Protein AF-A0A7X8IJ83-F1 (afdb_monomer)

Sequence (620 aa):
FRAHEDYDRQALYITNEAILKFTNFLFSFNFTLEENTLYDEDLELNPEFLGIIFEKLINKAHGAIYTPRLEVDFMCRLSLVKYLQQNSLATISLENLYKLFFPEYSNDEAQTAGDFTETEAKDLLDKLETVTVCDPAIGSGAFAVGMLNVIDEIECSIYNHFLPDTPISSPYERKKRIIFQSLYGVEVKQWAVWITQLRLWITLLIEAEDSFKHSEEPLLPSFDFKIRQGDSLIQMLGNSLFPVSGEGAIPADITRKIRDLVKLKTEYFYNKCPQQLHEIELKHKALYTSILDKRKKTLNQNLSRLKGVLKPEVQSSLFDTDIQAEIDFATKEYKREVEELEFQIDKIDHEISQISSKNLPFIWRIDFPEIFIGKGGFDIVIGNPPYLHSGEISDPLGRFKNDKYKALLRKMAELDFPNDISEKRIDGRSDLYTFFYVRGLRLINPRGYVTYICSNSWLDVEYGYWLQRLVLEKCTLHYLFYNQAQRSFKRADVNTIISTVSFYKSKSVSSHKSKFITFKLPFEECIYTENLLLMSETEQLIDYSDVRINPVSLEEIIQNELELLGTEDNPIVSNSFHGTKLGSLYLVAPKVYWDLFIRKKRHLRPLRSFFDYKRGLTTN

Foldseek 3Di:
DDDDPVPNPDPDDDDPVNVVVVVVVVVVFAADLDDDDPPDDDDHHYLVVVLVVVCVVPPPQFQDDDFDQLVLLLLLLVQLLLLCCQQADVVDDSLLSQLLRFAAQDPPDDRDNHDDALRRLVRSLVCLLQAAEEAAACFLNSNVVSNLVSSLSSNVVSCVPHNVVDDDDQSLVSSLSNLLRYAAYEHQDPVRLVSNLVSSQSVNVVSDDPVCVPDPADSAFDCPLRYDHADLQFFDLPPDTDALDDDPDDDPVLVVLVVVLSVVSVCRRRSNDPDDPVVSLVSLLVSVLVVLVVVLVVLVVVLVVLVVVPPPPVVPPPPDPVCVVVVVVVVVVSVVVNVVSVVSNVVSVSSNVRSVPDDHGDDCCSSCVCACVVVVAGQEYEDEDGFAWLVSADDSNNPDGRVVVLLSSLVNLCVLPVPQGDSVLQDSRDTPVLSVLSSRQSRHDQNHKYKYKYFPCLLAPLNNFSSVQCQLQFKDWAEKEFEPQDASRPPDPGGIIITMIHGDPDPCSWDFWHKYKYFNHDPVSQGGSVNVVCSNPDPDWDDDNGMTIHTDTSVRVVVLVCLQVPPPPDDPPPPGDSHHNRCCPGVNDDPVVVVCCVPCSVPDDHPVVVDDDDDDDDDD

Secondary structure (DSSP, 8-state):
----TTTTTS-----HHHHHHHHHHHTTS-B-SSPPPTTPPP-SB-HHHHHHHHHHHH-TTS---PPPHHHHHHHHHHHHHHHHHHHS-TTS-HHHHHHHHS--S-TTS--------HHHHHHHHHHHHH--EEETT-TTSHHHHHHHHHHHHHHHHHHHHH-TTSPPPPHHHHHHHHHHHHEEEEES-HHHHHHHHHHHHHHHHHT--GGGGG-SS--SPP-TTTEEES-SS--EETTEE---PPPSS--HHHHHHHHHHHHHHHHHHTT-----HHHHHHHHHHHHHHHHHHHHHHHHHHHHHHHHHHHHHTTT-TT-TTSHHHHHHHHHHHHHHHHHHHHHHHHHHHHHHHHHHSPPPP-HHHH-HIIIIIISSEEEEEE------TTT---TTSSS-HHHHHHHHHHHHHHHSTTT--GGGS-TT--HHHHHHHHHHHHEEEEEEEEEEEEGGGGTSGGGHHHHHHHHHHEEEEEEEEESSS-S-TT-S--EEEEEEEE-SSS--SSPEEEEEEESS-GGGT-SHHHHHHHHH--S-EE-SSEEEEEEEHHHHHHHHHHHHT--S-TTSS-------HIIIIIIS-HHHHHHHHHSTTT---GGGT---PPPPPP-

Structure (mmCIF, N/CA/C/O backbone):
data_AF-A0A7X8IJ83-F1
#
_entry.id   AF-A0A7X8IJ83-F1
#
loop_
_atom_site.group_PDB
_atom_site.id
_atom_site.type_symbol
_atom_site.label_atom_id
_atom_site.label_alt_id
_atom_site.label_comp_id
_atom_site.label_asym_id
_atom_site.label_entity_id
_atom_site.label_seq_id
_atom_site.pdbx_PDB_ins_code
_atom_site.Cartn_x
_atom_site.Cartn_y
_atom_site.Cartn_z
_atom_site.occupancy
_atom_site.B_iso_or_equiv
_atom_site.auth_seq_id
_atom_site.auth_comp_id
_atom_site.auth_asym_id
_atom_site.auth_atom_id
_atom_site.pdbx_PDB_model_num
ATOM 1 N N . PHE A 1 1 ? -3.022 -23.616 16.128 1.00 41.81 1 PHE A N 1
ATOM 2 C CA . PHE A 1 1 ? -3.379 -24.939 15.586 1.00 41.81 1 PHE A CA 1
ATOM 3 C C . PHE A 1 1 ? -4.616 -25.443 16.316 1.00 41.81 1 PHE A C 1
ATOM 5 O O . PHE A 1 1 ? -4.617 -25.412 17.541 1.00 41.81 1 PHE A O 1
ATOM 12 N N . ARG A 1 2 ? -5.702 -25.777 15.603 1.00 36.78 2 ARG A N 1
ATOM 13 C CA . ARG A 1 2 ? -6.854 -26.477 16.200 1.00 36.78 2 ARG A CA 1
ATOM 14 C C . ARG A 1 2 ? -6.551 -27.969 16.136 1.00 36.78 2 ARG A C 1
ATOM 16 O O . ARG A 1 2 ? -6.115 -28.419 15.085 1.00 36.78 2 ARG A O 1
ATOM 23 N N . ALA A 1 3 ? -6.768 -28.682 17.236 1.00 42.25 3 ALA A N 1
ATOM 24 C CA . ALA A 1 3 ? -6.616 -30.128 17.254 1.00 42.25 3 ALA A CA 1
ATOM 25 C C . ALA A 1 3 ? -7.648 -30.754 16.303 1.00 42.25 3 ALA A C 1
ATOM 27 O O . ALA A 1 3 ? -8.850 -30.530 16.464 1.00 42.25 3 ALA A O 1
ATOM 28 N N . HIS A 1 4 ? -7.179 -31.497 15.310 1.00 51.28 4 HIS A N 1
ATOM 29 C CA . HIS A 1 4 ? -8.004 -32.331 14.452 1.00 51.28 4 HIS A CA 1
ATOM 30 C C . HIS A 1 4 ? -8.070 -33.724 15.068 1.00 51.28 4 HIS A C 1
ATOM 32 O O . HIS A 1 4 ? -7.119 -34.497 14.978 1.00 51.28 4 HIS A O 1
ATOM 38 N N . GLU A 1 5 ? -9.200 -34.049 15.705 1.00 56.25 5 GLU A N 1
ATOM 39 C CA . GLU A 1 5 ? -9.380 -35.339 16.390 1.00 56.25 5 GLU A CA 1
ATOM 40 C C . GLU A 1 5 ? -9.176 -36.550 15.467 1.00 56.25 5 GLU A C 1
ATOM 42 O O . GLU A 1 5 ? -8.761 -37.604 15.945 1.00 56.25 5 GLU A O 1
ATOM 47 N N . ASP A 1 6 ? -9.385 -36.369 14.159 1.00 57.78 6 ASP A N 1
ATOM 48 C CA . ASP A 1 6 ? -9.274 -37.420 13.147 1.00 57.78 6 ASP A CA 1
ATOM 49 C C . ASP A 1 6 ? -7.830 -37.867 12.866 1.00 57.78 6 ASP A C 1
ATOM 51 O O . ASP A 1 6 ? -7.626 -39.027 12.519 1.00 57.78 6 ASP A O 1
ATOM 55 N N . TYR A 1 7 ? -6.825 -36.996 13.036 1.00 57.50 7 TYR A N 1
ATOM 56 C CA . TYR A 1 7 ? -5.421 -37.307 12.706 1.00 57.50 7 TYR A CA 1
ATOM 57 C C . TYR A 1 7 ? -4.456 -37.063 13.869 1.00 57.50 7 TYR A C 1
ATOM 59 O O . TYR A 1 7 ? -3.534 -37.850 14.059 1.00 57.50 7 TYR A O 1
ATOM 67 N N . ASP A 1 8 ? -4.688 -36.044 14.705 1.00 57.19 8 ASP A N 1
ATOM 68 C CA . ASP A 1 8 ? -3.758 -35.668 15.785 1.00 57.19 8 ASP A CA 1
ATOM 69 C C . ASP A 1 8 ? -3.721 -36.696 16.928 1.00 57.19 8 ASP A C 1
ATOM 71 O O . ASP A 1 8 ? -2.778 -36.728 17.717 1.00 57.19 8 ASP A O 1
ATOM 75 N N . ARG A 1 9 ? -4.752 -37.546 17.033 1.00 64.25 9 ARG A N 1
ATOM 76 C CA . ARG A 1 9 ? -4.819 -38.654 18.002 1.00 64.25 9 ARG A CA 1
ATOM 77 C C . ARG A 1 9 ? -4.405 -40.002 17.408 1.00 64.25 9 ARG A C 1
ATOM 79 O O . ARG A 1 9 ? -4.310 -40.980 18.150 1.00 64.25 9 ARG A O 1
ATOM 86 N N . GLN A 1 10 ? -4.182 -40.077 16.096 1.00 62.78 10 GLN A N 1
ATOM 87 C CA . GLN A 1 10 ? -3.702 -41.293 15.452 1.00 62.78 10 GLN A CA 1
ATOM 88 C C . GLN A 1 10 ? -2.178 -41.324 15.535 1.00 62.78 10 GLN A C 1
ATOM 90 O O . GLN A 1 10 ? -1.500 -40.376 15.149 1.00 62.78 10 GLN A O 1
ATOM 95 N N . ALA A 1 11 ? -1.620 -42.427 16.032 1.00 63.19 11 ALA A N 1
ATOM 96 C CA . ALA A 1 11 ? -0.188 -42.654 15.926 1.00 63.19 11 ALA A CA 1
ATOM 97 C C . ALA A 1 11 ? 0.169 -42.795 14.436 1.00 63.19 11 ALA A C 1
ATOM 99 O O . ALA A 1 11 ? -0.064 -43.840 13.829 1.00 63.19 11 ALA A O 1
ATOM 100 N N . LEU A 1 12 ? 0.698 -41.730 13.834 1.00 68.06 12 LEU A N 1
ATOM 101 C CA . LEU A 1 12 ? 1.196 -41.756 12.464 1.00 68.06 12 LEU A CA 1
ATOM 102 C C . LEU A 1 12 ? 2.502 -42.552 12.437 1.00 68.06 12 LEU A C 1
ATOM 104 O O . LEU A 1 12 ? 3.543 -42.086 12.899 1.00 68.06 12 LEU A O 1
ATOM 108 N N . TYR A 1 13 ? 2.448 -43.772 11.903 1.00 75.44 13 TYR A N 1
ATOM 109 C CA . TYR A 1 13 ? 3.643 -44.574 11.665 1.00 75.44 13 TYR A CA 1
ATOM 110 C C . TYR A 1 13 ? 4.250 -44.192 10.313 1.00 75.44 13 TYR A C 1
ATOM 112 O O . TYR A 1 13 ? 3.813 -44.658 9.261 1.00 75.44 13 TYR A O 1
ATOM 120 N N . ILE A 1 14 ? 5.248 -43.312 10.342 1.00 80.31 14 ILE A N 1
ATOM 121 C CA . ILE A 1 14 ? 6.014 -42.926 9.155 1.00 80.31 14 ILE A CA 1
ATOM 122 C C . ILE A 1 14 ? 7.205 -43.881 9.039 1.00 80.31 14 ILE A C 1
ATOM 124 O O . ILE A 1 14 ? 8.061 -43.924 9.920 1.00 80.31 14 ILE A O 1
ATOM 128 N N . THR A 1 15 ? 7.263 -44.670 7.966 1.00 88.12 15 THR A N 1
ATOM 129 C CA . THR A 1 15 ? 8.384 -45.592 7.740 1.00 88.12 15 THR A CA 1
ATOM 130 C C . THR A 1 15 ? 9.637 -44.834 7.301 1.00 88.12 15 THR A C 1
ATOM 132 O O . THR A 1 15 ? 9.556 -43.828 6.592 1.00 88.12 15 THR A O 1
ATOM 135 N N . ASN A 1 16 ? 10.818 -45.363 7.636 1.00 87.94 16 ASN A N 1
ATOM 136 C CA . ASN A 1 16 ? 12.089 -44.835 7.122 1.00 87.94 16 ASN A CA 1
ATOM 137 C C . ASN A 1 16 ? 12.114 -44.803 5.584 1.00 87.94 16 ASN A C 1
ATOM 139 O O . ASN A 1 16 ? 12.666 -43.882 4.993 1.00 87.94 16 ASN A O 1
ATOM 143 N N . GLU A 1 17 ? 11.477 -45.779 4.929 1.00 91.62 17 GLU A N 1
ATOM 144 C CA . GLU A 1 17 ? 11.356 -45.823 3.469 1.00 91.62 17 GLU A CA 1
ATOM 145 C C . GLU A 1 17 ? 10.531 -44.651 2.920 1.00 91.62 17 GLU A C 1
ATOM 147 O O . GLU A 1 17 ? 10.898 -44.073 1.899 1.00 91.62 17 GLU A O 1
ATOM 152 N N . ALA A 1 18 ? 9.443 -44.267 3.594 1.00 86.81 18 ALA A N 1
ATOM 153 C CA . ALA A 1 18 ? 8.634 -43.119 3.196 1.00 86.81 18 ALA A CA 1
ATOM 154 C C . ALA A 1 18 ? 9.415 -41.802 3.333 1.00 86.81 18 ALA A C 1
ATOM 156 O O . ALA A 1 18 ? 9.361 -40.972 2.427 1.00 86.81 18 ALA A O 1
ATOM 157 N N . ILE A 1 19 ? 10.190 -41.643 4.414 1.00 87.56 19 ILE A N 1
ATOM 158 C CA . ILE A 1 19 ? 11.074 -40.480 4.603 1.00 87.56 19 ILE A CA 1
ATOM 159 C C . ILE A 1 19 ? 12.132 -40.440 3.500 1.00 87.56 19 ILE A C 1
ATOM 161 O O . ILE A 1 19 ? 12.273 -39.412 2.848 1.00 87.56 19 ILE A O 1
ATOM 165 N N . LEU A 1 20 ? 12.814 -41.559 3.235 1.00 90.06 20 LEU A N 1
ATOM 166 C CA . LEU A 1 20 ? 13.836 -41.648 2.187 1.00 90.06 20 LEU A CA 1
ATOM 167 C C . LEU A 1 20 ? 13.270 -41.352 0.797 1.00 90.06 20 LEU A C 1
ATOM 169 O O . LEU A 1 20 ? 13.886 -40.629 0.020 1.00 90.06 20 LEU A O 1
ATOM 173 N N . LYS A 1 21 ? 12.081 -41.874 0.475 1.00 88.25 21 LYS A N 1
ATOM 174 C CA . LYS A 1 21 ? 11.389 -41.563 -0.784 1.00 88.25 21 LYS A CA 1
ATOM 175 C C . LYS A 1 21 ? 11.081 -40.074 -0.898 1.00 88.25 21 LYS A C 1
ATOM 177 O O . LYS A 1 21 ? 11.299 -39.501 -1.961 1.00 88.25 21 LYS A O 1
ATOM 182 N N . PHE A 1 22 ? 10.615 -39.449 0.181 1.00 84.44 22 PHE A N 1
ATOM 183 C CA . PHE A 1 22 ? 10.325 -38.019 0.206 1.00 84.44 22 PHE A CA 1
ATOM 184 C C . PHE A 1 22 ? 11.591 -37.166 0.069 1.00 84.44 22 PHE A C 1
ATOM 186 O O . PHE A 1 22 ? 11.624 -36.263 -0.762 1.00 84.44 22 PHE A O 1
ATOM 193 N N . THR A 1 23 ? 12.656 -37.472 0.813 1.00 84.75 23 THR A N 1
ATOM 194 C CA . THR A 1 23 ? 13.922 -36.734 0.708 1.00 84.75 23 THR A CA 1
ATOM 195 C C . THR A 1 23 ? 14.559 -36.919 -0.663 1.00 84.75 23 THR A C 1
ATOM 197 O O . THR A 1 23 ? 14.976 -35.937 -1.259 1.00 84.75 23 THR A O 1
ATOM 200 N N . ASN A 1 24 ? 14.578 -38.139 -1.211 1.00 86.56 24 ASN A N 1
ATOM 201 C CA . ASN A 1 24 ? 15.109 -38.395 -2.555 1.00 86.56 24 ASN A CA 1
ATOM 202 C C . ASN A 1 24 ? 14.300 -37.672 -3.633 1.00 86.56 24 ASN A C 1
ATOM 204 O O . ASN A 1 24 ? 14.875 -37.186 -4.599 1.00 86.56 24 ASN A O 1
ATOM 208 N N . PHE A 1 25 ? 12.978 -37.587 -3.468 1.00 83.56 25 PHE A N 1
ATOM 209 C CA . PHE A 1 25 ? 12.134 -36.779 -4.339 1.00 83.56 25 PHE A CA 1
ATOM 210 C C . PHE A 1 25 ? 12.511 -35.296 -4.257 1.00 83.56 25 PHE A C 1
ATOM 212 O O . PHE A 1 25 ? 12.728 -34.685 -5.296 1.00 83.56 25 PHE A O 1
ATOM 219 N N . LEU A 1 26 ? 12.654 -34.722 -3.057 1.00 76.94 26 LEU A N 1
ATOM 220 C CA . LEU A 1 26 ? 13.073 -33.323 -2.914 1.00 76.94 26 LEU A CA 1
ATOM 221 C C . LEU A 1 26 ? 14.455 -33.083 -3.538 1.00 76.94 26 LEU A C 1
ATOM 223 O O . LEU A 1 26 ? 14.590 -32.205 -4.378 1.00 76.94 26 LEU A O 1
ATOM 227 N N . PHE A 1 27 ? 15.452 -33.910 -3.214 1.00 78.12 27 PHE A N 1
ATOM 228 C CA . PHE A 1 27 ? 16.812 -33.799 -3.757 1.00 78.12 27 PHE A CA 1
ATOM 229 C C . PHE A 1 27 ? 16.941 -34.184 -5.239 1.00 78.12 27 PHE A C 1
ATOM 231 O O . PHE A 1 27 ? 18.028 -34.071 -5.797 1.00 78.12 27 PHE A O 1
ATOM 238 N N . SER A 1 28 ? 15.861 -34.633 -5.889 1.00 76.00 28 SER A N 1
ATOM 239 C CA . SER A 1 28 ? 15.843 -34.794 -7.348 1.00 76.00 28 SER A CA 1
ATOM 240 C C . SER A 1 28 ? 15.703 -33.462 -8.094 1.00 76.00 28 SER A C 1
ATOM 242 O O . SER A 1 28 ? 15.914 -33.426 -9.304 1.00 76.00 28 SER A O 1
ATOM 244 N N . PHE A 1 29 ? 15.374 -32.379 -7.382 1.00 71.19 29 PHE A N 1
ATOM 245 C CA . PHE A 1 29 ? 15.305 -31.028 -7.925 1.00 71.19 29 PHE A CA 1
ATOM 246 C C . PHE A 1 29 ? 16.531 -30.202 -7.524 1.00 71.19 29 PHE A C 1
ATOM 248 O O . PHE A 1 29 ? 17.046 -30.332 -6.412 1.00 71.19 29 PHE A O 1
ATOM 255 N N . ASN A 1 30 ? 16.948 -29.300 -8.415 1.00 66.69 30 ASN A N 1
ATOM 256 C CA . ASN A 1 30 ? 17.954 -28.288 -8.112 1.00 66.69 30 ASN A CA 1
ATOM 257 C C . ASN A 1 30 ? 17.276 -27.108 -7.406 1.00 66.69 30 ASN A C 1
ATOM 259 O O . ASN A 1 30 ? 16.416 -26.442 -7.986 1.00 66.69 30 ASN A O 1
ATOM 263 N N . PHE A 1 31 ? 17.647 -26.878 -6.148 1.00 69.44 31 PHE A N 1
ATOM 264 C CA . PHE A 1 31 ? 17.243 -25.691 -5.400 1.00 69.44 31 PHE A CA 1
ATOM 265 C C . PHE A 1 31 ? 18.279 -24.595 -5.598 1.00 69.44 31 PHE A C 1
ATOM 267 O O . PHE A 1 31 ? 19.468 -24.836 -5.387 1.00 69.44 31 PHE A O 1
ATOM 274 N N . THR A 1 32 ? 17.808 -23.403 -5.937 1.00 68.25 32 THR A N 1
ATOM 275 C CA . THR A 1 32 ? 18.619 -22.190 -5.930 1.00 68.25 32 THR A CA 1
ATOM 276 C C . THR A 1 32 ? 18.245 -21.334 -4.732 1.00 68.25 32 THR A C 1
ATOM 278 O O . THR A 1 32 ? 17.104 -21.337 -4.260 1.00 68.25 32 THR A O 1
ATOM 281 N N . LEU A 1 33 ? 19.245 -20.649 -4.187 1.00 58.16 33 LEU A N 1
ATOM 282 C CA . LEU A 1 33 ? 19.030 -19.670 -3.131 1.00 58.16 33 LEU A CA 1
ATOM 283 C C . LEU A 1 33 ? 18.599 -18.328 -3.721 1.00 58.16 33 LEU A C 1
ATOM 285 O O . LEU A 1 33 ? 17.942 -17.570 -3.020 1.00 58.16 33 LEU A O 1
ATOM 289 N N . GLU A 1 34 ? 18.908 -18.062 -4.989 1.00 62.66 34 GLU A N 1
ATOM 290 C CA . GLU A 1 34 ? 18.585 -16.811 -5.665 1.00 62.66 34 GLU A CA 1
ATOM 291 C C . GLU A 1 34 ? 17.121 -16.791 -6.097 1.00 62.66 34 GLU A C 1
ATOM 293 O O . GLU A 1 34 ? 16.623 -17.734 -6.706 1.00 62.66 34 GLU A O 1
ATOM 298 N N . GLU A 1 35 ? 16.398 -15.721 -5.750 1.00 62.69 35 GLU A N 1
ATOM 299 C CA . GLU A 1 35 ? 15.168 -15.423 -6.477 1.00 62.69 35 GLU A CA 1
ATOM 300 C C . GLU A 1 35 ? 15.583 -14.914 -7.846 1.00 62.69 35 GLU A C 1
ATOM 302 O O . GLU A 1 35 ? 16.346 -13.952 -7.927 1.00 62.69 35 GLU A O 1
ATOM 307 N N . ASN A 1 36 ? 15.056 -15.554 -8.891 1.00 60.38 36 ASN A N 1
ATOM 308 C CA . ASN A 1 36 ? 15.298 -15.153 -10.273 1.00 60.38 36 ASN A CA 1
ATOM 309 C C . ASN A 1 36 ? 15.043 -13.645 -10.405 1.00 60.38 36 ASN A C 1
ATOM 311 O O . ASN A 1 36 ? 14.261 -13.118 -9.614 1.00 60.38 36 ASN A O 1
ATOM 315 N N . THR A 1 37 ? 15.604 -12.949 -11.388 1.00 59.97 37 THR A N 1
ATOM 316 C CA . THR A 1 37 ? 15.195 -11.620 -11.873 1.00 59.97 37 THR A CA 1
ATOM 317 C C . THR A 1 37 ? 14.202 -11.745 -13.042 1.00 59.97 37 THR A C 1
ATOM 319 O O . THR A 1 37 ? 13.891 -12.854 -13.476 1.00 59.97 37 THR A O 1
ATOM 322 N N . LEU A 1 38 ? 13.610 -10.641 -13.528 1.00 49.06 38 LEU A N 1
ATOM 323 C CA . LEU A 1 38 ? 12.724 -10.696 -14.714 1.00 49.06 38 LEU A CA 1
ATOM 324 C C . LEU A 1 38 ? 13.466 -11.230 -15.955 1.00 49.06 38 LEU A C 1
ATOM 326 O O . LEU A 1 38 ? 12.820 -11.637 -16.915 1.00 49.06 38 LEU A O 1
ATOM 330 N N . TYR A 1 39 ? 14.800 -11.220 -15.912 1.00 52.12 39 TYR A N 1
ATOM 331 C CA . TYR A 1 39 ? 15.699 -11.500 -17.021 1.00 52.12 39 TYR A CA 1
ATOM 332 C C . TYR A 1 39 ? 16.410 -12.857 -16.908 1.00 52.12 39 TYR A C 1
ATOM 334 O O . TYR A 1 39 ? 17.243 -13.168 -17.756 1.00 52.12 39 TYR A O 1
ATOM 342 N N . ASP A 1 40 ? 16.087 -13.671 -15.898 1.00 54.56 40 ASP A N 1
ATOM 343 C CA . ASP A 1 40 ? 16.712 -14.984 -15.714 1.00 54.56 40 ASP A CA 1
ATOM 344 C C . ASP A 1 40 ? 15.902 -16.067 -16.456 1.00 54.56 40 ASP A C 1
ATOM 346 O O . ASP A 1 40 ? 14.677 -16.134 -16.336 1.00 54.56 40 ASP A O 1
ATOM 350 N N . GLU A 1 41 ? 16.572 -16.931 -17.227 1.00 45.44 41 GLU A N 1
ATOM 351 C CA . GLU A 1 41 ? 15.940 -18.068 -17.919 1.00 45.44 41 GLU A CA 1
ATOM 352 C C . GLU A 1 41 ? 15.813 -19.298 -16.985 1.00 45.44 41 GLU A C 1
ATOM 354 O O . GLU A 1 41 ? 16.780 -19.726 -16.357 1.00 45.44 41 GLU A O 1
ATOM 359 N N . ASP A 1 42 ? 14.610 -19.884 -16.891 1.00 46.72 42 ASP A N 1
ATOM 360 C CA . ASP A 1 42 ? 14.229 -20.867 -15.856 1.00 46.72 42 ASP A CA 1
ATOM 361 C C . ASP A 1 42 ? 14.667 -22.329 -16.100 1.00 46.72 42 ASP A C 1
ATOM 363 O O . ASP A 1 42 ? 14.342 -22.928 -17.131 1.00 46.72 42 ASP A O 1
ATOM 367 N N . LEU A 1 43 ? 15.205 -22.963 -15.039 1.00 46.50 43 LEU A N 1
ATOM 368 C CA . LEU A 1 43 ? 14.971 -24.382 -14.681 1.00 46.50 43 LEU A CA 1
ATOM 369 C C . LEU A 1 43 ? 15.289 -24.738 -13.198 1.00 46.50 43 LEU A C 1
ATOM 371 O O . LEU A 1 43 ? 15.559 -25.902 -12.894 1.00 46.50 43 LEU A O 1
ATOM 375 N N . GLU A 1 44 ? 15.238 -23.784 -12.255 1.00 55.84 44 GLU A N 1
ATOM 376 C CA . GLU A 1 44 ? 15.630 -23.995 -10.840 1.00 55.84 44 GLU A CA 1
ATOM 377 C C . GLU A 1 44 ? 14.518 -23.640 -9.828 1.00 55.84 44 GLU A C 1
ATOM 379 O O . GLU A 1 44 ? 13.682 -22.768 -10.069 1.00 55.84 44 GLU A O 1
ATOM 384 N N . LEU A 1 45 ? 14.476 -24.334 -8.679 1.00 55.25 45 LEU A N 1
ATOM 385 C CA . LEU A 1 45 ? 13.524 -24.057 -7.592 1.00 55.25 45 LEU A CA 1
ATOM 386 C C . LEU A 1 45 ? 14.056 -22.943 -6.678 1.00 55.25 45 LEU A C 1
ATOM 388 O O . LEU A 1 45 ? 14.892 -23.204 -5.814 1.00 55.25 45 LEU A O 1
ATOM 392 N N . ASN A 1 46 ? 13.540 -21.729 -6.853 1.00 66.75 46 ASN A N 1
ATOM 393 C CA . ASN A 1 46 ? 13.903 -20.527 -6.097 1.00 66.75 46 ASN A CA 1
ATOM 394 C C . ASN A 1 46 ? 13.022 -20.278 -4.835 1.00 66.75 46 ASN A C 1
ATOM 396 O O . ASN A 1 46 ? 11.991 -20.938 -4.645 1.00 66.75 46 ASN A O 1
ATOM 400 N N . PRO A 1 47 ? 13.370 -19.317 -3.953 1.00 63.88 47 PRO A N 1
ATOM 401 C CA . PRO A 1 47 ? 12.569 -18.984 -2.765 1.00 63.88 47 PRO A CA 1
ATOM 402 C C . PRO A 1 47 ? 11.144 -18.477 -3.056 1.00 63.88 47 PRO A C 1
ATOM 404 O O . PRO A 1 47 ? 10.254 -18.634 -2.216 1.00 63.88 47 PRO A O 1
ATOM 407 N N . GLU A 1 48 ? 10.879 -17.940 -4.250 1.00 66.62 48 GLU A N 1
ATOM 408 C CA . GLU A 1 48 ? 9.535 -17.559 -4.713 1.00 66.62 48 GLU A CA 1
ATOM 409 C C . GLU A 1 48 ? 8.609 -18.789 -4.786 1.00 66.62 48 GLU A C 1
ATOM 411 O O . GLU A 1 48 ? 7.445 -18.734 -4.363 1.00 66.62 48 GLU A O 1
ATOM 416 N N . PHE A 1 49 ? 9.139 -19.946 -5.217 1.00 67.75 49 PHE A N 1
ATOM 417 C CA . PHE A 1 49 ? 8.393 -21.207 -5.234 1.00 67.75 49 PHE A CA 1
ATOM 418 C C . PHE A 1 49 ? 7.930 -21.642 -3.845 1.00 67.75 49 PHE A C 1
ATOM 420 O O . PHE A 1 49 ? 6.891 -22.298 -3.755 1.00 67.75 49 PHE A O 1
ATOM 427 N N . LEU A 1 50 ? 8.621 -21.268 -2.759 1.00 65.38 50 LEU A N 1
ATOM 428 C CA . LEU A 1 50 ? 8.131 -21.534 -1.403 1.00 65.38 50 LEU A CA 1
ATOM 429 C C . LEU A 1 50 ? 6.797 -20.818 -1.180 1.00 65.38 50 LEU A C 1
ATOM 431 O O . LEU A 1 50 ? 5.829 -21.458 -0.774 1.00 65.38 50 LEU A O 1
ATOM 435 N N . GLY A 1 51 ? 6.705 -19.531 -1.527 1.00 61.38 51 GLY A N 1
ATOM 436 C CA . GLY A 1 51 ? 5.449 -18.779 -1.465 1.00 61.38 51 GLY A CA 1
ATOM 437 C C . GLY A 1 51 ? 4.343 -19.467 -2.266 1.00 61.38 51 GLY A C 1
ATOM 438 O O . GLY A 1 51 ? 3.275 -19.771 -1.733 1.00 61.38 51 GLY A O 1
ATOM 439 N N . ILE A 1 52 ? 4.647 -19.837 -3.511 1.00 66.12 52 ILE A N 1
ATOM 440 C CA . ILE A 1 52 ? 3.700 -20.487 -4.425 1.00 66.12 52 ILE A CA 1
ATOM 441 C C . ILE A 1 52 ? 3.242 -21.863 -3.908 1.00 66.12 52 ILE A C 1
ATOM 443 O O . ILE A 1 52 ? 2.056 -22.188 -3.994 1.00 66.12 52 ILE A O 1
ATOM 447 N N . ILE A 1 53 ? 4.151 -22.708 -3.416 1.00 66.25 53 ILE A N 1
ATOM 448 C CA . ILE A 1 53 ? 3.845 -24.068 -2.944 1.00 66.25 53 ILE A CA 1
ATOM 449 C C . ILE A 1 53 ? 3.051 -24.010 -1.641 1.00 66.25 53 ILE A C 1
ATOM 451 O O . ILE A 1 53 ? 2.018 -24.676 -1.534 1.00 66.25 53 ILE A O 1
ATOM 455 N N . PHE A 1 54 ? 3.487 -23.203 -0.671 1.00 61.78 54 PHE A N 1
ATOM 456 C CA . PHE A 1 54 ? 2.795 -23.078 0.610 1.00 61.78 54 PHE A CA 1
ATOM 457 C C . PHE A 1 54 ? 1.396 -22.484 0.433 1.00 61.78 54 PHE A C 1
ATOM 459 O O . PHE A 1 54 ? 0.432 -23.008 0.992 1.00 61.78 54 PHE A O 1
ATOM 466 N N . GLU A 1 55 ? 1.241 -21.469 -0.417 1.00 60.47 55 GLU A N 1
ATOM 467 C CA . GLU A 1 55 ? -0.079 -20.936 -0.747 1.00 60.47 55 GLU A CA 1
ATOM 468 C C . GLU A 1 55 ? -0.935 -21.963 -1.499 1.00 60.47 55 GLU A C 1
ATOM 470 O O . GLU A 1 55 ? -2.103 -22.135 -1.163 1.00 60.47 55 GLU A O 1
ATOM 475 N N . LYS A 1 56 ? -0.385 -22.730 -2.450 1.00 63.72 56 LYS A N 1
ATOM 476 C CA . LYS A 1 56 ? -1.144 -23.794 -3.140 1.00 63.72 56 LYS A CA 1
ATOM 477 C C . LYS A 1 56 ? -1.629 -24.891 -2.193 1.00 63.72 56 LYS A C 1
ATOM 479 O O . LYS A 1 56 ? -2.735 -25.396 -2.383 1.00 63.72 56 LYS A O 1
ATOM 484 N N . LEU A 1 57 ? -0.823 -25.260 -1.198 1.00 59.66 57 LEU A N 1
ATOM 485 C CA . LEU A 1 57 ? -1.177 -26.278 -0.208 1.00 59.66 57 LEU A CA 1
ATOM 486 C C . LEU A 1 57 ? -2.253 -25.791 0.776 1.00 59.66 57 LEU A C 1
ATOM 488 O O . LEU A 1 57 ? -3.004 -26.611 1.299 1.00 59.66 57 LEU A O 1
ATOM 492 N N . ILE A 1 58 ? -2.358 -24.476 1.010 1.00 57.84 58 ILE A N 1
ATOM 493 C CA . ILE A 1 58 ? -3.192 -23.906 2.082 1.00 57.84 58 ILE A CA 1
ATOM 494 C C . ILE A 1 58 ? -4.423 -23.124 1.557 1.00 57.84 58 ILE A C 1
ATOM 496 O O . ILE A 1 58 ? -5.465 -23.109 2.215 1.00 57.84 58 ILE A O 1
ATOM 500 N N . ASN A 1 59 ? -4.368 -22.496 0.373 1.00 53.97 59 ASN A N 1
ATOM 501 C CA . ASN A 1 59 ? -5.245 -21.365 0.011 1.00 53.97 59 ASN A CA 1
ATOM 502 C C . ASN A 1 59 ? -6.282 -21.572 -1.107 1.00 53.97 59 ASN A C 1
ATOM 504 O O . ASN A 1 59 ? -6.760 -20.592 -1.675 1.00 53.97 59 ASN A O 1
ATOM 508 N N . LYS A 1 60 ? -6.803 -22.780 -1.351 1.00 50.34 60 LYS A N 1
ATOM 509 C CA . LYS A 1 60 ? -7.984 -22.894 -2.243 1.00 50.34 60 LYS A CA 1
ATOM 510 C C . LYS A 1 60 ? -9.276 -22.268 -1.669 1.00 50.34 60 LYS A C 1
ATOM 512 O O . LYS A 1 60 ? -10.225 -22.082 -2.417 1.00 50.34 60 LYS A O 1
ATOM 517 N N . ALA A 1 61 ? -9.3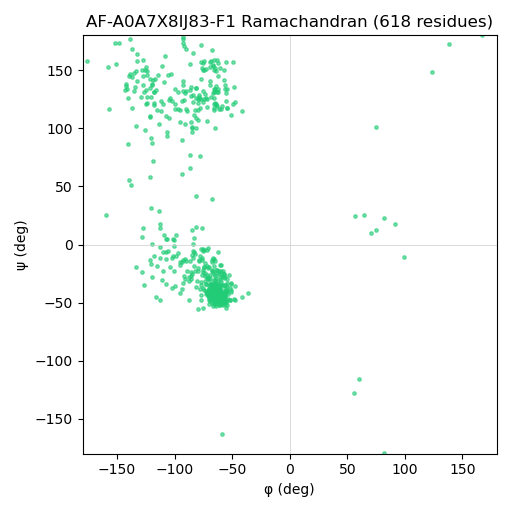18 -21.938 -0.372 1.00 49.81 61 ALA A N 1
ATOM 518 C CA . ALA A 1 61 ? -10.525 -21.471 0.328 1.00 49.81 61 ALA A CA 1
ATOM 519 C C . ALA A 1 61 ? -10.500 -20.000 0.811 1.00 49.81 61 ALA A C 1
ATOM 521 O O . ALA A 1 61 ? -11.483 -19.557 1.394 1.00 49.81 61 ALA A O 1
ATOM 522 N N . HIS A 1 62 ? -9.405 -19.247 0.619 1.00 52.44 62 HIS A N 1
ATOM 523 C CA . HIS A 1 62 ? -9.202 -17.954 1.309 1.00 52.44 62 HIS A CA 1
ATOM 524 C C . HIS A 1 62 ? -8.852 -16.762 0.398 1.00 52.44 62 HIS A C 1
ATOM 526 O O . HIS A 1 62 ? -8.565 -15.682 0.907 1.00 52.44 62 HIS A O 1
ATOM 532 N N . GLY A 1 63 ? -8.891 -16.925 -0.930 1.00 53.06 63 GLY A N 1
ATOM 533 C CA . GLY A 1 63 ? -8.811 -15.805 -1.883 1.00 53.06 63 GLY A CA 1
ATOM 534 C C . GLY A 1 63 ? -7.451 -15.101 -2.005 1.00 53.06 63 GLY A C 1
ATOM 535 O O . GLY A 1 63 ? -7.383 -14.054 -2.644 1.00 53.06 63 GLY A O 1
ATOM 536 N N . ALA A 1 64 ? -6.383 -15.647 -1.412 1.00 57.00 64 ALA A N 1
ATOM 537 C CA . ALA A 1 64 ? -5.014 -15.175 -1.622 1.00 57.00 64 ALA A CA 1
ATOM 538 C C . ALA A 1 64 ? -4.482 -15.725 -2.952 1.00 57.00 64 ALA A C 1
ATOM 540 O O . ALA A 1 64 ? -4.470 -16.942 -3.162 1.00 57.00 64 ALA A O 1
ATOM 541 N N . ILE A 1 65 ? -4.087 -14.828 -3.854 1.00 65.44 65 ILE A N 1
ATOM 542 C CA . ILE A 1 65 ? -3.604 -15.166 -5.192 1.00 65.44 65 ILE A CA 1
ATOM 543 C C . ILE A 1 65 ? -2.213 -14.564 -5.361 1.00 65.44 65 ILE A C 1
ATOM 545 O O . ILE A 1 65 ? -2.031 -13.364 -5.174 1.00 65.44 65 ILE A O 1
ATOM 549 N N . TYR A 1 66 ? -1.256 -15.403 -5.752 1.00 70.75 66 TYR A N 1
ATOM 550 C CA . TYR A 1 66 ? 0.105 -14.982 -6.053 1.00 70.75 66 TYR A CA 1
ATOM 551 C C . TYR A 1 66 ? 0.136 -13.944 -7.183 1.00 70.75 66 TYR A C 1
ATOM 553 O O . TYR A 1 66 ? -0.301 -14.244 -8.299 1.00 70.75 66 TYR A O 1
ATOM 561 N N . THR A 1 67 ? 0.646 -12.745 -6.890 1.00 75.06 67 THR A N 1
ATOM 562 C CA . THR A 1 67 ? 0.844 -11.670 -7.874 1.00 75.06 67 THR A CA 1
ATOM 563 C C . THR A 1 67 ? 2.008 -12.023 -8.788 1.00 75.06 67 THR A C 1
ATOM 565 O O . THR A 1 67 ? 3.091 -12.291 -8.269 1.00 75.06 67 THR A O 1
ATOM 568 N N . PRO A 1 68 ? 1.833 -12.021 -10.121 1.00 80.31 68 PRO A N 1
ATOM 569 C CA . PRO A 1 68 ? 2.941 -12.310 -11.005 1.00 80.31 68 PRO A CA 1
ATOM 570 C C . PRO A 1 68 ? 4.017 -11.233 -10.897 1.00 80.31 68 PRO A C 1
ATOM 572 O O . PRO A 1 68 ? 3.778 -10.072 -10.559 1.00 80.31 68 PRO A O 1
ATOM 575 N N . ARG A 1 69 ? 5.235 -11.677 -11.165 1.00 81.38 69 ARG A N 1
ATOM 576 C CA . ARG A 1 69 ? 6.459 -10.932 -10.931 1.00 81.38 69 ARG A CA 1
ATOM 577 C C . ARG A 1 69 ? 6.520 -9.598 -11.679 1.00 81.38 69 ARG A C 1
ATOM 579 O O . ARG A 1 69 ? 6.940 -8.602 -11.101 1.00 81.38 69 ARG A O 1
ATOM 586 N N . LEU A 1 70 ? 6.095 -9.586 -12.941 1.00 87.25 70 LEU A N 1
ATOM 587 C CA . LEU A 1 70 ? 6.105 -8.387 -13.774 1.00 87.25 70 LEU A CA 1
ATOM 588 C C . LEU A 1 70 ? 5.213 -7.289 -13.189 1.00 87.25 70 LEU A C 1
ATOM 590 O O . LEU A 1 70 ? 5.625 -6.138 -13.112 1.00 87.25 70 LEU A O 1
ATOM 594 N N . GLU A 1 71 ? 4.012 -7.638 -12.725 1.00 90.88 71 GLU A N 1
ATOM 595 C CA . GLU A 1 71 ? 3.129 -6.692 -12.050 1.00 90.88 71 GLU A CA 1
ATOM 596 C C . GLU A 1 71 ? 3.728 -6.185 -10.738 1.00 90.88 71 GLU A C 1
ATOM 598 O O . GLU A 1 71 ? 3.607 -4.996 -10.448 1.00 90.88 71 GLU A O 1
ATOM 603 N N . VAL A 1 72 ? 4.386 -7.051 -9.957 1.00 93.00 72 VAL A N 1
ATOM 604 C CA . VAL A 1 72 ? 5.076 -6.639 -8.723 1.00 93.00 72 VAL A CA 1
ATOM 605 C C . VAL A 1 72 ? 6.173 -5.619 -9.031 1.00 93.00 72 VAL A C 1
ATOM 607 O O . VAL A 1 72 ? 6.174 -4.543 -8.434 1.00 93.00 72 VAL A O 1
ATOM 610 N N . ASP A 1 73 ? 7.066 -5.925 -9.974 1.00 94.12 73 ASP A N 1
ATOM 611 C CA . ASP A 1 73 ? 8.161 -5.038 -10.381 1.00 94.12 73 ASP A CA 1
ATOM 612 C C . ASP A 1 73 ? 7.630 -3.697 -10.916 1.00 94.12 73 ASP A C 1
ATOM 614 O O . ASP A 1 73 ? 7.994 -2.632 -10.404 1.00 94.12 73 ASP A O 1
ATOM 618 N N . PHE A 1 74 ? 6.661 -3.744 -11.838 1.00 95.56 74 PHE A N 1
ATOM 619 C CA . PHE A 1 74 ? 6.017 -2.556 -12.394 1.00 95.56 74 PHE A CA 1
ATOM 620 C C . PHE A 1 74 ? 5.396 -1.671 -11.308 1.00 95.56 74 PHE A C 1
ATOM 622 O O . PHE A 1 74 ? 5.622 -0.459 -11.280 1.00 95.56 74 PHE A O 1
ATOM 629 N N . MET A 1 75 ? 4.627 -2.260 -10.386 1.00 97.44 75 MET A N 1
ATOM 630 C CA . MET A 1 75 ? 3.983 -1.519 -9.301 1.00 97.44 75 MET A CA 1
ATOM 631 C C . MET A 1 75 ? 5.004 -0.907 -8.338 1.00 97.44 75 MET A C 1
ATOM 633 O O . MET A 1 75 ? 4.790 0.222 -7.884 1.00 97.44 75 MET A O 1
ATOM 637 N N . CYS A 1 76 ? 6.098 -1.611 -8.029 1.00 98.25 76 CYS A N 1
ATOM 638 C CA . CYS A 1 76 ? 7.172 -1.101 -7.176 1.00 98.25 76 CYS A CA 1
ATOM 639 C C . CYS A 1 76 ? 7.861 0.110 -7.818 1.00 98.25 76 CYS A C 1
ATOM 641 O O . CYS A 1 76 ? 7.886 1.185 -7.210 1.00 98.25 76 CYS A O 1
ATOM 643 N N . ARG A 1 77 ? 8.324 -0.026 -9.069 1.00 97.94 77 ARG A N 1
ATOM 644 C CA . ARG A 1 77 ? 8.973 1.055 -9.830 1.00 97.94 77 ARG A CA 1
ATOM 645 C C . ARG A 1 77 ? 8.057 2.264 -9.984 1.00 97.94 77 ARG A C 1
ATOM 647 O O . ARG A 1 77 ? 8.438 3.383 -9.648 1.00 97.94 77 ARG A O 1
ATOM 654 N N . LEU A 1 78 ? 6.809 2.046 -10.405 1.00 97.44 78 LEU A N 1
ATOM 655 C CA . LEU A 1 78 ? 5.838 3.125 -10.585 1.00 97.44 78 LEU A CA 1
ATOM 656 C C . LEU A 1 78 ? 5.563 3.877 -9.275 1.00 97.44 78 LEU A C 1
ATOM 658 O O . LEU A 1 78 ? 5.481 5.108 -9.273 1.00 97.44 78 LEU A O 1
ATOM 662 N N . SER A 1 79 ? 5.414 3.154 -8.161 1.00 98.00 79 SER A N 1
ATOM 663 C CA . SER A 1 79 ? 5.133 3.769 -6.859 1.00 98.00 79 SER A CA 1
ATOM 664 C C . SER A 1 79 ? 6.301 4.628 -6.375 1.00 98.00 79 SER A C 1
ATOM 666 O O . SER A 1 79 ? 6.073 5.731 -5.875 1.00 98.00 79 SER A O 1
ATOM 668 N N . LEU A 1 80 ? 7.541 4.169 -6.577 1.00 98.44 80 LEU A N 1
ATOM 669 C CA . LEU A 1 80 ? 8.743 4.943 -6.266 1.00 98.44 80 LEU A CA 1
ATOM 670 C C . LEU A 1 80 ? 8.873 6.177 -7.164 1.00 98.44 80 LEU A C 1
ATOM 672 O O . LEU A 1 80 ? 9.092 7.266 -6.640 1.00 98.44 80 LEU A O 1
ATOM 676 N N . VAL A 1 81 ? 8.627 6.062 -8.475 1.00 97.69 81 VAL A N 1
ATOM 677 C CA . VAL A 1 81 ? 8.615 7.224 -9.382 1.00 97.69 81 VAL A CA 1
ATOM 678 C C . VAL A 1 81 ? 7.607 8.277 -8.915 1.00 97.69 81 VAL A C 1
ATOM 680 O O . VAL A 1 81 ? 7.940 9.459 -8.847 1.00 97.69 81 VAL A O 1
ATOM 683 N N . LYS A 1 82 ? 6.383 7.881 -8.537 1.00 95.56 82 LYS A N 1
ATOM 684 C CA . LYS A 1 82 ? 5.365 8.826 -8.034 1.00 95.56 82 LYS A CA 1
ATOM 685 C C . LYS A 1 82 ? 5.755 9.466 -6.703 1.00 95.56 82 LYS A C 1
ATOM 687 O O . LYS A 1 82 ? 5.498 10.656 -6.498 1.00 95.56 82 LYS A O 1
ATOM 692 N N . TYR A 1 83 ? 6.373 8.695 -5.814 1.00 96.81 83 TYR A N 1
ATOM 693 C CA . TYR A 1 83 ? 6.893 9.195 -4.548 1.00 96.81 83 TYR A CA 1
ATOM 694 C C . TYR A 1 83 ? 8.019 10.217 -4.757 1.00 96.81 83 TYR A C 1
ATOM 696 O O . TYR A 1 83 ? 7.933 11.319 -4.209 1.00 96.81 83 TYR A O 1
ATOM 704 N N . LEU A 1 84 ? 9.019 9.897 -5.582 1.00 97.25 84 LEU A N 1
ATOM 705 C CA . LEU A 1 84 ? 10.166 10.764 -5.871 1.00 97.25 84 LEU A CA 1
ATOM 706 C C . LEU A 1 84 ? 9.737 12.027 -6.620 1.00 97.25 84 LEU A C 1
ATOM 708 O O . LEU A 1 84 ? 10.058 13.128 -6.185 1.00 97.25 84 LEU A O 1
ATOM 712 N N . GLN A 1 85 ? 8.878 11.900 -7.639 1.00 94.38 85 GLN A N 1
ATOM 713 C CA . GLN A 1 85 ? 8.287 13.045 -8.349 1.00 94.38 85 GLN A CA 1
ATOM 714 C C . GLN A 1 85 ? 7.659 14.070 -7.386 1.00 94.38 85 GLN A C 1
ATOM 716 O O . GLN A 1 85 ? 7.630 15.267 -7.661 1.00 94.38 85 GLN A O 1
ATOM 721 N N . GLN A 1 86 ? 7.104 13.599 -6.268 1.00 90.56 86 GLN A N 1
ATOM 722 C CA . GLN A 1 86 ? 6.395 14.433 -5.305 1.00 90.56 86 GLN A CA 1
ATOM 723 C C . GLN A 1 86 ? 7.276 14.991 -4.184 1.00 90.56 86 GLN A C 1
ATOM 725 O O . GLN A 1 86 ? 6.930 16.028 -3.609 1.00 90.56 86 GLN A O 1
ATOM 730 N N . ASN A 1 87 ? 8.336 14.279 -3.809 1.00 93.06 87 ASN A N 1
ATOM 731 C CA . ASN A 1 87 ? 9.084 14.546 -2.580 1.00 93.06 87 ASN A CA 1
ATOM 732 C C . ASN A 1 87 ? 10.545 14.944 -2.815 1.00 93.06 87 ASN A C 1
ATOM 734 O O . ASN A 1 87 ? 11.180 15.396 -1.862 1.00 93.06 87 ASN A O 1
ATOM 738 N N . SER A 1 88 ? 11.040 14.823 -4.045 1.00 94.38 88 SER A N 1
ATOM 739 C CA . SER A 1 88 ? 12.387 15.231 -4.445 1.00 94.38 88 SER A CA 1
ATOM 740 C C . SER A 1 88 ? 12.433 16.667 -4.984 1.00 94.38 88 SER A C 1
ATOM 742 O O . SER A 1 88 ? 11.413 17.362 -5.069 1.00 94.38 88 SER A O 1
ATOM 744 N N . LEU A 1 89 ? 13.637 17.137 -5.318 1.00 94.19 89 LEU A N 1
ATOM 745 C CA . LEU A 1 89 ? 13.870 18.456 -5.909 1.00 94.19 89 LEU A CA 1
ATOM 746 C C . LEU A 1 89 ? 13.031 18.682 -7.175 1.00 94.19 89 LEU A C 1
ATOM 748 O O . LEU A 1 89 ? 13.011 17.866 -8.090 1.00 94.19 89 LEU A O 1
ATOM 752 N N . ALA A 1 90 ? 12.392 19.852 -7.262 1.00 92.19 90 ALA A N 1
ATOM 753 C CA . ALA A 1 90 ? 11.525 20.219 -8.385 1.00 92.19 90 ALA A CA 1
ATOM 754 C C . ALA A 1 90 ? 12.262 20.384 -9.731 1.00 92.19 90 ALA A C 1
ATOM 756 O O . ALA A 1 90 ? 11.608 20.526 -10.761 1.00 92.19 90 ALA A O 1
ATOM 757 N N . THR A 1 91 ? 13.598 20.415 -9.722 1.00 94.50 91 THR A N 1
ATOM 758 C CA . THR A 1 91 ? 14.433 20.443 -10.933 1.00 94.50 91 THR A CA 1
ATOM 759 C C . THR A 1 91 ? 14.498 19.085 -11.626 1.00 94.50 91 THR A C 1
ATOM 761 O O . THR A 1 91 ? 14.730 19.037 -12.831 1.00 94.50 91 THR A O 1
ATOM 764 N N . ILE A 1 92 ? 14.227 17.999 -10.896 1.00 95.88 92 ILE A N 1
ATOM 765 C CA . ILE A 1 92 ? 14.252 16.642 -11.429 1.00 95.88 92 ILE A CA 1
ATOM 766 C C . ILE A 1 92 ? 13.054 16.439 -12.359 1.00 95.88 92 ILE A C 1
ATOM 768 O O . ILE A 1 92 ? 11.894 16.521 -11.944 1.00 95.88 92 ILE A O 1
ATOM 772 N N . SER A 1 93 ? 13.336 16.159 -13.631 1.00 95.06 93 SER A N 1
ATOM 773 C CA . SER A 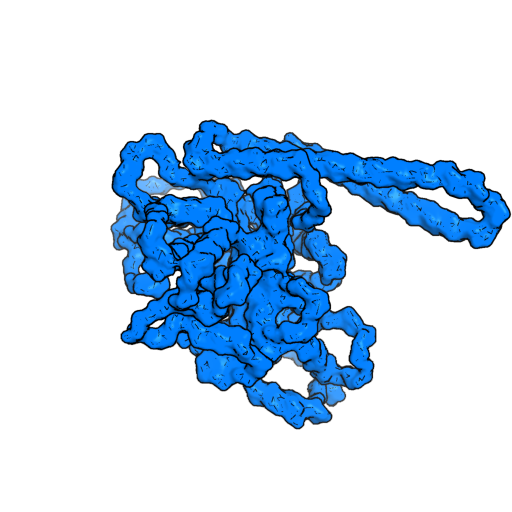1 93 ? 12.304 15.909 -14.635 1.00 95.06 93 SER A CA 1
ATOM 774 C C . SER A 1 93 ? 11.687 14.514 -14.476 1.00 95.06 93 SER A C 1
ATOM 776 O O . SER A 1 93 ? 12.338 13.557 -14.052 1.00 95.06 93 SER A O 1
ATOM 778 N N . LEU A 1 94 ? 10.411 14.379 -14.853 1.00 94.19 94 LEU A N 1
ATOM 779 C CA . LEU A 1 94 ? 9.733 13.079 -14.858 1.00 94.19 94 LEU A CA 1
ATOM 780 C C . LEU A 1 94 ? 10.345 12.119 -15.896 1.00 94.19 94 LEU A C 1
ATOM 782 O O . LEU A 1 94 ? 10.367 10.915 -15.665 1.00 94.19 94 LEU A O 1
ATOM 786 N N . GLU A 1 95 ? 10.875 12.650 -16.998 1.00 94.81 95 GLU A N 1
ATOM 787 C CA . GLU A 1 95 ? 11.627 11.890 -18.002 1.00 94.81 95 GLU A CA 1
ATOM 788 C C . GLU A 1 95 ? 12.857 11.214 -17.402 1.00 94.81 95 GLU A C 1
ATOM 790 O O . GLU A 1 95 ? 13.010 10.005 -17.557 1.00 94.81 95 GLU A O 1
ATOM 795 N N . ASN A 1 96 ? 13.680 11.949 -16.650 1.00 95.12 96 ASN A N 1
ATOM 796 C CA . ASN A 1 96 ? 14.862 11.368 -16.015 1.00 95.12 96 ASN A CA 1
ATOM 797 C C . ASN A 1 96 ? 14.482 10.313 -14.970 1.00 95.12 96 ASN A C 1
ATOM 799 O O . ASN A 1 96 ? 15.150 9.287 -14.872 1.00 95.12 96 ASN A O 1
ATOM 803 N N . LEU A 1 97 ? 13.380 10.510 -14.234 1.00 96.25 97 LEU A N 1
ATOM 804 C CA . LEU A 1 97 ? 12.862 9.477 -13.332 1.00 96.25 97 LEU A CA 1
ATOM 805 C C . LEU A 1 97 ? 12.413 8.221 -14.086 1.00 96.25 97 LEU A C 1
ATOM 807 O O . LEU A 1 97 ? 12.698 7.122 -13.627 1.00 96.25 97 LEU A O 1
ATOM 811 N N . TYR A 1 98 ? 11.724 8.339 -15.223 1.00 95.62 98 TYR A N 1
ATOM 812 C CA . TYR A 1 98 ? 11.336 7.149 -15.983 1.00 95.62 98 TYR A CA 1
ATOM 813 C C . TYR A 1 98 ? 12.545 6.429 -16.582 1.00 95.62 98 TYR A C 1
ATOM 815 O O . TYR A 1 98 ? 12.618 5.217 -16.421 1.00 95.62 98 TYR A O 1
ATOM 823 N N . LYS A 1 99 ? 13.528 7.153 -17.132 1.00 94.12 99 LYS A N 1
ATOM 824 C CA . LYS A 1 99 ? 14.793 6.578 -17.628 1.00 94.12 99 LYS A CA 1
ATOM 825 C C . LYS A 1 99 ? 15.564 5.811 -16.554 1.00 94.12 99 LYS A C 1
ATOM 827 O O . LYS A 1 99 ? 16.067 4.722 -16.801 1.00 94.12 99 LYS A O 1
ATOM 832 N N . LEU A 1 100 ? 15.608 6.353 -15.335 1.00 94.94 100 LEU A N 1
ATOM 833 C CA . LEU A 1 100 ? 16.261 5.692 -14.205 1.00 94.94 100 LEU A CA 1
ATOM 834 C C . LEU A 1 100 ? 15.556 4.387 -13.800 1.00 94.94 100 LEU A C 1
ATOM 836 O O . LEU A 1 100 ? 16.216 3.451 -13.362 1.00 94.94 100 LEU A O 1
ATOM 840 N N . PHE A 1 101 ? 14.225 4.327 -13.913 1.00 95.12 101 PHE A N 1
ATOM 841 C CA . PHE A 1 101 ? 13.426 3.214 -13.397 1.00 95.12 101 PHE A CA 1
ATOM 842 C C . PHE A 1 101 ? 12.995 2.193 -14.450 1.00 95.12 101 PHE A C 1
ATOM 844 O O . PHE A 1 101 ? 12.681 1.071 -14.067 1.00 95.12 101 PHE A O 1
ATOM 851 N N . PHE A 1 102 ? 12.934 2.539 -15.733 1.00 92.69 102 PHE A N 1
ATOM 852 C CA . PHE A 1 102 ? 12.344 1.699 -16.773 1.00 92.69 102 PHE A CA 1
ATOM 853 C C . PHE A 1 102 ? 13.235 1.613 -18.015 1.00 92.69 102 PHE A C 1
ATOM 855 O O . PHE A 1 102 ? 13.934 2.574 -18.342 1.00 92.69 102 PHE A O 1
ATOM 862 N N . PRO A 1 103 ? 13.197 0.478 -18.736 1.00 88.12 103 PRO A N 1
ATOM 863 C CA . PRO A 1 103 ? 13.932 0.334 -19.984 1.00 88.12 103 PRO A CA 1
ATOM 864 C C . PRO A 1 103 ? 13.386 1.263 -21.077 1.00 88.12 103 PRO A C 1
ATOM 866 O O . PRO A 1 103 ? 12.213 1.649 -21.073 1.00 88.12 103 PRO A O 1
ATOM 869 N N . GLU A 1 104 ? 14.252 1.610 -22.022 1.00 85.62 104 GLU A N 1
ATOM 870 C CA . GLU A 1 104 ? 13.899 2.289 -23.274 1.00 85.62 104 GLU A CA 1
ATOM 871 C C . GLU A 1 104 ? 13.513 1.233 -24.329 1.00 85.62 104 GLU A C 1
ATOM 873 O O . GLU A 1 104 ? 13.920 0.074 -24.233 1.00 85.62 104 GLU A O 1
ATOM 878 N N . TYR A 1 105 ? 12.706 1.600 -25.328 1.00 75.94 105 TYR A N 1
ATOM 879 C CA . TYR A 1 105 ? 12.127 0.640 -26.288 1.00 75.94 105 TYR A CA 1
ATOM 880 C C . TYR A 1 105 ? 13.168 -0.050 -27.206 1.00 75.94 105 TYR A C 1
ATOM 882 O O . TYR A 1 105 ? 12.855 -1.032 -27.882 1.00 75.94 105 TYR A O 1
ATOM 890 N N . SER A 1 106 ? 14.416 0.432 -27.257 1.00 68.06 106 SER A N 1
ATOM 891 C CA . SER A 1 106 ? 15.472 -0.081 -28.142 1.00 68.06 106 SER A CA 1
ATOM 892 C C . SER A 1 106 ? 16.530 -0.923 -27.419 1.00 68.06 106 SER A C 1
ATOM 894 O O . SER A 1 106 ? 17.227 -0.426 -26.541 1.00 68.06 106 SER A O 1
ATOM 896 N N . ASN A 1 107 ? 16.730 -2.162 -27.881 1.00 54.44 107 ASN A N 1
ATOM 897 C CA . ASN A 1 107 ? 17.698 -3.131 -27.338 1.00 54.44 107 ASN A CA 1
ATOM 898 C C . ASN A 1 107 ? 19.187 -2.874 -27.689 1.00 54.44 107 ASN A C 1
ATOM 900 O O . ASN A 1 107 ? 20.033 -3.626 -27.214 1.00 54.44 107 ASN A O 1
ATOM 904 N N . ASP A 1 108 ? 19.528 -1.868 -28.508 1.00 55.69 108 ASP A N 1
ATOM 905 C CA . ASP A 1 108 ? 20.865 -1.759 -29.136 1.00 55.69 108 ASP A CA 1
ATOM 906 C C . ASP A 1 108 ? 21.676 -0.488 -28.792 1.00 55.69 108 ASP A C 1
ATOM 908 O O . ASP A 1 108 ? 22.817 -0.355 -29.236 1.00 55.69 108 ASP A O 1
ATOM 912 N N . GLU A 1 109 ? 21.163 0.432 -27.969 1.00 52.03 109 GLU A N 1
ATOM 913 C CA . GLU A 1 109 ? 21.932 1.585 -27.471 1.00 52.03 109 GLU A CA 1
ATOM 914 C C . GLU A 1 109 ? 21.965 1.571 -25.941 1.00 52.03 109 GLU A C 1
ATOM 916 O O . GLU A 1 109 ? 21.012 1.145 -25.295 1.00 52.03 109 GLU A O 1
ATOM 921 N N . ALA A 1 110 ? 23.103 1.966 -25.360 1.00 59.03 110 ALA A N 1
ATOM 922 C CA . ALA A 1 110 ? 23.325 1.953 -23.919 1.00 59.03 110 ALA A CA 1
ATOM 923 C C . ALA A 1 110 ? 22.167 2.656 -23.194 1.00 59.03 110 ALA A C 1
ATOM 925 O O . ALA A 1 110 ? 22.020 3.871 -23.322 1.00 59.03 110 ALA A O 1
ATOM 926 N N . GLN A 1 111 ? 21.367 1.879 -22.455 1.00 68.62 111 GLN A N 1
ATOM 927 C CA . GLN A 1 111 ? 20.250 2.376 -21.658 1.00 68.62 111 GLN A CA 1
ATOM 928 C C . GLN A 1 111 ? 20.711 3.584 -20.844 1.00 68.62 111 GLN A C 1
ATOM 930 O O . GLN A 1 111 ? 21.674 3.501 -20.075 1.00 68.62 111 GLN A O 1
ATOM 935 N N . THR A 1 112 ? 20.040 4.717 -21.023 1.00 78.50 112 THR A N 1
ATOM 936 C CA . THR A 1 112 ? 20.403 5.925 -20.295 1.00 78.50 112 THR A CA 1
ATOM 937 C C . THR A 1 112 ? 19.794 5.871 -18.897 1.00 78.50 112 THR A C 1
ATOM 939 O O . THR A 1 112 ? 18.589 5.724 -18.737 1.00 78.50 112 THR A O 1
ATOM 942 N N . ALA A 1 113 ? 20.607 6.034 -17.850 1.00 84.06 113 ALA A N 1
ATOM 943 C CA . ALA A 1 113 ? 20.117 6.111 -16.468 1.00 84.06 113 ALA A CA 1
ATOM 944 C C . ALA A 1 113 ? 19.485 7.482 -16.129 1.00 84.06 113 ALA A C 1
ATOM 946 O O . ALA A 1 113 ? 19.298 7.798 -14.957 1.00 84.06 113 ALA A O 1
ATOM 947 N N . GLY A 1 114 ? 19.186 8.311 -17.137 1.00 88.06 114 GLY A N 1
ATOM 948 C CA . GLY A 1 114 ? 18.850 9.730 -16.991 1.00 88.06 114 GLY A CA 1
ATOM 949 C C . GLY A 1 114 ? 20.080 10.639 -16.850 1.00 88.06 114 GLY A C 1
ATOM 950 O O . GLY A 1 114 ? 21.221 10.182 -16.886 1.00 88.06 114 GLY A O 1
ATOM 951 N N . ASP A 1 115 ? 19.834 11.943 -16.706 1.00 92.31 115 ASP A N 1
ATOM 952 C CA . ASP A 1 115 ? 20.861 12.962 -16.444 1.00 92.31 115 ASP A CA 1
ATOM 953 C C . ASP A 1 115 ? 20.546 13.683 -15.126 1.00 92.31 115 ASP A C 1
ATOM 955 O O . ASP A 1 115 ? 19.543 14.396 -15.023 1.00 92.31 115 ASP A O 1
ATOM 959 N N . PHE A 1 116 ? 21.369 13.459 -14.101 1.00 95.81 116 PHE A N 1
ATOM 960 C CA . PHE A 1 116 ? 21.197 14.052 -12.777 1.00 95.81 116 PHE A CA 1
ATOM 961 C C . PHE A 1 116 ? 22.477 14.746 -12.333 1.00 95.81 116 PHE A C 1
ATOM 963 O O . PHE A 1 116 ? 23.579 14.203 -12.427 1.00 95.81 116 PHE A O 1
ATOM 970 N N . THR A 1 117 ? 22.325 15.932 -11.751 1.00 95.69 117 THR A N 1
ATOM 971 C CA . THR A 1 117 ? 23.424 16.571 -11.027 1.00 95.69 117 THR A CA 1
ATOM 972 C C . THR A 1 117 ? 23.755 15.796 -9.749 1.00 95.69 117 THR A C 1
ATOM 974 O O . THR A 1 117 ? 22.903 15.124 -9.168 1.00 95.69 117 THR A O 1
ATOM 977 N N . GLU A 1 118 ? 24.970 15.966 -9.224 1.00 95.31 118 GLU A N 1
ATOM 978 C CA . GLU A 1 118 ? 25.383 15.360 -7.947 1.00 95.31 118 GLU A CA 1
ATOM 979 C C . GLU A 1 118 ? 24.425 15.710 -6.787 1.00 95.31 118 GLU A C 1
ATOM 981 O O . GLU A 1 118 ? 24.191 14.911 -5.882 1.00 95.31 118 GLU A O 1
ATOM 986 N N . THR A 1 119 ? 23.838 16.914 -6.818 1.00 96.44 119 THR A N 1
ATOM 987 C CA . THR A 1 119 ? 22.874 17.366 -5.801 1.00 96.44 119 THR A CA 1
ATOM 988 C C . THR A 1 119 ? 21.535 16.645 -5.936 1.00 96.44 119 THR A C 1
ATOM 990 O O . THR A 1 119 ? 20.955 16.248 -4.928 1.00 96.44 119 THR A O 1
ATOM 993 N N . GLU A 1 120 ? 21.056 16.447 -7.164 1.00 97.44 120 GLU A N 1
ATOM 994 C CA . GLU A 1 120 ? 19.827 15.697 -7.436 1.00 97.44 120 GLU A CA 1
ATOM 995 C C . GLU A 1 120 ? 19.995 14.216 -7.104 1.00 97.44 120 GLU A C 1
ATOM 997 O O . GLU A 1 120 ? 19.139 13.652 -6.431 1.00 97.44 120 GLU A O 1
ATOM 1002 N N . ALA A 1 121 ? 21.127 13.612 -7.472 1.00 96.94 121 ALA A N 1
ATOM 1003 C CA . ALA A 1 121 ? 21.459 12.235 -7.117 1.00 96.94 121 ALA A CA 1
ATOM 1004 C C . ALA A 1 121 ? 21.468 12.018 -5.593 1.00 96.94 121 ALA A C 1
ATOM 1006 O O . ALA A 1 121 ? 20.883 11.055 -5.094 1.00 96.94 121 ALA A O 1
ATOM 1007 N N . LYS A 1 122 ? 22.069 12.944 -4.832 1.00 96.56 122 LYS A N 1
ATOM 1008 C CA . LYS A 1 122 ? 22.068 12.903 -3.360 1.00 96.56 122 LYS A CA 1
ATOM 1009 C C . LYS A 1 122 ? 20.673 13.077 -2.758 1.00 96.56 122 LYS A C 1
ATOM 1011 O O . LYS A 1 122 ? 20.362 12.400 -1.783 1.00 96.56 122 LYS A O 1
ATOM 1016 N N . ASP A 1 123 ? 19.839 13.957 -3.315 1.00 97.69 123 ASP A N 1
ATOM 1017 C CA . ASP A 1 123 ? 18.449 14.107 -2.865 1.00 97.69 123 ASP A CA 1
ATOM 1018 C C . ASP A 1 123 ? 17.629 12.838 -3.143 1.00 97.69 123 ASP A C 1
ATOM 1020 O O . ASP A 1 123 ? 16.914 12.374 -2.257 1.00 97.69 123 ASP A O 1
ATOM 1024 N N . LEU A 1 124 ? 17.776 12.227 -4.326 1.00 97.75 124 LEU A N 1
ATOM 1025 C CA . LEU A 1 124 ? 17.117 10.961 -4.664 1.00 97.75 124 LEU A CA 1
ATOM 1026 C C . LEU A 1 124 ? 17.513 9.837 -3.704 1.00 97.75 124 LEU A C 1
ATOM 1028 O O . LEU A 1 124 ? 16.626 9.147 -3.201 1.00 97.75 124 LEU A O 1
ATOM 1032 N N . LEU A 1 125 ? 18.808 9.689 -3.406 1.00 96.25 125 LEU A N 1
ATOM 1033 C CA . LEU A 1 125 ? 19.274 8.719 -2.414 1.00 96.25 125 LEU A CA 1
ATOM 1034 C C . LEU A 1 125 ? 18.671 8.996 -1.037 1.00 96.25 125 LEU A C 1
ATOM 1036 O O . LEU A 1 125 ? 18.075 8.094 -0.467 1.00 96.25 125 LEU A O 1
ATOM 1040 N N . ASP A 1 126 ? 18.710 10.233 -0.530 1.00 96.31 126 ASP A N 1
ATOM 1041 C CA . ASP A 1 126 ? 18.090 10.572 0.764 1.00 96.31 126 ASP A CA 1
ATOM 1042 C C . ASP A 1 126 ? 16.603 10.169 0.816 1.00 96.31 126 ASP A C 1
ATOM 1044 O O . ASP A 1 126 ? 16.128 9.629 1.821 1.00 96.31 126 ASP A O 1
ATOM 1048 N N . LYS A 1 127 ? 15.854 10.364 -0.278 1.00 97.50 127 LYS A N 1
ATOM 1049 C CA . LYS A 1 127 ? 14.455 9.917 -0.353 1.00 97.50 127 LYS A CA 1
ATOM 1050 C C . LYS A 1 127 ? 14.321 8.399 -0.419 1.00 97.50 127 LYS A C 1
ATOM 1052 O O . LYS A 1 127 ? 13.444 7.867 0.255 1.00 97.50 127 LYS A O 1
ATOM 1057 N N . LEU A 1 128 ? 15.156 7.697 -1.183 1.00 97.31 128 LEU A N 1
ATOM 1058 C CA . LEU A 1 128 ? 15.131 6.231 -1.280 1.00 97.31 128 LEU A CA 1
ATOM 1059 C C . LEU A 1 128 ? 15.538 5.552 0.034 1.00 97.31 128 LEU A C 1
ATOM 1061 O O . LEU A 1 128 ? 14.877 4.609 0.463 1.00 97.31 128 LEU A O 1
ATOM 1065 N N . GLU A 1 129 ? 16.546 6.076 0.728 1.00 94.94 129 GLU A N 1
ATOM 1066 C CA . GLU A 1 129 ? 17.004 5.538 2.010 1.00 94.94 129 GLU A CA 1
ATOM 1067 C C . GLU A 1 129 ? 15.976 5.763 3.124 1.00 94.94 129 GLU A C 1
ATOM 1069 O O . GLU A 1 129 ? 15.881 4.982 4.071 1.00 94.94 129 GLU A O 1
ATOM 1074 N N . THR A 1 130 ? 15.178 6.828 3.020 1.00 95.06 130 THR A N 1
ATOM 1075 C CA . THR A 1 130 ? 14.195 7.174 4.048 1.00 95.06 130 THR A CA 1
ATOM 1076 C C . THR A 1 130 ? 12.765 6.781 3.703 1.00 95.06 130 THR A C 1
ATOM 1078 O O . THR A 1 130 ? 11.927 6.869 4.600 1.00 95.06 130 THR A O 1
ATOM 1081 N N . VAL A 1 131 ? 12.442 6.347 2.479 1.00 97.69 131 VAL A N 1
ATOM 1082 C CA . VAL A 1 131 ? 11.070 5.991 2.064 1.00 97.69 131 VAL A CA 1
ATOM 1083 C C . VAL A 1 131 ? 10.485 4.902 2.958 1.00 97.69 131 VAL A C 1
ATOM 1085 O O . VAL A 1 131 ? 11.178 3.981 3.358 1.00 97.69 131 VAL A O 1
ATOM 1088 N N . THR A 1 132 ? 9.194 4.982 3.281 1.00 97.81 132 THR A N 1
ATOM 1089 C CA . THR A 1 132 ? 8.490 3.934 4.039 1.00 97.81 132 THR A CA 1
ATOM 1090 C C . THR A 1 132 ? 7.355 3.326 3.228 1.00 97.81 132 THR A C 1
ATOM 1092 O O . THR A 1 132 ? 6.414 4.017 2.837 1.00 97.81 132 THR A O 1
ATOM 1095 N N . VAL A 1 133 ? 7.444 2.019 3.003 1.00 98.56 133 VAL A N 1
ATOM 1096 C CA . VAL A 1 133 ? 6.558 1.222 2.157 1.00 98.56 133 VAL A CA 1
ATOM 1097 C C . VAL A 1 133 ? 5.846 0.175 3.005 1.00 98.56 133 VAL A C 1
ATOM 1099 O O . VAL A 1 133 ? 6.484 -0.548 3.771 1.00 98.56 133 VAL A O 1
ATOM 1102 N N . CYS A 1 134 ? 4.527 0.075 2.861 1.00 98.31 134 CYS A N 1
ATOM 1103 C CA . CYS A 1 134 ? 3.721 -0.894 3.589 1.00 98.31 134 CYS A CA 1
ATOM 1104 C C . CYS A 1 134 ? 2.842 -1.746 2.676 1.00 98.31 134 CYS A C 1
ATOM 1106 O O . CYS A 1 134 ? 2.079 -1.199 1.882 1.00 98.31 134 CYS A O 1
ATOM 1108 N N . ASP A 1 135 ? 2.875 -3.066 2.880 1.00 98.19 135 ASP A N 1
ATOM 1109 C CA . ASP A 1 135 ? 1.837 -3.974 2.386 1.00 98.19 135 ASP A CA 1
ATOM 1110 C C . ASP A 1 135 ? 0.906 -4.438 3.528 1.00 98.19 135 ASP A C 1
ATOM 1112 O O . ASP A 1 135 ? 1.321 -5.205 4.406 1.00 98.19 135 ASP A O 1
ATOM 1116 N N . PRO A 1 136 ? -0.360 -3.975 3.572 1.00 97.00 136 PRO A N 1
ATOM 1117 C CA . PRO A 1 136 ? -1.302 -4.333 4.627 1.00 97.00 136 PRO A CA 1
ATOM 1118 C C . PRO A 1 136 ? -1.899 -5.739 4.460 1.00 97.00 136 PRO A C 1
ATOM 1120 O O . PRO A 1 136 ? -2.687 -6.151 5.311 1.00 97.00 136 PRO A O 1
ATOM 1123 N N . ALA A 1 137 ? -1.585 -6.452 3.381 1.00 93.94 137 ALA A N 1
ATOM 1124 C CA . ALA A 1 137 ? -1.945 -7.848 3.155 1.00 93.94 137 ALA A CA 1
ATOM 1125 C C . ALA A 1 137 ? -0.755 -8.583 2.517 1.00 93.94 137 ALA A C 1
ATOM 1127 O O . ALA A 1 137 ? -0.877 -9.172 1.445 1.00 93.94 137 ALA A O 1
ATOM 1128 N N . ILE A 1 138 ? 0.399 -8.521 3.192 1.00 93.62 138 ILE A N 1
ATOM 1129 C CA . ILE A 1 138 ? 1.712 -8.870 2.624 1.00 93.62 138 ILE A CA 1
ATOM 1130 C C . ILE A 1 138 ? 1.826 -10.317 2.121 1.00 93.62 138 ILE A C 1
ATOM 1132 O O . ILE A 1 138 ? 2.677 -10.608 1.275 1.00 93.62 138 ILE A O 1
ATOM 1136 N N . GLY A 1 139 ? 0.986 -11.234 2.613 1.00 89.50 139 GLY A N 1
ATOM 1137 C CA . GLY A 1 139 ? 0.988 -12.626 2.176 1.00 89.50 139 GLY A CA 1
ATOM 1138 C C . GLY A 1 139 ? 2.365 -13.272 2.336 1.00 89.50 139 GLY A C 1
ATOM 1139 O O . GLY A 1 139 ? 2.951 -13.233 3.417 1.00 89.50 139 GLY A O 1
ATOM 1140 N N . SER A 1 140 ? 2.878 -13.872 1.260 1.00 86.06 140 SER A N 1
ATOM 1141 C CA . SER A 1 140 ? 4.220 -14.465 1.192 1.00 86.06 140 SER A CA 1
ATOM 1142 C C . SER A 1 140 ? 5.347 -13.467 0.895 1.00 86.06 140 SER A C 1
ATOM 1144 O O . SER A 1 140 ? 6.482 -13.895 0.702 1.00 86.06 140 SER A O 1
ATOM 1146 N N . GLY A 1 141 ? 5.078 -12.160 0.834 1.00 90.38 141 GLY A N 1
ATOM 1147 C CA . GLY A 1 141 ? 6.128 -11.141 0.773 1.00 90.38 141 GLY A CA 1
ATOM 1148 C C . GLY A 1 141 ? 6.564 -10.711 -0.623 1.00 90.38 141 GLY A C 1
ATOM 1149 O O . GLY A 1 141 ? 7.621 -10.099 -0.743 1.00 90.38 141 GLY A O 1
ATOM 1150 N N . ALA A 1 142 ? 5.775 -10.983 -1.669 1.00 90.12 142 ALA A N 1
ATOM 1151 C CA . ALA A 1 142 ? 6.140 -10.648 -3.051 1.00 90.12 142 ALA A CA 1
ATOM 1152 C C . ALA A 1 142 ? 6.475 -9.154 -3.234 1.00 90.12 142 ALA A C 1
ATOM 1154 O O . ALA A 1 142 ? 7.536 -8.828 -3.755 1.00 90.12 142 ALA A O 1
ATOM 1155 N N . PHE A 1 143 ? 5.636 -8.243 -2.726 1.00 95.06 143 PHE A N 1
ATOM 1156 C CA . PHE A 1 143 ? 5.915 -6.803 -2.797 1.00 95.06 143 PHE A CA 1
ATOM 1157 C C . PHE A 1 143 ? 7.057 -6.354 -1.886 1.00 95.06 143 PHE A C 1
ATOM 1159 O O . PHE A 1 143 ? 7.742 -5.396 -2.223 1.00 95.06 143 PHE A O 1
ATOM 1166 N N . ALA A 1 144 ? 7.302 -7.027 -0.758 1.00 95.12 144 ALA A N 1
ATOM 1167 C CA . ALA A 1 144 ? 8.433 -6.685 0.103 1.00 95.12 144 ALA A CA 1
ATOM 1168 C C . ALA A 1 144 ? 9.768 -7.032 -0.565 1.00 95.12 144 ALA A C 1
ATOM 1170 O O . ALA A 1 144 ? 10.656 -6.186 -0.605 1.00 95.12 144 ALA A O 1
ATOM 1171 N N . VAL A 1 145 ? 9.887 -8.234 -1.137 1.00 92.75 145 VAL A N 1
ATOM 1172 C CA . VAL A 1 145 ? 11.090 -8.641 -1.880 1.00 92.75 145 VAL A CA 1
ATOM 1173 C C . VAL A 1 145 ? 11.224 -7.844 -3.181 1.00 92.75 145 VAL A C 1
ATOM 1175 O O . VAL A 1 145 ? 12.301 -7.342 -3.483 1.00 92.75 145 VAL A O 1
ATOM 1178 N N . GLY A 1 146 ? 10.127 -7.631 -3.914 1.00 94.31 146 GLY A N 1
ATOM 1179 C CA . GLY A 1 146 ? 10.135 -6.808 -5.124 1.00 94.31 146 GLY A CA 1
ATOM 1180 C C . GLY A 1 146 ? 10.576 -5.368 -4.854 1.00 94.31 146 GLY A C 1
ATOM 1181 O O . GLY A 1 146 ? 11.441 -4.849 -5.548 1.00 94.31 146 GLY A O 1
ATOM 1182 N N . MET A 1 147 ? 10.036 -4.730 -3.812 1.00 97.81 147 MET A N 1
ATOM 1183 C CA . MET A 1 147 ? 10.428 -3.370 -3.431 1.00 97.81 147 MET A CA 1
ATOM 1184 C C . MET A 1 147 ? 11.877 -3.307 -2.932 1.00 97.81 147 MET A C 1
ATOM 1186 O O . MET A 1 147 ? 12.579 -2.358 -3.263 1.00 97.81 147 MET A O 1
ATOM 1190 N N . LEU A 1 148 ? 12.339 -4.311 -2.173 1.00 97.06 148 LEU A N 1
ATOM 1191 C CA . LEU A 1 148 ? 13.743 -4.429 -1.765 1.00 97.06 148 LEU A CA 1
ATOM 1192 C C . LEU A 1 148 ? 14.672 -4.400 -2.979 1.00 97.06 148 LEU A C 1
ATOM 1194 O O . LEU A 1 148 ? 15.598 -3.597 -3.013 1.00 97.06 148 LEU A O 1
ATOM 1198 N N . ASN A 1 149 ? 14.397 -5.255 -3.965 1.00 94.69 149 ASN A N 1
ATOM 1199 C CA . ASN A 1 149 ? 15.231 -5.395 -5.152 1.00 94.69 149 ASN A CA 1
ATOM 1200 C C . ASN A 1 149 ? 15.224 -4.120 -6.001 1.00 94.69 149 ASN A C 1
ATOM 1202 O O . ASN A 1 149 ? 16.287 -3.676 -6.414 1.00 94.69 149 ASN A O 1
ATOM 1206 N N . VAL A 1 150 ? 14.059 -3.490 -6.200 1.00 97.44 150 VAL A N 1
ATOM 1207 C CA . VAL A 1 150 ? 13.975 -2.235 -6.964 1.00 97.44 150 VAL A CA 1
ATOM 1208 C C . VAL A 1 150 ? 14.710 -1.096 -6.250 1.00 97.44 150 VAL A C 1
ATOM 1210 O O . VAL A 1 150 ? 15.436 -0.354 -6.899 1.00 97.44 150 VAL A O 1
ATOM 1213 N N . ILE A 1 151 ? 14.569 -0.936 -4.928 1.00 98.12 151 ILE A N 1
ATOM 1214 C CA . ILE A 1 151 ? 15.315 0.111 -4.205 1.00 98.12 151 ILE A CA 1
ATOM 1215 C C . ILE A 1 151 ? 16.824 -0.150 -4.302 1.00 98.12 151 ILE A C 1
ATOM 1217 O O . ILE A 1 151 ? 17.572 0.777 -4.599 1.00 98.12 151 ILE A O 1
ATOM 1221 N N . ASP A 1 152 ? 17.263 -1.394 -4.096 1.00 96.31 152 ASP A N 1
ATOM 1222 C CA . ASP A 1 152 ? 18.677 -1.780 -4.170 1.00 96.31 152 ASP A CA 1
ATOM 1223 C C . ASP A 1 152 ? 19.280 -1.515 -5.561 1.00 96.31 152 ASP A C 1
ATOM 1225 O O . ASP A 1 152 ? 20.337 -0.894 -5.668 1.00 96.31 152 ASP A O 1
ATOM 1229 N N . GLU A 1 153 ? 18.573 -1.915 -6.623 1.00 94.81 153 GLU A N 1
ATOM 1230 C CA . GLU A 1 153 ? 18.953 -1.681 -8.021 1.00 94.81 153 GLU A CA 1
ATOM 1231 C C . GLU A 1 153 ? 19.123 -0.186 -8.316 1.00 94.81 153 GLU A C 1
ATOM 1233 O O . GLU A 1 153 ? 20.135 0.233 -8.883 1.00 94.81 153 GLU A O 1
ATOM 1238 N N . ILE A 1 154 ? 18.152 0.632 -7.904 1.00 96.62 154 ILE A N 1
ATOM 1239 C CA . ILE A 1 154 ? 18.146 2.065 -8.201 1.00 96.62 154 ILE A CA 1
ATOM 1240 C C . ILE A 1 154 ? 19.193 2.808 -7.368 1.00 96.62 154 ILE A C 1
ATOM 1242 O O . ILE A 1 154 ? 19.890 3.663 -7.912 1.00 96.62 154 ILE A O 1
ATOM 1246 N N . GLU A 1 155 ? 19.371 2.470 -6.085 1.00 95.75 155 GLU A N 1
ATOM 1247 C CA . GLU A 1 155 ? 20.463 3.023 -5.274 1.00 95.75 155 GLU A CA 1
ATOM 1248 C C . GLU A 1 155 ? 21.826 2.704 -5.918 1.00 95.75 155 GLU A C 1
ATOM 1250 O O . GLU A 1 155 ? 22.645 3.608 -6.101 1.00 95.75 155 GLU A O 1
ATOM 1255 N N . CYS A 1 156 ? 22.052 1.454 -6.342 1.00 93.94 156 CYS A N 1
ATOM 1256 C CA . CYS A 1 156 ? 23.259 1.057 -7.071 1.00 93.94 156 CYS A CA 1
ATOM 1257 C C . CYS A 1 156 ? 23.450 1.841 -8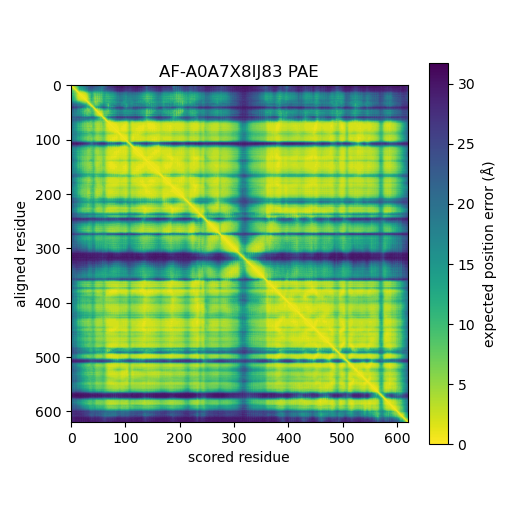.372 1.00 93.94 156 CYS A C 1
ATOM 1259 O O . CYS A 1 156 ? 24.554 2.321 -8.639 1.00 93.94 156 CYS A O 1
ATOM 1261 N N . SER A 1 157 ? 22.390 1.992 -9.168 1.00 93.25 157 SER A N 1
ATOM 1262 C CA . SER A 1 157 ? 22.436 2.765 -10.409 1.00 93.25 157 SER A CA 1
ATOM 1263 C C . SER A 1 157 ? 22.837 4.218 -10.146 1.00 93.25 157 SER A C 1
ATOM 1265 O O . SER A 1 157 ? 23.715 4.741 -10.837 1.00 93.25 157 SER A O 1
ATOM 1267 N N . ILE A 1 158 ? 22.281 4.845 -9.100 1.00 94.88 158 ILE A N 1
ATOM 1268 C CA . ILE A 1 158 ? 22.608 6.229 -8.746 1.00 94.88 158 ILE A CA 1
ATOM 1269 C C . ILE A 1 158 ? 24.074 6.368 -8.324 1.00 94.88 158 ILE A C 1
ATOM 1271 O O . ILE A 1 158 ? 24.763 7.277 -8.796 1.00 94.88 158 ILE A O 1
ATOM 1275 N N . TYR A 1 159 ? 24.569 5.471 -7.467 1.00 94.12 159 TYR A N 1
ATOM 1276 C CA . TYR A 1 159 ? 25.969 5.504 -7.047 1.00 94.12 159 TYR A CA 1
ATOM 1277 C C . TYR A 1 159 ? 26.931 5.332 -8.225 1.00 94.12 159 TYR A C 1
ATOM 1279 O O . TYR A 1 159 ? 27.868 6.115 -8.368 1.00 94.12 159 TYR A O 1
ATOM 1287 N N . ASN A 1 160 ? 26.675 4.352 -9.093 1.00 92.00 160 ASN A N 1
ATOM 1288 C CA . ASN A 1 160 ? 27.564 4.028 -10.206 1.00 92.00 160 ASN A CA 1
ATOM 1289 C C . ASN A 1 160 ? 27.639 5.148 -11.254 1.00 92.00 160 ASN A C 1
ATOM 1291 O O . ASN A 1 160 ? 28.723 5.429 -11.763 1.00 92.00 160 ASN A O 1
ATOM 1295 N N . HIS A 1 161 ? 26.507 5.780 -11.581 1.00 92.25 161 HIS A N 1
ATOM 1296 C CA . HIS A 1 161 ? 26.439 6.752 -12.676 1.00 92.25 161 HIS A CA 1
ATOM 1297 C C . HIS A 1 161 ? 26.661 8.201 -12.231 1.00 92.25 161 HIS A C 1
ATOM 1299 O O . HIS A 1 161 ? 27.231 8.980 -12.993 1.00 92.25 161 HIS A O 1
ATOM 1305 N N . PHE A 1 162 ? 26.243 8.574 -11.016 1.00 94.88 162 PHE A N 1
ATOM 1306 C CA . PHE A 1 162 ? 26.209 9.982 -10.594 1.00 94.88 162 PHE A CA 1
ATOM 1307 C C . PHE A 1 162 ? 27.052 10.282 -9.351 1.00 94.88 162 PHE A C 1
ATOM 1309 O O . PHE A 1 162 ? 27.301 11.453 -9.066 1.00 94.88 162 PHE A O 1
ATOM 1316 N N . LEU A 1 163 ? 27.507 9.262 -8.609 1.00 93.44 163 LEU A N 1
ATOM 1317 C CA . LEU A 1 163 ? 28.304 9.423 -7.384 1.00 93.44 163 LEU A CA 1
ATOM 1318 C C . LEU A 1 163 ? 29.485 8.428 -7.290 1.00 93.44 163 LEU A C 1
ATOM 1320 O O . LEU A 1 163 ? 29.655 7.799 -6.240 1.00 93.44 163 LEU A O 1
ATOM 1324 N N . PRO A 1 164 ? 30.341 8.304 -8.325 1.00 88.81 164 PRO A N 1
ATOM 1325 C CA . PRO A 1 164 ? 31.372 7.260 -8.396 1.00 88.81 164 PRO A CA 1
ATOM 1326 C C . PRO A 1 164 ? 32.437 7.356 -7.289 1.00 88.81 164 PRO A C 1
ATOM 1328 O O . PRO A 1 164 ? 33.046 6.353 -6.928 1.00 88.81 164 PRO A O 1
ATOM 1331 N N . ASP A 1 165 ? 32.645 8.549 -6.723 1.00 90.25 165 ASP A N 1
ATOM 1332 C CA . ASP A 1 165 ? 33.608 8.783 -5.640 1.00 90.25 165 ASP A CA 1
ATOM 1333 C C . ASP A 1 165 ? 33.046 8.453 -4.242 1.00 90.25 165 ASP A C 1
ATOM 1335 O O . ASP A 1 165 ? 33.767 8.524 -3.243 1.00 90.25 165 ASP A O 1
ATOM 1339 N N . THR A 1 166 ? 31.754 8.117 -4.134 1.00 88.69 166 THR A N 1
ATOM 1340 C CA . THR A 1 166 ? 31.118 7.795 -2.850 1.00 88.69 166 THR A CA 1
ATOM 1341 C C . THR A 1 166 ? 31.201 6.291 -2.589 1.00 88.69 166 THR A C 1
ATOM 1343 O O . THR A 1 166 ? 30.732 5.506 -3.411 1.00 88.69 166 THR A O 1
ATOM 1346 N N . PRO A 1 167 ? 31.760 5.849 -1.446 1.00 85.50 167 PRO A N 1
ATOM 1347 C CA . PRO A 1 167 ? 31.843 4.428 -1.143 1.00 85.50 167 PRO A CA 1
ATOM 1348 C C . PRO A 1 167 ? 30.442 3.842 -0.949 1.00 85.50 167 PRO A C 1
ATOM 1350 O O . PRO A 1 167 ? 29.669 4.314 -0.114 1.00 85.50 167 PRO A O 1
ATOM 1353 N N . ILE A 1 168 ? 30.143 2.787 -1.702 1.00 85.44 168 ILE A N 1
ATOM 1354 C CA . ILE A 1 168 ? 28.890 2.039 -1.597 1.00 85.44 168 ILE A CA 1
ATOM 1355 C C . ILE A 1 168 ? 29.046 0.987 -0.494 1.00 85.44 168 ILE A C 1
ATOM 1357 O O . ILE A 1 168 ? 30.065 0.296 -0.426 1.00 85.44 168 ILE A O 1
ATOM 1361 N N . SER A 1 169 ? 28.044 0.845 0.377 1.00 87.06 169 SER A N 1
ATOM 1362 C CA . SER A 1 169 ? 27.999 -0.269 1.330 1.00 87.06 169 SER A CA 1
ATOM 1363 C C . SER A 1 169 ? 27.923 -1.616 0.604 1.00 87.06 169 SER A C 1
ATOM 1365 O O . SER A 1 169 ? 27.454 -1.694 -0.534 1.00 87.06 169 SER A O 1
ATOM 1367 N N . SER A 1 170 ? 28.351 -2.697 1.263 1.00 91.44 170 SER A N 1
ATOM 1368 C CA . SER A 1 170 ? 28.191 -4.040 0.697 1.00 91.44 170 SER A CA 1
ATOM 1369 C C . SER A 1 170 ? 26.709 -4.324 0.389 1.00 91.44 170 SER A C 1
ATOM 1371 O O . SER A 1 170 ? 25.833 -3.784 1.080 1.00 91.44 170 SER A O 1
ATOM 1373 N N . PRO A 1 171 ? 26.399 -5.160 -0.622 1.00 91.38 171 PRO A N 1
ATOM 1374 C CA . PRO A 1 171 ? 25.020 -5.542 -0.935 1.00 91.38 171 PRO A CA 1
ATOM 1375 C C . PRO A 1 171 ? 24.252 -6.042 0.291 1.00 91.38 171 PRO A C 1
ATOM 1377 O O . PRO A 1 171 ? 23.124 -5.617 0.533 1.00 91.38 171 PRO A O 1
ATOM 1380 N N . TYR A 1 172 ? 24.909 -6.842 1.135 1.00 91.81 172 TYR A N 1
ATOM 1381 C CA . TYR A 1 172 ? 24.361 -7.305 2.405 1.00 91.81 172 TYR A CA 1
ATOM 1382 C C . TYR A 1 172 ? 23.914 -6.157 3.322 1.00 91.81 172 TYR A C 1
ATOM 1384 O O . TYR A 1 172 ? 22.758 -6.114 3.748 1.00 91.81 172 TYR A O 1
ATOM 1392 N N . GLU A 1 173 ? 24.802 -5.201 3.617 1.00 91.81 173 GLU A N 1
ATOM 1393 C CA . GLU A 1 173 ? 24.492 -4.089 4.524 1.00 91.81 173 GLU A CA 1
ATOM 1394 C C . GLU A 1 173 ? 23.459 -3.128 3.925 1.00 91.81 173 GLU A C 1
ATOM 1396 O O . GLU A 1 173 ? 22.592 -2.626 4.645 1.00 91.81 173 GLU A O 1
ATOM 1401 N N . ARG A 1 174 ? 23.494 -2.917 2.604 1.00 94.31 174 ARG A N 1
ATOM 1402 C CA . ARG A 1 174 ? 22.515 -2.085 1.896 1.00 94.31 174 ARG A CA 1
ATOM 1403 C C . ARG A 1 174 ? 21.122 -2.712 1.931 1.00 94.31 174 ARG A C 1
ATOM 1405 O O . ARG A 1 174 ? 20.197 -2.086 2.445 1.00 94.31 174 ARG A O 1
ATOM 1412 N N . LYS A 1 175 ? 20.971 -3.979 1.524 1.00 95.00 175 LYS A N 1
ATOM 1413 C CA . LYS A 1 175 ? 19.685 -4.699 1.600 1.00 95.00 175 LYS A CA 1
ATOM 1414 C C . LYS A 1 175 ? 19.177 -4.795 3.039 1.00 95.00 175 LYS A C 1
ATOM 1416 O O . LYS A 1 175 ? 17.996 -4.560 3.296 1.00 95.00 175 LYS A O 1
ATOM 1421 N N . LYS A 1 176 ? 20.062 -5.050 4.011 1.00 94.25 176 LYS A N 1
ATOM 1422 C CA . LYS A 1 176 ? 19.718 -5.056 5.444 1.00 94.25 176 LYS A CA 1
ATOM 1423 C C . LYS A 1 176 ? 19.199 -3.693 5.912 1.00 94.25 176 LYS A C 1
ATOM 1425 O O . LYS A 1 176 ? 18.206 -3.651 6.646 1.00 94.25 176 LYS A O 1
ATOM 1430 N N . ARG A 1 177 ? 19.811 -2.586 5.468 1.00 94.12 177 ARG A N 1
ATOM 1431 C CA . ARG A 1 177 ? 19.325 -1.217 5.714 1.00 94.12 177 ARG A CA 1
ATOM 1432 C C . ARG A 1 177 ? 17.965 -0.975 5.062 1.00 94.12 177 ARG A C 1
ATOM 1434 O O . ARG A 1 177 ? 17.074 -0.502 5.761 1.00 94.12 177 ARG A O 1
ATOM 1441 N N . ILE A 1 178 ? 17.779 -1.328 3.789 1.00 96.44 178 ILE A N 1
ATOM 1442 C CA . ILE A 1 178 ? 16.512 -1.133 3.061 1.00 96.44 178 ILE A CA 1
ATOM 1443 C C . ILE A 1 178 ? 15.365 -1.865 3.770 1.00 96.44 178 ILE A C 1
ATOM 1445 O O . ILE A 1 178 ? 14.321 -1.272 4.043 1.00 96.44 178 ILE A O 1
ATOM 1449 N N . ILE A 1 179 ? 15.565 -3.127 4.171 1.00 95.25 179 ILE A N 1
ATOM 1450 C CA . ILE A 1 179 ? 14.559 -3.871 4.947 1.00 95.25 179 ILE A CA 1
ATOM 1451 C C . ILE A 1 179 ? 14.239 -3.140 6.260 1.00 95.25 179 ILE A C 1
ATOM 1453 O O . ILE A 1 179 ? 13.072 -2.995 6.637 1.00 95.25 179 ILE A O 1
ATOM 1457 N N . PHE A 1 180 ? 15.264 -2.647 6.962 1.00 93.12 180 PHE A N 1
ATOM 1458 C CA . PHE A 1 180 ? 15.079 -1.974 8.244 1.00 93.12 180 PHE A CA 1
ATOM 1459 C C . PHE A 1 180 ? 14.493 -0.567 8.153 1.00 93.12 180 PHE A C 1
ATOM 1461 O O . PHE A 1 180 ? 13.822 -0.128 9.082 1.00 93.12 180 PHE A O 1
ATOM 1468 N N . GLN A 1 181 ? 14.748 0.192 7.102 1.00 91.81 181 GLN A N 1
ATOM 1469 C CA . GLN A 1 181 ? 14.275 1.572 7.016 1.00 91.81 181 GLN A CA 1
ATOM 1470 C C . GLN A 1 181 ? 12.942 1.634 6.280 1.00 91.81 181 GLN A C 1
ATOM 1472 O O . GLN A 1 181 ? 12.021 2.309 6.748 1.00 91.81 181 GLN A O 1
ATOM 1477 N N . SER A 1 182 ? 12.790 0.820 5.238 1.00 96.12 182 SER A N 1
ATOM 1478 C CA . SER A 1 182 ? 11.754 1.044 4.241 1.00 96.12 182 SER A CA 1
ATOM 1479 C C . SER A 1 182 ? 10.598 0.061 4.305 1.00 96.12 182 SER A C 1
ATOM 1481 O O . SER A 1 182 ? 9.467 0.468 4.064 1.00 96.12 182 SER A O 1
ATOM 1483 N N . LEU A 1 183 ? 10.820 -1.205 4.665 1.00 97.62 183 LEU A N 1
ATOM 1484 C CA . LEU A 1 183 ? 9.804 -2.245 4.466 1.00 97.62 183 LEU A CA 1
ATOM 1485 C C . LEU A 1 183 ? 8.960 -2.520 5.715 1.00 97.62 183 LEU A C 1
ATOM 1487 O O . LEU A 1 183 ? 9.480 -2.728 6.814 1.00 97.62 183 LEU A O 1
ATOM 1491 N N . TYR A 1 184 ? 7.642 -2.551 5.521 1.00 97.88 184 TYR A N 1
ATOM 1492 C CA . TYR A 1 184 ? 6.641 -2.871 6.535 1.00 97.88 184 TYR A CA 1
ATOM 1493 C C . TYR A 1 184 ? 5.546 -3.761 5.950 1.00 97.88 184 TYR A C 1
ATOM 1495 O O . TYR A 1 184 ? 5.158 -3.617 4.792 1.00 97.88 184 TYR A O 1
ATOM 1503 N N . GLY A 1 185 ? 4.989 -4.654 6.763 1.00 97.19 185 GLY A N 1
ATOM 1504 C CA . GLY A 1 185 ? 3.913 -5.523 6.307 1.00 97.19 185 GLY A CA 1
ATOM 1505 C C . GLY A 1 185 ? 3.052 -6.086 7.421 1.00 97.19 185 GLY A C 1
ATOM 1506 O O . GLY A 1 185 ? 3.498 -6.246 8.560 1.00 97.19 185 GLY A O 1
ATOM 1507 N N . VAL A 1 186 ? 1.803 -6.391 7.081 1.00 96.31 186 VAL A N 1
ATOM 1508 C CA . VAL A 1 186 ? 0.846 -7.019 7.995 1.00 96.31 186 VAL A CA 1
ATOM 1509 C C . VAL A 1 186 ? 0.118 -8.145 7.285 1.00 96.31 186 VAL A C 1
ATOM 1511 O O . VAL A 1 186 ? -0.320 -7.993 6.149 1.00 96.31 186 VAL A O 1
ATOM 1514 N N . GLU A 1 187 ? -0.017 -9.276 7.969 1.00 93.81 187 GLU A N 1
ATOM 1515 C CA . GLU A 1 187 ? -0.721 -10.447 7.458 1.00 93.81 187 GLU A CA 1
ATOM 1516 C C . GLU A 1 187 ? -1.511 -11.127 8.582 1.00 93.81 187 GLU A C 1
ATOM 1518 O O . GLU A 1 187 ? -1.045 -11.277 9.710 1.00 93.81 187 GLU A O 1
ATOM 1523 N N . VAL A 1 188 ? -2.735 -11.561 8.297 1.00 91.25 188 VAL A N 1
ATOM 1524 C CA . VAL A 1 188 ? -3.601 -12.214 9.289 1.00 91.25 188 VAL A CA 1
ATOM 1525 C C . VAL A 1 188 ? -3.109 -13.619 9.649 1.00 91.25 188 VAL A C 1
ATOM 1527 O O . VAL A 1 188 ? -3.319 -14.091 10.773 1.00 91.25 188 VAL A O 1
ATOM 1530 N N . LYS A 1 189 ? -2.444 -14.313 8.722 1.00 87.38 189 LYS A N 1
ATOM 1531 C CA . LYS A 1 189 ? -1.934 -15.673 8.908 1.00 87.38 189 LYS A CA 1
ATOM 1532 C C . LYS A 1 189 ? -0.465 -15.680 9.341 1.00 87.38 189 LYS A C 1
ATOM 1534 O O . LYS A 1 189 ? 0.432 -15.372 8.566 1.00 87.38 189 LYS A O 1
ATOM 1539 N N . GLN A 1 190 ? -0.205 -16.171 10.555 1.00 88.19 190 GLN A N 1
ATOM 1540 C CA . GLN A 1 190 ? 1.156 -16.270 11.102 1.00 88.19 190 GLN A CA 1
ATOM 1541 C C . GLN A 1 190 ? 2.136 -17.039 10.201 1.00 88.19 190 GLN A C 1
ATOM 1543 O O . GLN A 1 190 ? 3.306 -16.686 10.121 1.00 88.19 190 GLN A O 1
ATOM 1548 N N . TRP A 1 191 ? 1.680 -18.090 9.518 1.00 85.81 191 TRP A N 1
ATOM 1549 C CA . TRP A 1 191 ? 2.562 -18.863 8.644 1.00 85.81 191 TRP A CA 1
ATOM 1550 C C . TRP A 1 191 ? 3.025 -18.050 7.428 1.00 85.81 191 TRP A C 1
ATOM 1552 O O . TRP A 1 191 ? 4.170 -18.186 7.024 1.00 85.81 191 TRP A O 1
ATOM 1562 N N . ALA A 1 192 ? 2.183 -17.173 6.877 1.00 86.94 192 ALA A N 1
ATOM 1563 C CA . ALA A 1 192 ? 2.541 -16.325 5.742 1.00 86.94 192 ALA A CA 1
ATOM 1564 C C . ALA A 1 192 ? 3.515 -15.210 6.169 1.00 86.94 192 ALA A C 1
ATOM 1566 O O . ALA A 1 192 ? 4.476 -14.924 5.455 1.00 86.94 192 ALA A O 1
ATOM 1567 N N . VAL A 1 193 ? 3.370 -14.703 7.404 1.00 90.75 193 VAL A N 1
ATOM 1568 C CA . VAL A 1 193 ? 4.400 -13.872 8.056 1.00 90.75 193 VAL A CA 1
ATOM 1569 C C . VAL A 1 193 ? 5.741 -14.608 8.096 1.00 90.75 193 VAL A C 1
ATOM 1571 O O . VAL A 1 193 ? 6.744 -14.049 7.665 1.00 90.75 193 VAL A O 1
ATOM 1574 N N . TRP A 1 194 ? 5.774 -15.867 8.547 1.00 89.88 194 TRP A N 1
ATOM 1575 C CA . TRP A 1 194 ? 7.018 -16.646 8.582 1.00 89.88 194 TRP A CA 1
ATOM 1576 C C . TRP A 1 194 ? 7.619 -16.883 7.195 1.00 89.88 194 TRP A C 1
ATOM 1578 O O . TRP A 1 194 ? 8.833 -16.801 7.053 1.00 89.88 194 TRP A O 1
ATOM 1588 N N . ILE A 1 195 ? 6.799 -17.137 6.170 1.00 87.69 195 ILE A N 1
ATOM 1589 C CA . ILE A 1 195 ? 7.287 -17.283 4.789 1.00 87.69 195 ILE A CA 1
ATOM 1590 C C . ILE A 1 195 ? 7.899 -15.975 4.285 1.00 87.69 195 ILE A C 1
ATOM 1592 O O . ILE A 1 195 ? 8.992 -15.996 3.726 1.00 87.69 195 ILE A O 1
ATOM 1596 N N . THR A 1 196 ? 7.246 -14.839 4.533 1.00 90.62 196 THR A N 1
ATOM 1597 C CA . THR A 1 196 ? 7.797 -13.518 4.198 1.00 90.62 196 THR A CA 1
ATOM 1598 C C . THR A 1 196 ? 9.145 -13.287 4.884 1.00 90.62 196 THR A C 1
ATOM 1600 O O . THR A 1 196 ? 10.109 -12.886 4.237 1.00 90.62 196 THR A O 1
ATOM 1603 N N . GLN A 1 197 ? 9.235 -13.574 6.186 1.00 92.44 197 GLN A N 1
ATOM 1604 C CA . GLN A 1 197 ? 10.475 -13.443 6.954 1.00 92.44 197 GLN A CA 1
ATOM 1605 C C . GLN A 1 197 ? 11.578 -14.364 6.420 1.00 92.44 197 GLN A C 1
ATOM 1607 O O . GLN A 1 197 ? 12.709 -13.922 6.244 1.00 92.44 197 GLN A O 1
ATOM 1612 N N . LEU A 1 198 ? 11.241 -15.616 6.103 1.00 89.06 198 LEU A N 1
ATOM 1613 C CA . LEU A 1 198 ? 12.174 -16.576 5.526 1.00 89.06 198 LEU A CA 1
ATOM 1614 C C . LEU A 1 198 ? 12.711 -16.099 4.174 1.00 89.06 198 LEU A C 1
ATOM 1616 O O . LEU A 1 198 ? 13.917 -16.153 3.965 1.00 89.06 198 LEU A O 1
ATOM 1620 N N . ARG A 1 199 ? 11.849 -15.599 3.282 1.00 88.38 199 ARG A N 1
ATOM 1621 C CA . ARG A 1 199 ? 12.277 -15.079 1.974 1.00 88.38 199 ARG A CA 1
ATOM 1622 C C . ARG A 1 199 ? 13.237 -13.906 2.124 1.00 88.38 199 ARG A C 1
ATOM 1624 O O . ARG A 1 199 ? 14.314 -13.947 1.549 1.00 88.38 199 ARG A O 1
ATOM 1631 N N . LEU A 1 200 ? 12.911 -12.934 2.979 1.00 91.38 200 LEU A N 1
ATOM 1632 C CA . LEU A 1 200 ? 13.804 -11.806 3.268 1.00 91.38 200 LEU A CA 1
ATOM 1633 C C . LEU A 1 200 ? 15.144 -12.258 3.876 1.00 91.38 200 LEU A C 1
ATOM 1635 O O . LEU A 1 200 ? 16.186 -11.696 3.546 1.00 91.38 200 LEU A O 1
ATOM 1639 N N . TRP A 1 201 ? 15.146 -13.275 4.746 1.00 90.31 201 TRP A N 1
ATOM 1640 C CA . TRP A 1 201 ? 16.390 -13.846 5.270 1.00 90.31 201 TRP A CA 1
ATOM 1641 C C . TRP A 1 201 ? 17.211 -14.550 4.198 1.00 90.31 201 TRP A C 1
ATOM 1643 O O . TRP A 1 201 ? 18.425 -14.376 4.191 1.00 90.31 201 TRP A O 1
ATOM 1653 N N . ILE A 1 202 ? 16.583 -15.314 3.300 1.00 86.44 202 ILE A N 1
ATOM 1654 C CA . ILE A 1 202 ? 17.287 -15.954 2.184 1.00 86.44 202 ILE A CA 1
ATOM 1655 C C . ILE A 1 202 ? 17.898 -14.879 1.279 1.00 86.44 202 ILE A C 1
ATOM 1657 O O . ILE A 1 202 ? 19.084 -14.967 0.984 1.00 86.44 202 ILE A O 1
ATOM 1661 N N . THR A 1 203 ? 17.153 -13.815 0.952 1.00 87.12 203 THR A N 1
ATOM 1662 C CA . THR A 1 203 ? 17.675 -12.677 0.176 1.00 87.12 203 THR A CA 1
ATOM 1663 C C . THR A 1 203 ? 18.918 -12.053 0.813 1.00 87.12 203 THR A C 1
ATOM 1665 O O . THR A 1 203 ? 19.858 -11.712 0.105 1.00 87.12 203 THR A O 1
ATOM 1668 N N . LEU A 1 204 ? 18.954 -11.916 2.142 1.00 89.19 204 LEU A N 1
ATOM 1669 C CA . LEU A 1 204 ? 20.148 -11.435 2.845 1.00 89.19 204 LEU A CA 1
ATOM 1670 C C . LEU A 1 204 ? 21.280 -12.467 2.853 1.00 89.19 204 LEU A C 1
ATOM 1672 O O . LEU A 1 204 ? 22.437 -12.099 2.703 1.00 89.19 204 LEU A O 1
ATOM 1676 N N . LEU A 1 205 ? 20.965 -13.747 3.051 1.00 86.12 205 LEU A N 1
ATOM 1677 C CA . LEU A 1 205 ? 21.959 -14.813 3.164 1.00 86.12 205 LEU A CA 1
ATOM 1678 C C . LEU A 1 205 ? 22.768 -14.995 1.873 1.00 86.12 205 LEU A C 1
ATOM 1680 O O . LEU A 1 205 ? 23.951 -15.298 1.955 1.00 86.12 205 LEU A O 1
ATOM 1684 N N . ILE A 1 206 ? 22.152 -14.805 0.706 1.00 84.44 206 ILE A N 1
ATOM 1685 C CA . ILE A 1 206 ? 22.838 -14.885 -0.596 1.00 84.44 206 ILE A CA 1
ATOM 1686 C C . ILE A 1 206 ? 23.970 -13.856 -0.686 1.00 84.44 206 ILE A C 1
ATOM 1688 O O . ILE A 1 206 ? 25.048 -14.164 -1.177 1.00 84.44 206 ILE A O 1
ATOM 1692 N N . GLU A 1 207 ? 23.738 -12.647 -0.170 1.00 86.25 207 GLU A N 1
ATOM 1693 C CA . GLU A 1 207 ? 24.702 -11.540 -0.216 1.00 86.25 207 GLU A CA 1
ATOM 1694 C C . GLU A 1 207 ? 25.745 -11.598 0.908 1.00 86.25 207 GLU A C 1
ATOM 1696 O O . GLU A 1 207 ? 26.644 -10.757 0.977 1.00 86.25 207 GLU A O 1
ATOM 1701 N N . ALA A 1 208 ? 25.590 -12.532 1.849 1.00 84.50 208 ALA A N 1
ATOM 1702 C CA . ALA A 1 208 ? 26.464 -12.660 3.000 1.00 84.50 208 ALA A CA 1
ATOM 1703 C C . ALA A 1 208 ? 27.863 -13.115 2.560 1.00 84.50 208 ALA A C 1
ATOM 1705 O O . ALA A 1 208 ? 28.024 -14.143 1.904 1.00 84.50 208 ALA A O 1
ATOM 1706 N N . GLU A 1 209 ? 28.894 -12.378 2.974 1.00 82.94 209 GLU A N 1
ATOM 1707 C CA . GLU A 1 209 ? 30.277 -12.748 2.683 1.00 82.94 209 GLU A CA 1
ATOM 1708 C C . GLU A 1 209 ? 30.666 -14.074 3.354 1.00 82.94 209 GLU A C 1
ATOM 1710 O O . GLU A 1 209 ? 30.239 -14.387 4.466 1.00 82.94 209 GLU A O 1
ATOM 1715 N N . ASP A 1 210 ? 31.576 -14.829 2.730 1.00 81.06 210 ASP A N 1
ATOM 1716 C CA . ASP A 1 210 ? 32.093 -16.089 3.284 1.00 81.06 210 ASP A CA 1
ATOM 1717 C C . ASP A 1 210 ? 32.718 -15.930 4.681 1.00 81.06 210 ASP A C 1
ATOM 1719 O O . ASP A 1 210 ? 32.694 -16.864 5.488 1.00 81.06 210 ASP A O 1
ATOM 1723 N N . SER A 1 211 ? 33.245 -14.739 4.984 1.00 77.75 211 SER A N 1
ATOM 1724 C CA . SER A 1 211 ? 33.792 -14.364 6.292 1.00 77.75 211 SER A CA 1
ATOM 1725 C C . SER A 1 211 ? 32.767 -14.527 7.425 1.00 77.75 211 SER A C 1
ATOM 1727 O O . SER A 1 211 ? 33.132 -14.865 8.554 1.00 77.75 211 SER A O 1
ATOM 1729 N N . PHE A 1 212 ? 31.475 -14.385 7.122 1.00 80.06 212 PHE A N 1
ATOM 1730 C CA . PHE A 1 212 ? 30.384 -14.495 8.082 1.00 80.06 212 PHE A CA 1
ATOM 1731 C C . PHE A 1 212 ? 30.086 -15.928 8.532 1.00 80.06 212 PHE A C 1
ATOM 1733 O O . PHE A 1 212 ? 29.476 -16.107 9.587 1.00 80.06 212 PHE A O 1
ATOM 1740 N N . LYS A 1 213 ? 30.572 -16.960 7.826 1.00 76.94 213 LYS A N 1
ATOM 1741 C CA . LYS A 1 213 ? 30.393 -18.374 8.225 1.00 76.94 213 LYS A CA 1
ATOM 1742 C C . LYS A 1 213 ? 30.932 -18.680 9.625 1.00 76.94 213 LYS A C 1
ATOM 1744 O O . LYS A 1 213 ? 30.472 -19.621 10.268 1.00 76.94 213 LYS A O 1
ATOM 1749 N N . HIS A 1 214 ? 31.905 -17.896 10.082 1.00 78.38 214 HIS A N 1
ATOM 1750 C CA . HIS A 1 214 ? 32.543 -18.033 11.390 1.00 78.38 214 HIS A CA 1
ATOM 1751 C C . HIS A 1 214 ? 32.243 -16.855 12.327 1.00 78.38 214 HIS A C 1
ATOM 1753 O O . HIS A 1 214 ? 32.924 -16.698 13.338 1.00 78.38 214 HIS A O 1
ATOM 1759 N N . SER A 1 215 ? 31.247 -16.025 11.999 1.00 77.75 215 SER A N 1
ATOM 1760 C CA . SER A 1 215 ? 30.826 -14.912 12.850 1.00 77.75 215 SER A CA 1
ATOM 1761 C C . SER A 1 215 ? 30.292 -15.421 14.190 1.00 77.75 215 SER A C 1
ATOM 1763 O O . SER A 1 215 ? 29.427 -16.295 14.232 1.00 77.75 215 SER A O 1
ATOM 1765 N N . GLU A 1 216 ? 30.774 -14.835 15.286 1.00 74.38 216 GLU A N 1
ATOM 1766 C CA . GLU A 1 216 ? 30.210 -15.044 16.626 1.00 74.38 216 GLU A CA 1
ATOM 1767 C C . GLU A 1 216 ? 28.934 -14.211 16.852 1.00 74.38 216 GLU A C 1
ATOM 1769 O O . GLU A 1 216 ? 28.175 -14.469 17.788 1.00 74.38 216 GLU A O 1
ATOM 1774 N N . GLU A 1 217 ? 28.668 -13.230 15.982 1.00 73.38 217 GLU A N 1
ATOM 1775 C CA . GLU A 1 217 ? 27.461 -12.407 16.023 1.00 73.38 217 GLU A CA 1
ATOM 1776 C C . GLU A 1 217 ? 26.344 -12.991 15.141 1.00 73.38 217 GLU A C 1
ATOM 1778 O O . GLU A 1 217 ? 26.617 -13.449 14.022 1.00 73.38 217 GLU A O 1
ATOM 1783 N N . PRO A 1 218 ? 25.071 -12.937 15.586 1.00 78.75 218 PRO A N 1
ATOM 1784 C CA . PRO A 1 218 ? 23.943 -13.362 14.768 1.00 78.75 218 PRO A CA 1
ATOM 1785 C C . PRO A 1 218 ? 23.812 -12.489 13.513 1.00 78.75 218 PRO A C 1
ATOM 1787 O O . PRO A 1 218 ? 23.579 -11.281 13.594 1.00 78.75 218 PRO A O 1
ATOM 1790 N N . LEU A 1 219 ? 23.924 -13.119 12.343 1.00 80.06 219 LEU A N 1
ATOM 1791 C CA . LEU A 1 219 ? 23.896 -12.432 11.048 1.00 80.06 219 LEU A CA 1
ATOM 1792 C C . LEU A 1 219 ? 22.503 -11.882 10.727 1.00 80.06 219 LEU A C 1
ATOM 1794 O O . LEU A 1 219 ? 22.338 -10.694 10.422 1.00 80.06 219 LEU A O 1
ATOM 1798 N N . LEU A 1 220 ? 21.503 -12.758 10.838 1.00 84.12 220 LEU A N 1
ATOM 1799 C CA . LEU A 1 220 ? 20.133 -12.481 10.438 1.00 84.12 220 LEU A CA 1
ATOM 1800 C C . LEU A 1 220 ? 19.453 -11.542 11.450 1.00 84.12 220 LEU A C 1
ATOM 1802 O O . LEU A 1 220 ? 19.428 -11.843 12.648 1.00 84.12 220 LEU A O 1
ATOM 1806 N N . PRO A 1 221 ? 18.902 -10.404 10.996 1.00 87.19 221 PRO A N 1
ATOM 1807 C CA . PRO A 1 221 ? 18.160 -9.497 11.862 1.00 87.19 221 PRO A CA 1
ATOM 1808 C C . PRO A 1 221 ? 16.775 -10.062 12.203 1.00 87.19 221 PRO A C 1
ATOM 1810 O O . PRO A 1 221 ? 16.215 -10.861 11.449 1.00 87.19 221 PRO A O 1
ATOM 1813 N N . SER A 1 222 ? 16.173 -9.599 13.300 1.00 86.31 222 SER A N 1
ATOM 1814 C CA . SER A 1 222 ? 14.759 -9.887 13.572 1.00 86.31 222 SER A CA 1
ATOM 1815 C C . SER A 1 222 ? 13.828 -8.950 12.798 1.00 86.31 222 SER A C 1
ATOM 1817 O O . SER A 1 222 ? 13.976 -7.729 12.824 1.00 86.31 222 SER A O 1
ATOM 1819 N N . PHE A 1 223 ? 12.793 -9.522 12.181 1.00 89.50 223 PHE A N 1
ATOM 1820 C CA . PHE A 1 223 ? 11.747 -8.793 11.462 1.00 89.50 223 PHE A CA 1
ATOM 1821 C C . PHE A 1 223 ? 10.462 -8.580 12.278 1.00 89.50 223 PHE A C 1
ATOM 1823 O O . PHE A 1 223 ? 9.477 -8.079 11.731 1.00 89.50 223 PHE A O 1
ATOM 1830 N N . ASP A 1 224 ? 10.453 -8.912 13.576 1.00 85.12 224 ASP A N 1
ATOM 1831 C CA . ASP A 1 224 ? 9.252 -8.919 14.440 1.00 85.12 224 ASP A CA 1
ATOM 1832 C C . ASP A 1 224 ? 8.527 -7.572 14.524 1.00 85.12 224 ASP A C 1
ATOM 1834 O O . ASP A 1 224 ? 7.343 -7.513 14.859 1.00 85.12 224 ASP A O 1
ATOM 1838 N N . PHE A 1 225 ? 9.240 -6.481 14.246 1.00 87.12 225 PHE A N 1
ATOM 1839 C CA . PHE A 1 225 ? 8.733 -5.111 14.275 1.00 87.12 225 PHE A CA 1
ATOM 1840 C C . PHE A 1 225 ? 8.528 -4.489 12.893 1.00 87.12 225 PHE A C 1
ATOM 1842 O O . PHE A 1 225 ? 8.196 -3.305 12.801 1.00 87.12 225 PHE A O 1
ATOM 1849 N N . LYS A 1 226 ? 8.735 -5.277 11.838 1.00 92.25 226 LYS A N 1
ATOM 1850 C CA . LYS A 1 226 ? 8.562 -4.882 10.439 1.00 92.25 226 LYS A CA 1
ATOM 1851 C C . LYS A 1 226 ? 7.410 -5.623 9.793 1.00 92.25 226 LYS A C 1
ATOM 1853 O O . LYS A 1 226 ? 6.544 -4.993 9.193 1.00 92.25 226 LYS A O 1
ATOM 1858 N N . ILE A 1 227 ? 7.375 -6.940 9.978 1.00 94.75 227 ILE A N 1
ATOM 1859 C CA . ILE A 1 227 ? 6.321 -7.813 9.471 1.00 94.75 227 ILE A CA 1
ATOM 1860 C C . ILE A 1 227 ? 5.533 -8.351 10.666 1.00 94.75 227 ILE A C 1
ATOM 1862 O O . ILE A 1 227 ? 6.082 -9.062 11.507 1.00 94.75 227 ILE A O 1
ATOM 1866 N N . ARG A 1 228 ? 4.254 -7.981 10.773 1.00 92.62 228 ARG A N 1
ATOM 1867 C CA . ARG A 1 228 ? 3.404 -8.297 11.933 1.00 92.62 228 ARG A CA 1
ATOM 1868 C C . ARG A 1 228 ? 2.263 -9.228 11.555 1.00 92.62 228 ARG A C 1
ATOM 1870 O O . ARG A 1 228 ? 1.669 -9.100 10.487 1.00 92.62 228 ARG A O 1
ATOM 1877 N N . GLN A 1 229 ? 1.889 -10.104 12.486 1.00 92.19 229 GLN A N 1
ATOM 1878 C CA . GLN A 1 229 ? 0.609 -10.789 12.387 1.00 92.19 229 GLN A CA 1
ATOM 1879 C C . GLN A 1 229 ? -0.513 -9.869 12.874 1.00 92.19 229 GLN A C 1
ATOM 1881 O O . GLN A 1 229 ? -0.474 -9.398 14.010 1.00 92.19 229 GLN A O 1
ATOM 1886 N N . GLY A 1 230 ? -1.540 -9.645 12.057 1.00 91.00 230 GLY A N 1
ATOM 1887 C CA . GLY A 1 230 ? -2.630 -8.750 12.429 1.00 91.00 230 GLY A CA 1
ATOM 1888 C C . GLY A 1 230 ? -3.768 -8.682 11.425 1.00 91.00 230 GLY A C 1
ATOM 1889 O O . GLY A 1 230 ? -3.592 -8.973 10.250 1.00 91.00 230 GLY A O 1
ATOM 1890 N N . ASP A 1 231 ? -4.946 -8.271 11.898 1.00 91.88 231 ASP A N 1
ATOM 1891 C CA . ASP A 1 231 ? -6.041 -7.857 11.017 1.00 91.88 231 ASP A CA 1
ATOM 1892 C C . ASP A 1 231 ? -5.860 -6.378 10.668 1.00 91.88 231 ASP A C 1
ATOM 1894 O O . ASP A 1 231 ? -6.095 -5.493 11.493 1.00 91.88 231 ASP A O 1
ATOM 1898 N N . SER A 1 232 ? -5.425 -6.120 9.438 1.00 93.94 232 SER A N 1
ATOM 1899 C CA . SER A 1 232 ? -5.189 -4.768 8.933 1.00 93.94 232 SER A CA 1
ATOM 1900 C C . SER A 1 232 ? -6.455 -3.927 8.838 1.00 93.94 232 SER A C 1
ATOM 1902 O O . SER A 1 232 ? -6.370 -2.700 8.907 1.00 93.94 232 SER A O 1
ATOM 1904 N N . LEU A 1 233 ? -7.624 -4.550 8.666 1.00 94.06 233 LEU A N 1
ATOM 1905 C CA . LEU A 1 233 ? -8.887 -3.848 8.469 1.00 94.06 233 LEU A CA 1
ATOM 1906 C C . LEU A 1 233 ? -9.553 -3.524 9.801 1.00 94.06 233 LEU A C 1
ATOM 1908 O O . LEU A 1 233 ? -9.954 -2.377 10.000 1.00 94.06 233 LEU A O 1
ATOM 1912 N N . ILE A 1 234 ? -9.641 -4.499 10.712 1.00 89.75 234 ILE A N 1
ATOM 1913 C CA . ILE A 1 234 ? -10.341 -4.367 11.994 1.00 89.75 234 ILE A CA 1
ATOM 1914 C C . ILE A 1 234 ? -9.362 -4.290 13.161 1.00 89.75 234 ILE A C 1
ATOM 1916 O O . ILE A 1 234 ? -8.788 -5.292 13.589 1.00 89.75 234 ILE A O 1
ATOM 1920 N N . GLN A 1 235 ? -9.294 -3.106 13.768 1.00 83.94 235 GLN A N 1
ATOM 1921 C CA . GLN A 1 235 ? -8.569 -2.888 15.015 1.00 83.94 235 GLN A CA 1
ATOM 1922 C C . GLN A 1 235 ? -9.552 -2.775 16.169 1.00 83.94 235 GLN A C 1
ATOM 1924 O O . GLN A 1 235 ? -10.476 -1.956 16.152 1.00 83.94 235 GLN A O 1
ATOM 1929 N N . MET A 1 236 ? -9.328 -3.605 17.179 1.00 73.25 236 MET A N 1
ATOM 1930 C CA . MET A 1 236 ? -10.151 -3.671 18.375 1.00 73.25 236 MET A CA 1
ATOM 1931 C C . MET A 1 236 ? -9.272 -3.473 19.595 1.00 73.25 236 MET A C 1
ATOM 1933 O O . MET A 1 236 ? -8.250 -4.139 19.742 1.00 73.25 236 MET A O 1
ATOM 1937 N N . LEU A 1 237 ? -9.717 -2.613 20.499 1.00 65.06 237 LEU A N 1
ATOM 1938 C CA . LEU A 1 237 ? -9.149 -2.472 21.823 1.00 65.06 237 LEU A CA 1
ATOM 1939 C C . LEU A 1 237 ? -10.192 -2.933 22.838 1.00 65.06 237 LEU A C 1
ATOM 1941 O O . LEU A 1 237 ? -11.208 -2.274 23.067 1.00 65.06 237 LEU A O 1
ATOM 1945 N N . GLY A 1 238 ? -9.998 -4.141 23.369 1.00 64.31 238 GLY A N 1
ATOM 1946 C CA . GLY A 1 238 ? -11.055 -4.833 24.103 1.00 64.31 238 GLY A CA 1
ATOM 1947 C C . GLY A 1 238 ? -12.276 -5.070 23.209 1.00 64.31 238 GLY A C 1
ATOM 1948 O O . GLY A 1 238 ? -12.193 -5.783 22.210 1.00 64.31 238 GLY A O 1
ATOM 1949 N N . ASN A 1 239 ? 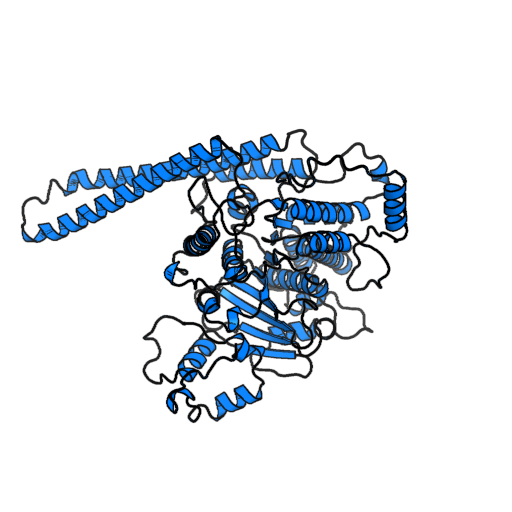-13.401 -4.445 23.561 1.00 63.44 239 ASN A N 1
ATOM 1950 C CA . ASN A 1 239 ? -14.670 -4.550 22.831 1.00 63.44 239 ASN A CA 1
ATOM 1951 C C . ASN A 1 239 ? -14.975 -3.341 21.927 1.00 63.44 239 ASN A C 1
ATOM 1953 O O . ASN A 1 239 ? -16.043 -3.293 21.315 1.00 63.44 239 ASN A O 1
ATOM 1957 N N . SER A 1 240 ? -14.048 -2.387 21.818 1.00 62.31 240 SER A N 1
ATOM 1958 C CA . SER A 1 240 ? -14.230 -1.134 21.081 1.00 62.31 240 SER A CA 1
ATOM 1959 C C . SER A 1 240 ? -13.396 -1.093 19.803 1.00 62.31 240 SER A C 1
ATOM 1961 O O . SER A 1 240 ? -12.234 -1.488 19.815 1.00 62.31 240 SER A O 1
ATOM 1963 N N . LEU A 1 241 ? -13.965 -0.566 18.712 1.00 69.31 241 LEU A N 1
ATOM 1964 C CA . LEU A 1 241 ? -13.207 -0.256 17.493 1.00 69.31 241 LEU A CA 1
ATOM 1965 C C . LEU A 1 241 ? -12.251 0.917 17.739 1.00 69.31 241 LEU A C 1
ATOM 1967 O O . LEU A 1 241 ? -12.631 1.897 18.393 1.00 69.31 241 LEU A O 1
ATOM 1971 N N . PHE A 1 242 ? -11.045 0.819 17.175 1.00 71.88 242 PHE A N 1
ATOM 1972 C CA . PHE A 1 242 ? -9.983 1.812 17.325 1.00 71.88 242 PHE A CA 1
ATOM 1973 C C . PHE A 1 242 ? -9.462 2.301 15.957 1.00 71.88 242 PHE A C 1
ATOM 1975 O O . PHE A 1 242 ? -8.652 1.609 15.339 1.00 71.88 242 PHE A O 1
ATOM 1982 N N . PRO A 1 243 ? -9.917 3.461 15.443 1.00 73.69 243 PRO A N 1
ATOM 1983 C CA . PRO A 1 243 ? -9.509 3.952 14.126 1.00 73.69 243 PRO A CA 1
ATOM 1984 C C . PRO A 1 243 ? -8.037 4.382 14.090 1.00 73.69 243 PRO A C 1
ATOM 1986 O O . PRO A 1 243 ? -7.453 4.774 15.100 1.00 73.69 243 PRO A O 1
ATOM 1989 N N . VAL A 1 244 ? -7.441 4.383 12.894 1.00 70.62 244 VAL A N 1
ATOM 1990 C CA . VAL A 1 244 ? -6.048 4.845 12.691 1.00 70.62 244 VAL A CA 1
ATOM 1991 C C . VAL A 1 244 ? -5.940 6.380 12.737 1.00 70.62 244 VAL A C 1
ATOM 1993 O O . VAL A 1 244 ? -4.839 6.920 12.729 1.00 70.62 244 VAL A O 1
ATOM 1996 N N . SER A 1 245 ? -7.059 7.110 12.827 1.00 63.28 245 SER A N 1
ATOM 1997 C CA . SER A 1 245 ? -7.101 8.579 12.809 1.00 63.28 245 SER A CA 1
ATOM 1998 C C . SER A 1 245 ? -6.099 9.233 13.772 1.00 63.28 245 SER A C 1
ATOM 2000 O O . SER A 1 245 ? -5.985 8.833 14.937 1.00 63.28 245 SER A O 1
ATOM 2002 N N . GLY A 1 246 ? -5.413 10.268 13.279 1.00 50.44 246 GLY A N 1
ATOM 2003 C CA . GLY A 1 246 ? -4.495 11.087 14.060 1.00 50.44 246 GLY A CA 1
ATOM 2004 C C . GLY A 1 246 ? -5.227 11.852 15.158 1.00 50.44 246 GLY A C 1
ATOM 2005 O O . GLY A 1 246 ? -6.272 12.458 14.929 1.00 50.44 246 GLY A O 1
ATOM 2006 N N . GLU A 1 247 ? -4.665 11.821 16.360 1.00 45.12 247 GLU A N 1
ATOM 2007 C CA . GLU A 1 247 ? -4.952 12.860 17.344 1.00 45.12 247 GLU A CA 1
ATOM 2008 C C . GLU A 1 247 ? -4.154 14.109 16.945 1.00 45.12 247 GLU A C 1
ATOM 2010 O O . GLU A 1 247 ? -3.181 14.002 16.197 1.00 45.12 247 GLU A O 1
ATOM 2015 N N . GLY A 1 248 ? -4.590 15.290 17.389 1.00 48.50 248 GLY A N 1
ATOM 2016 C CA . GLY A 1 248 ? -3.894 16.553 17.130 1.00 48.50 248 GLY A CA 1
ATOM 2017 C C . GLY A 1 248 ? -2.453 16.582 17.664 1.00 48.50 248 GLY A C 1
ATOM 2018 O O . GLY A 1 248 ? -1.856 15.554 17.968 1.00 48.50 248 GLY A O 1
ATOM 2019 N N . ALA A 1 249 ? -1.881 17.783 17.787 1.00 45.97 249 ALA A N 1
ATOM 2020 C CA . ALA A 1 249 ? -0.477 17.988 18.159 1.00 45.97 249 ALA A CA 1
ATOM 2021 C C . ALA A 1 249 ? 0.000 17.042 19.280 1.00 45.97 249 ALA A C 1
ATOM 2023 O O . ALA A 1 249 ? -0.481 17.104 20.414 1.00 45.97 249 ALA A O 1
ATOM 2024 N N . ILE A 1 250 ? 0.948 16.162 18.939 1.00 57.00 250 ILE A N 1
ATOM 2025 C CA . ILE A 1 250 ? 1.471 15.151 19.854 1.00 57.00 250 ILE A CA 1
ATOM 2026 C C . ILE A 1 250 ? 2.401 15.844 20.855 1.00 57.00 250 ILE A C 1
ATOM 2028 O O . ILE A 1 250 ? 3.366 16.501 20.458 1.00 57.00 250 ILE A O 1
ATOM 2032 N N . PRO A 1 251 ? 2.135 15.722 22.160 1.00 60.97 251 PRO A N 1
ATOM 2033 C CA . PRO A 1 251 ? 2.955 16.354 23.183 1.00 60.97 251 PRO A CA 1
ATOM 2034 C C . PRO A 1 251 ? 4.408 15.849 23.213 1.00 60.97 251 PRO A C 1
ATOM 2036 O O . PRO A 1 251 ? 4.671 14.660 23.031 1.00 60.97 251 PRO A O 1
ATOM 2039 N N . ALA A 1 252 ? 5.354 16.743 23.519 1.00 67.31 252 ALA A N 1
ATOM 2040 C CA . ALA A 1 252 ? 6.796 16.474 23.447 1.00 67.31 252 ALA A CA 1
ATOM 2041 C C . ALA A 1 252 ? 7.285 15.300 24.327 1.00 67.31 252 ALA A C 1
ATOM 2043 O O . ALA A 1 252 ? 8.266 14.633 23.994 1.00 67.31 252 ALA A O 1
ATOM 2044 N N . ASP A 1 253 ? 6.601 15.018 25.439 1.00 71.12 253 ASP A N 1
ATOM 2045 C CA . ASP A 1 253 ? 6.873 13.876 26.319 1.00 71.12 253 ASP A CA 1
ATOM 2046 C C . ASP A 1 253 ? 6.607 12.527 25.637 1.00 71.12 253 ASP A C 1
ATOM 2048 O O . ASP A 1 253 ? 7.378 11.583 25.822 1.00 71.12 253 ASP A O 1
ATOM 2052 N N . ILE A 1 254 ? 5.548 12.446 24.828 1.00 69.50 254 ILE A N 1
ATOM 2053 C CA . ILE A 1 254 ? 5.196 11.254 24.047 1.00 69.50 254 ILE A CA 1
ATOM 2054 C C . ILE A 1 254 ? 6.204 11.075 22.908 1.00 69.50 254 ILE A C 1
ATOM 2056 O O . ILE A 1 254 ? 6.725 9.975 22.722 1.00 69.50 254 ILE A O 1
ATOM 2060 N N . THR A 1 255 ? 6.580 12.162 22.229 1.00 72.38 255 THR A N 1
ATOM 2061 C CA . THR A 1 255 ? 7.605 12.149 21.173 1.00 72.38 255 THR A CA 1
ATOM 2062 C C . THR A 1 255 ? 8.947 11.602 21.666 1.00 72.38 255 THR A C 1
ATOM 2064 O O . THR A 1 255 ? 9.581 10.805 20.974 1.00 72.38 255 THR A O 1
ATOM 2067 N N . ARG A 1 256 ? 9.379 11.969 22.883 1.00 79.69 256 ARG A N 1
ATOM 2068 C CA . ARG A 1 256 ? 10.612 11.425 23.479 1.00 79.69 256 ARG A CA 1
ATOM 2069 C C . ARG A 1 256 ? 10.521 9.916 23.709 1.00 79.69 256 ARG A C 1
ATOM 2071 O O . ARG A 1 256 ? 11.413 9.196 23.277 1.00 79.69 256 ARG A O 1
ATOM 2078 N N . LYS A 1 257 ? 9.432 9.434 24.322 1.00 79.69 257 LYS A N 1
ATOM 2079 C CA . LYS A 1 257 ? 9.225 7.994 24.569 1.00 79.69 257 LYS A CA 1
ATOM 2080 C C . LYS A 1 257 ? 9.241 7.174 23.279 1.00 79.69 257 LYS A C 1
ATOM 2082 O O . LYS A 1 257 ? 9.716 6.045 23.277 1.00 79.69 257 LYS A O 1
ATOM 2087 N N . ILE A 1 258 ? 8.729 7.740 22.190 1.00 76.31 258 ILE A N 1
ATOM 2088 C CA . ILE A 1 258 ? 8.745 7.094 20.875 1.00 76.31 258 ILE A CA 1
ATOM 2089 C C . ILE A 1 258 ? 10.159 7.020 20.336 1.00 76.31 258 ILE A C 1
ATOM 2091 O O . ILE A 1 258 ? 10.561 5.960 19.887 1.00 76.31 258 ILE A O 1
ATOM 2095 N N . ARG A 1 259 ? 10.936 8.103 20.417 1.00 80.94 259 ARG A N 1
ATOM 2096 C CA . ARG A 1 259 ? 12.342 8.079 19.999 1.00 80.94 259 ARG A CA 1
ATOM 2097 C C . ARG A 1 259 ? 13.135 7.012 20.754 1.00 80.94 259 ARG A C 1
ATOM 2099 O O . ARG A 1 259 ? 13.888 6.269 20.133 1.00 80.94 259 ARG A O 1
ATOM 2106 N N . ASP A 1 260 ? 12.923 6.912 22.065 1.00 83.75 260 ASP A N 1
ATOM 2107 C CA . ASP A 1 260 ? 13.549 5.878 22.893 1.00 83.75 260 ASP A CA 1
ATOM 2108 C C . ASP A 1 260 ? 13.116 4.477 22.441 1.00 83.75 260 ASP A C 1
ATOM 2110 O O . ASP A 1 260 ? 13.940 3.573 22.338 1.00 83.75 260 ASP A O 1
ATOM 2114 N N . LEU A 1 261 ? 11.835 4.298 22.111 1.00 83.06 261 LEU A N 1
ATOM 2115 C CA . LEU A 1 261 ? 11.315 3.032 21.611 1.00 83.06 261 LEU A CA 1
ATOM 2116 C C . LEU A 1 261 ? 11.878 2.662 20.231 1.00 83.06 261 LEU A C 1
ATOM 2118 O O . LEU A 1 261 ? 12.276 1.521 20.024 1.00 83.06 261 LEU A O 1
ATOM 2122 N N . VAL A 1 262 ? 11.956 3.620 19.308 1.00 82.06 262 VAL A N 1
ATOM 2123 C CA . VAL A 1 262 ? 12.558 3.426 17.983 1.00 82.06 262 VAL A CA 1
ATOM 2124 C C . VAL A 1 262 ? 14.010 3.010 18.122 1.00 82.06 262 VAL A C 1
ATOM 2126 O O . VAL A 1 262 ? 14.411 2.036 17.499 1.00 82.06 262 VAL A O 1
ATOM 2129 N N . LYS A 1 263 ? 14.771 3.673 18.998 1.00 85.69 263 LYS A N 1
ATOM 2130 C CA . LYS A 1 263 ? 16.160 3.303 19.278 1.00 85.69 263 LYS A CA 1
ATOM 2131 C C . LYS A 1 263 ? 16.279 1.841 19.726 1.00 85.69 263 LYS A C 1
ATOM 2133 O O . LYS A 1 263 ? 17.126 1.123 19.209 1.00 85.69 263 LYS A O 1
ATOM 2138 N N . LEU A 1 264 ? 15.406 1.387 20.624 1.00 86.88 264 LEU A N 1
ATOM 2139 C CA . LEU A 1 264 ? 15.399 -0.005 21.091 1.00 86.88 264 LEU A CA 1
ATOM 2140 C C . LEU A 1 264 ? 15.034 -0.993 19.980 1.00 86.88 264 LEU A C 1
ATOM 2142 O O . LEU A 1 264 ? 15.675 -2.032 19.858 1.00 86.88 264 LEU A O 1
ATOM 2146 N N . LYS A 1 265 ? 14.038 -0.664 19.147 1.00 86.06 265 LYS A N 1
ATOM 2147 C CA . LYS A 1 265 ? 13.671 -1.474 17.975 1.00 86.06 265 LYS A CA 1
ATOM 2148 C C . LYS A 1 265 ? 14.842 -1.582 16.993 1.00 86.06 265 LYS A C 1
ATOM 2150 O O . LYS A 1 265 ? 15.093 -2.665 16.475 1.00 86.06 265 LYS A O 1
ATOM 2155 N N . THR A 1 266 ? 15.579 -0.490 16.779 1.00 84.69 266 THR A N 1
ATOM 2156 C CA . THR A 1 266 ? 16.801 -0.477 15.965 1.00 84.69 266 THR A CA 1
ATOM 2157 C C . THR A 1 266 ? 17.870 -1.385 16.558 1.00 84.69 266 THR A C 1
ATOM 2159 O O . THR A 1 266 ? 18.401 -2.244 15.863 1.00 84.69 266 THR A O 1
ATOM 2162 N N . GLU A 1 267 ? 18.181 -1.241 17.845 1.00 86.69 267 GLU A N 1
ATOM 2163 C CA . GLU A 1 267 ? 19.200 -2.069 18.495 1.00 86.69 267 GLU A CA 1
ATOM 2164 C C . GLU A 1 267 ? 18.824 -3.561 18.493 1.00 86.69 267 GLU A C 1
ATOM 2166 O O . GLU A 1 267 ? 19.701 -4.399 18.294 1.00 86.69 267 GLU A O 1
ATOM 2171 N N . TYR A 1 268 ? 17.536 -3.890 18.637 1.00 87.12 268 TYR A N 1
ATOM 2172 C CA . TYR A 1 268 ? 17.024 -5.260 18.525 1.00 87.12 268 TYR A CA 1
ATOM 2173 C C . TYR A 1 268 ? 17.148 -5.817 17.103 1.00 87.12 268 TYR A C 1
ATOM 2175 O O . TYR A 1 268 ? 17.634 -6.928 16.929 1.00 87.12 268 TYR A O 1
ATOM 2183 N N . PHE A 1 269 ? 16.779 -5.042 16.078 1.00 86.00 269 PHE A N 1
ATOM 2184 C CA . PHE A 1 269 ? 16.926 -5.465 14.682 1.00 86.00 269 PHE A CA 1
ATOM 2185 C C . PHE A 1 269 ? 18.383 -5.795 14.336 1.00 86.00 269 PHE A C 1
ATOM 2187 O O . PHE A 1 269 ? 18.657 -6.804 13.694 1.00 86.00 269 PHE A O 1
ATOM 2194 N N . TYR A 1 270 ? 19.327 -4.961 14.780 1.00 85.19 270 TYR A N 1
ATOM 2195 C CA . TYR A 1 270 ? 20.754 -5.150 14.511 1.00 85.19 270 TYR A CA 1
ATOM 2196 C C . TYR A 1 270 ? 21.454 -6.097 15.499 1.00 85.19 270 TYR A C 1
ATOM 2198 O O . TYR A 1 270 ? 22.680 -6.133 15.506 1.00 85.19 270 TYR A O 1
ATOM 2206 N N . ASN A 1 271 ? 20.715 -6.842 16.330 1.00 83.62 271 ASN A N 1
ATOM 2207 C CA . ASN A 1 271 ? 21.263 -7.786 17.313 1.00 83.62 271 ASN A CA 1
ATOM 2208 C C . ASN A 1 271 ? 22.255 -7.145 18.315 1.00 83.62 271 ASN A C 1
ATOM 2210 O O . ASN A 1 271 ? 23.092 -7.828 18.898 1.00 83.62 271 ASN A O 1
ATOM 2214 N N . LYS A 1 272 ? 22.154 -5.826 18.547 1.00 81.19 272 LYS A N 1
ATOM 2215 C CA . LYS A 1 272 ? 23.061 -5.049 19.419 1.00 81.19 272 LYS A CA 1
ATOM 2216 C C . LYS A 1 272 ? 22.642 -5.044 20.885 1.00 81.19 272 LYS A C 1
ATOM 2218 O O . LYS A 1 272 ? 23.412 -4.607 21.738 1.00 81.19 272 LYS A O 1
ATOM 2223 N N . CYS A 1 273 ? 21.415 -5.464 21.182 1.00 69.31 273 CYS A N 1
ATOM 2224 C CA . CYS A 1 273 ? 20.868 -5.407 22.527 1.00 69.31 273 CYS A CA 1
ATOM 2225 C C . CYS A 1 273 ? 20.535 -6.806 23.065 1.00 69.31 273 CYS A C 1
ATOM 2227 O O . CYS A 1 273 ? 19.820 -7.547 22.394 1.00 69.31 273 CYS A O 1
ATOM 2229 N N . PRO A 1 274 ? 20.961 -7.153 24.296 1.00 57.91 274 PRO A N 1
ATOM 2230 C CA . PRO A 1 274 ? 20.568 -8.400 24.956 1.00 57.91 274 PRO A CA 1
ATOM 2231 C C . PRO A 1 274 ? 19.121 -8.382 25.484 1.00 57.91 274 PRO A C 1
ATOM 2233 O O . PRO A 1 274 ? 18.653 -9.381 26.031 1.00 57.91 274 PRO A O 1
ATOM 2236 N N . GLN A 1 275 ? 18.420 -7.245 25.387 1.00 58.59 275 GLN A N 1
ATOM 2237 C CA . GLN A 1 275 ? 17.050 -7.100 25.878 1.00 58.59 275 GLN A CA 1
ATOM 2238 C C . GLN A 1 275 ? 16.096 -7.977 25.070 1.00 58.59 275 GLN A C 1
ATOM 2240 O O . GLN A 1 275 ? 16.121 -8.013 23.840 1.00 58.59 275 GLN A O 1
ATOM 2245 N N . GLN A 1 276 ? 15.235 -8.687 25.791 1.00 68.00 276 GLN A N 1
ATOM 2246 C CA . GLN A 1 276 ? 14.312 -9.650 25.210 1.00 68.00 276 GLN A CA 1
ATOM 2247 C C . GLN A 1 276 ? 13.141 -8.913 24.551 1.00 68.00 276 GLN A C 1
ATOM 2249 O O . GLN A 1 276 ? 12.648 -7.928 25.100 1.00 68.00 276 GLN A O 1
ATOM 2254 N N . LEU A 1 277 ? 12.658 -9.424 23.411 1.00 75.56 277 LEU A N 1
ATOM 2255 C CA . LEU A 1 277 ? 11.476 -8.953 22.665 1.00 75.56 277 LEU A CA 1
ATOM 2256 C C . LEU A 1 277 ? 10.336 -8.460 23.577 1.00 75.56 277 LEU A C 1
ATOM 2258 O O . LEU A 1 277 ? 9.745 -7.403 23.353 1.00 75.56 277 LEU A O 1
ATOM 2262 N N . HIS A 1 278 ? 10.095 -9.198 24.662 1.00 75.94 278 HIS A N 1
ATOM 2263 C CA . HIS A 1 278 ? 9.087 -8.902 25.671 1.00 75.94 278 HIS A CA 1
ATOM 2264 C C . HIS A 1 278 ? 9.211 -7.504 26.307 1.00 75.94 278 HIS A C 1
ATOM 2266 O O . HIS A 1 278 ? 8.205 -6.837 26.540 1.00 75.94 278 HIS A O 1
ATOM 2272 N N . GLU A 1 279 ? 10.422 -7.014 26.573 1.00 80.44 279 GLU A N 1
ATOM 2273 C CA . GLU A 1 279 ? 10.626 -5.687 27.168 1.00 80.44 279 GLU A CA 1
ATOM 2274 C C . GLU A 1 279 ? 10.214 -4.561 26.216 1.00 80.44 279 GLU A C 1
ATOM 2276 O O . GLU A 1 279 ? 9.634 -3.555 26.637 1.00 80.44 279 GLU A O 1
ATOM 2281 N N . ILE A 1 280 ? 10.486 -4.736 24.922 1.00 80.69 280 ILE A N 1
ATOM 2282 C CA . ILE A 1 280 ? 10.096 -3.780 23.885 1.00 80.69 280 ILE A CA 1
ATOM 2283 C C . ILE A 1 280 ? 8.568 -3.771 23.759 1.00 80.69 280 ILE A C 1
ATOM 2285 O O . ILE A 1 280 ? 7.957 -2.701 23.747 1.00 80.69 280 ILE A O 1
ATOM 2289 N N . GLU A 1 281 ? 7.926 -4.940 23.795 1.00 78.50 281 GLU A N 1
ATOM 2290 C CA . GLU A 1 281 ? 6.462 -5.052 23.809 1.00 78.50 281 GLU A CA 1
ATOM 2291 C C . GLU A 1 281 ? 5.826 -4.394 25.045 1.00 78.50 281 GLU A C 1
ATOM 2293 O O . GLU A 1 281 ? 4.805 -3.708 24.935 1.00 78.50 281 GLU A O 1
ATOM 2298 N N . LEU A 1 282 ? 6.432 -4.533 26.229 1.00 79.94 282 LEU A N 1
ATOM 2299 C CA . LEU A 1 282 ? 5.980 -3.831 27.434 1.00 79.94 282 LEU A CA 1
ATOM 2300 C C . LEU A 1 282 ? 6.080 -2.308 27.268 1.00 79.94 282 LEU A C 1
ATOM 2302 O O . LEU A 1 282 ? 5.164 -1.582 27.665 1.00 79.94 282 LEU A O 1
ATOM 2306 N N . LYS A 1 283 ? 7.146 -1.809 26.630 1.00 80.31 283 LYS A N 1
ATOM 2307 C CA . LYS A 1 283 ? 7.302 -0.377 26.328 1.00 80.31 283 LYS A CA 1
ATOM 2308 C C . LYS A 1 283 ? 6.278 0.122 25.305 1.00 80.31 283 LYS A C 1
ATOM 2310 O O . LYS A 1 283 ? 5.777 1.232 25.483 1.00 80.31 283 LYS A O 1
ATOM 2315 N N . HIS A 1 284 ? 5.895 -0.685 24.309 1.00 76.62 284 HIS A N 1
ATOM 2316 C CA . HIS A 1 284 ? 4.777 -0.366 23.403 1.00 76.62 284 HIS A CA 1
ATOM 2317 C C . HIS A 1 284 ? 3.474 -0.173 24.190 1.00 76.62 284 HIS A C 1
ATOM 2319 O O . HIS A 1 284 ? 2.803 0.855 24.056 1.00 76.62 284 HIS A O 1
ATOM 2325 N N . LYS A 1 285 ? 3.141 -1.131 25.067 1.00 77.44 285 LYS A N 1
ATOM 2326 C CA . LYS A 1 285 ? 1.931 -1.065 25.903 1.00 77.44 285 LYS A CA 1
ATOM 2327 C C . LYS A 1 285 ? 1.945 0.156 26.825 1.00 77.44 285 LYS A C 1
ATOM 2329 O O . LYS A 1 285 ? 0.940 0.861 26.931 1.00 77.44 285 LYS A O 1
ATOM 2334 N N . ALA A 1 286 ? 3.084 0.445 27.453 1.00 80.25 286 ALA A N 1
ATOM 2335 C CA . ALA A 1 286 ? 3.244 1.596 28.338 1.00 80.25 286 ALA A CA 1
ATOM 2336 C C . ALA A 1 286 ? 3.125 2.937 27.594 1.00 80.25 286 ALA A C 1
ATOM 2338 O O . ALA A 1 286 ? 2.494 3.872 28.096 1.00 80.25 286 ALA A O 1
ATOM 2339 N N . LEU A 1 287 ? 3.699 3.038 26.388 1.00 75.94 287 LEU A N 1
ATOM 2340 C CA . LEU A 1 287 ? 3.572 4.219 25.535 1.00 75.94 287 LEU A CA 1
ATOM 2341 C C . LEU A 1 287 ? 2.100 4.502 25.249 1.00 75.94 287 LEU A C 1
ATOM 2343 O O . LEU A 1 287 ? 1.626 5.610 25.501 1.00 75.94 287 LEU A O 1
ATOM 2347 N N . TYR A 1 288 ? 1.371 3.495 24.787 1.00 72.44 288 TYR A N 1
ATOM 2348 C CA . TYR A 1 288 ? -0.016 3.684 24.409 1.00 72.44 288 TYR A CA 1
ATOM 2349 C C . TYR A 1 288 ? -0.936 3.934 25.608 1.00 72.44 288 TYR A C 1
ATOM 2351 O O . TYR A 1 288 ? -1.785 4.821 25.548 1.00 72.44 288 TYR A O 1
ATOM 2359 N N . THR A 1 289 ? -0.708 3.254 26.735 1.00 77.56 289 THR A N 1
ATOM 2360 C CA . THR A 1 289 ? -1.405 3.563 27.996 1.00 77.56 289 THR A CA 1
ATOM 2361 C C . THR A 1 289 ? -1.228 5.039 28.358 1.00 77.56 289 THR A C 1
ATOM 2363 O O . THR A 1 289 ? -2.194 5.720 28.685 1.00 77.56 289 THR A O 1
ATOM 2366 N N . SER A 1 290 ? -0.021 5.588 28.169 1.00 75.19 290 SER A N 1
ATOM 2367 C CA . SER A 1 290 ? 0.227 7.008 28.429 1.00 75.19 290 SER A CA 1
ATOM 2368 C C . SER A 1 290 ? -0.450 7.969 27.441 1.00 75.19 290 SER A C 1
ATOM 2370 O O . SER A 1 290 ? -0.752 9.101 27.820 1.00 75.19 290 SER A O 1
ATOM 2372 N N . ILE A 1 291 ? -0.719 7.534 26.204 1.00 71.81 291 ILE A N 1
ATOM 2373 C CA . ILE A 1 291 ? -1.517 8.295 25.227 1.00 71.81 291 ILE A CA 1
ATOM 2374 C C . ILE A 1 291 ? -2.979 8.338 25.692 1.00 71.81 291 ILE A C 1
ATOM 2376 O O . ILE A 1 291 ? -3.561 9.419 25.799 1.00 71.81 291 ILE A O 1
ATOM 2380 N N . LEU A 1 292 ? -3.540 7.180 26.054 1.00 73.50 292 LEU A N 1
ATOM 2381 C CA . LEU A 1 292 ? -4.911 7.071 26.554 1.00 73.50 292 LEU A CA 1
ATOM 2382 C C . LEU A 1 292 ? -5.134 7.875 27.840 1.00 73.50 292 LEU A C 1
ATOM 2384 O O . LEU A 1 292 ? -6.087 8.650 27.918 1.00 73.50 292 LEU A O 1
ATOM 2388 N N . ASP A 1 293 ? -4.228 7.773 28.814 1.00 78.56 293 ASP A N 1
ATOM 2389 C CA . ASP A 1 293 ? -4.287 8.549 30.061 1.00 78.56 293 ASP A CA 1
ATOM 2390 C C . ASP A 1 293 ? -4.336 10.057 29.800 1.00 78.56 293 ASP A C 1
ATOM 2392 O O . ASP A 1 293 ? -5.019 10.818 30.495 1.00 78.56 293 ASP A O 1
ATOM 2396 N N . LYS A 1 294 ? -3.602 10.521 28.786 1.00 73.75 294 LYS A N 1
ATOM 2397 C CA . LYS A 1 294 ? -3.560 11.936 28.426 1.00 73.75 294 LYS A CA 1
ATOM 2398 C C . LYS A 1 294 ? -4.867 12.392 27.796 1.00 73.75 294 LYS A C 1
ATOM 2400 O O . LYS A 1 294 ? -5.399 13.426 28.196 1.00 73.75 294 LYS A O 1
ATOM 2405 N N . ARG A 1 295 ? -5.427 11.587 26.894 1.00 70.56 295 ARG A N 1
ATOM 2406 C CA . ARG A 1 295 ? -6.756 11.822 26.322 1.00 70.56 295 ARG A CA 1
ATOM 2407 C C . ARG A 1 295 ? -7.833 11.846 27.404 1.00 70.56 295 ARG A C 1
ATOM 2409 O O . ARG A 1 295 ? -8.648 12.766 27.429 1.00 70.56 295 ARG A O 1
ATOM 2416 N N . LYS A 1 296 ? -7.786 10.902 28.348 1.00 80.31 296 LYS A N 1
ATOM 2417 C CA . LYS A 1 296 ? -8.673 10.875 29.517 1.00 80.31 296 LYS A CA 1
ATOM 2418 C C . LYS A 1 296 ? -8.574 12.172 30.321 1.00 80.31 296 LYS A C 1
ATOM 2420 O O . LYS A 1 296 ? -9.596 12.724 30.721 1.00 80.31 296 LYS A O 1
ATOM 2425 N N . LYS A 1 297 ? -7.364 12.697 30.549 1.00 81.00 297 LYS A N 1
ATOM 2426 C CA . LYS A 1 297 ? -7.174 13.993 31.227 1.00 81.00 297 LYS A CA 1
ATOM 2427 C C . LYS A 1 297 ? -7.819 15.147 30.457 1.00 81.00 297 LYS A C 1
ATOM 2429 O O . LYS A 1 297 ? -8.496 15.956 31.083 1.00 81.00 297 LYS A O 1
ATOM 2434 N N . THR A 1 298 ? -7.667 15.207 29.134 1.00 77.25 298 THR A N 1
ATOM 2435 C CA . THR A 1 298 ? -8.311 16.236 28.299 1.00 77.25 298 THR A CA 1
ATOM 2436 C C . THR A 1 298 ? -9.838 16.143 28.347 1.00 77.25 298 THR A C 1
ATOM 2438 O O . THR A 1 298 ? -10.502 17.159 28.537 1.00 77.25 298 THR A O 1
ATOM 2441 N N . LEU A 1 299 ? -10.410 14.938 28.253 1.00 78.69 299 LEU A N 1
ATOM 2442 C CA . LEU A 1 299 ? -11.859 14.748 28.375 1.00 78.69 299 LEU A CA 1
ATOM 2443 C C . LEU A 1 299 ? -12.371 15.132 29.766 1.00 78.69 299 LEU A C 1
ATOM 2445 O O . LEU A 1 299 ? -13.370 15.835 29.869 1.00 78.69 299 LEU A O 1
ATOM 2449 N N . ASN A 1 300 ? -11.655 14.766 30.832 1.00 83.75 300 ASN A N 1
ATOM 2450 C CA . ASN A 1 300 ? -11.995 15.181 32.195 1.00 83.75 300 ASN A CA 1
ATOM 2451 C C . ASN A 1 300 ? -11.934 16.704 32.380 1.00 83.75 300 ASN A C 1
ATOM 2453 O O . ASN A 1 300 ? -12.774 17.269 33.082 1.00 83.75 300 ASN A O 1
ATOM 2457 N N . GLN A 1 301 ? -10.968 17.385 31.754 1.00 84.69 301 GLN A N 1
ATOM 2458 C CA . GLN A 1 301 ? -10.893 18.850 31.750 1.00 84.69 301 GLN A CA 1
ATOM 2459 C C . GLN A 1 301 ? -12.085 19.467 31.012 1.00 84.69 301 GLN A C 1
ATOM 2461 O O . GLN A 1 301 ? -12.701 20.394 31.536 1.00 84.69 301 GLN A O 1
ATOM 2466 N N . ASN A 1 302 ? -12.450 18.929 29.844 1.00 82.62 302 ASN A N 1
ATOM 2467 C CA . ASN A 1 302 ? -13.623 19.371 29.089 1.00 82.62 302 ASN A CA 1
ATOM 2468 C C . ASN A 1 302 ? -14.914 19.153 29.883 1.00 82.62 302 ASN A C 1
ATOM 2470 O O . ASN A 1 302 ? -15.696 20.088 30.017 1.00 82.62 302 ASN A O 1
ATOM 2474 N N . LEU A 1 303 ? -15.090 17.972 30.483 1.00 86.12 303 LEU A N 1
ATOM 2475 C CA . LEU A 1 303 ? -16.227 17.638 31.342 1.00 86.12 303 LEU A CA 1
ATOM 2476 C C . LEU A 1 303 ? -16.311 18.577 32.552 1.00 86.12 303 LEU A C 1
ATOM 2478 O O . LEU A 1 303 ? -17.385 19.068 32.887 1.00 86.12 303 LEU A O 1
ATOM 2482 N N . SER A 1 304 ? -15.173 18.870 33.189 1.00 84.81 304 SER A N 1
ATOM 2483 C CA . SER A 1 304 ? -15.105 19.804 34.321 1.00 84.81 304 SER A CA 1
ATOM 2484 C C . SER A 1 304 ? -15.447 21.233 33.902 1.00 84.81 304 SER A C 1
ATOM 2486 O O . SER A 1 304 ? -16.160 21.925 34.626 1.00 84.81 304 SER A O 1
ATOM 2488 N N . ARG A 1 305 ? -14.980 21.674 32.724 1.00 83.88 305 ARG A N 1
ATOM 2489 C CA . ARG A 1 305 ? -15.322 22.981 32.151 1.00 83.88 305 ARG A CA 1
ATOM 2490 C C . ARG A 1 305 ? -16.818 23.064 31.866 1.00 83.88 305 ARG A C 1
ATOM 2492 O O . ARG A 1 305 ? -17.453 24.007 32.319 1.00 83.88 305 ARG A O 1
ATOM 2499 N N . LEU A 1 306 ? -17.377 22.054 31.202 1.00 81.81 306 LEU A N 1
ATOM 2500 C CA . LEU A 1 306 ? -18.798 21.963 30.864 1.00 81.81 306 LEU A CA 1
ATOM 2501 C C . LEU A 1 306 ? -19.675 22.006 32.132 1.00 81.81 306 LEU A C 1
ATOM 2503 O O . LEU A 1 306 ? -20.596 22.812 32.222 1.00 81.81 306 LEU A O 1
ATOM 2507 N N . LYS A 1 307 ? -19.312 21.234 33.169 1.00 79.44 307 LYS A N 1
ATOM 2508 C CA . LYS A 1 307 ? -19.972 21.260 34.491 1.00 79.44 307 LYS A CA 1
ATOM 2509 C C . LYS A 1 307 ? -19.780 22.585 35.247 1.00 79.44 307 LYS A C 1
ATOM 2511 O O . LYS A 1 307 ? -20.573 22.903 36.133 1.00 79.44 307 LYS A O 1
ATOM 2516 N N . GLY A 1 308 ? -18.729 23.348 34.937 1.00 70.94 308 GLY A N 1
ATOM 2517 C CA . GLY A 1 308 ? -18.419 24.643 35.546 1.00 70.94 308 GLY A CA 1
ATOM 2518 C C . GLY A 1 308 ? -19.208 25.822 34.963 1.00 70.94 308 GLY A C 1
ATOM 2519 O O . GLY A 1 308 ? -19.608 26.698 35.729 1.00 70.94 308 GLY A O 1
ATOM 2520 N N . VAL A 1 309 ? -19.469 25.830 33.648 1.00 64.94 309 VAL A N 1
ATOM 2521 C CA . VAL A 1 309 ? -20.171 26.925 32.937 1.00 64.94 309 VAL A CA 1
ATOM 2522 C C . VAL A 1 309 ? -21.639 27.077 33.356 1.00 64.94 309 VAL A C 1
ATOM 2524 O O . VAL A 1 309 ? -22.159 28.179 33.323 1.00 64.94 309 VAL A O 1
ATOM 2527 N N . LEU A 1 310 ? -22.301 26.026 33.844 1.00 56.03 310 LEU A N 1
ATOM 2528 C CA . LEU A 1 310 ? -23.726 26.086 34.217 1.00 56.03 310 LEU A CA 1
ATOM 2529 C C . LEU A 1 310 ? -24.031 26.613 35.621 1.00 56.03 310 LEU A C 1
ATOM 2531 O O . LEU A 1 310 ? -25.188 26.896 35.929 1.00 56.03 310 LEU A O 1
ATOM 2535 N N . LYS A 1 311 ? -23.030 26.757 36.494 1.00 55.56 311 LYS A N 1
ATOM 2536 C CA . LYS A 1 311 ? -23.267 27.321 37.833 1.00 55.56 311 LYS A CA 1
ATOM 2537 C C . LYS A 1 311 ? -23.720 28.798 37.824 1.00 55.56 311 LYS A C 1
ATOM 2539 O O . LYS A 1 311 ? -24.507 29.127 38.707 1.00 55.56 311 LYS A O 1
ATOM 2544 N N . PRO A 1 312 ? -23.293 29.677 36.890 1.00 48.34 312 PRO A N 1
ATOM 2545 C CA . PRO A 1 312 ? -23.707 31.086 36.877 1.00 48.34 312 PRO A CA 1
ATOM 2546 C C . PRO A 1 312 ? -24.955 31.409 36.028 1.00 48.34 312 PRO A C 1
ATOM 2548 O O . PRO A 1 312 ? -25.637 32.379 36.339 1.00 48.34 312 PRO A O 1
ATOM 2551 N N . GLU A 1 313 ? -25.277 30.644 34.977 1.00 49.28 313 GLU A N 1
ATOM 2552 C CA . GLU A 1 313 ? -26.321 31.031 33.997 1.00 49.28 313 GLU A CA 1
ATOM 2553 C C . GLU A 1 313 ? -27.743 30.598 34.393 1.00 49.28 313 GLU A C 1
ATOM 2555 O O . GLU A 1 313 ? -28.703 31.326 34.144 1.00 49.28 313 GLU A O 1
ATOM 2560 N N . VAL A 1 314 ? -27.891 29.473 35.103 1.00 50.94 314 VAL A N 1
ATOM 2561 C CA . VAL A 1 314 ? -29.202 28.986 35.587 1.00 50.94 314 VAL A CA 1
ATOM 2562 C C . VAL A 1 314 ? -29.714 29.804 36.784 1.00 50.94 314 VAL A C 1
ATOM 2564 O O . VAL A 1 314 ? -30.907 29.809 37.072 1.00 50.94 314 VAL A O 1
ATOM 2567 N N . GLN A 1 315 ? -28.839 30.537 37.485 1.00 50.00 315 GLN A N 1
ATOM 2568 C CA . GLN A 1 315 ? -29.248 31.394 38.606 1.00 50.00 315 GLN A CA 1
ATOM 2569 C C . GLN A 1 315 ? -29.771 32.777 38.180 1.00 50.00 315 GLN A C 1
ATOM 2571 O O . GLN A 1 315 ? -30.445 33.418 38.984 1.00 50.00 315 GLN A O 1
ATOM 2576 N N . SER A 1 316 ? -29.491 33.252 36.959 1.00 49.38 316 SER A N 1
ATOM 2577 C CA . SER A 1 316 ? -29.777 34.641 36.555 1.00 49.38 316 SER A CA 1
ATOM 2578 C C . SER A 1 316 ? -31.017 34.834 35.671 1.00 49.38 316 SER A C 1
ATOM 2580 O O . SER A 1 316 ? -31.451 35.969 35.496 1.00 49.38 316 SER A O 1
ATOM 2582 N N . SER A 1 317 ? -31.616 33.766 35.139 1.00 53.25 317 SER A N 1
ATOM 2583 C CA . SER A 1 317 ? -32.608 33.830 34.045 1.00 53.25 317 SER A CA 1
ATOM 2584 C C . SER A 1 317 ? -33.989 33.243 34.402 1.00 53.25 317 SER A C 1
ATOM 2586 O O . SER A 1 317 ? -34.718 32.751 33.550 1.00 53.25 317 SER A O 1
ATOM 2588 N N . LEU A 1 318 ? -34.388 33.334 35.675 1.00 53.41 318 LEU A N 1
ATOM 2589 C CA . LEU A 1 318 ? -35.637 32.769 36.223 1.00 53.41 318 LEU A CA 1
ATOM 2590 C C . LEU A 1 318 ? -36.922 33.609 35.992 1.00 53.41 318 LEU A C 1
ATOM 2592 O O . LEU A 1 318 ? -37.917 33.360 36.671 1.00 53.41 318 LEU A O 1
ATOM 2596 N N . PHE A 1 319 ? -36.939 34.599 35.086 1.00 51.88 319 PHE A N 1
ATOM 2597 C CA . PHE A 1 319 ? -38.023 35.604 35.035 1.00 51.88 319 PHE A CA 1
ATOM 2598 C C . PHE A 1 319 ? -38.740 35.846 33.689 1.00 51.88 319 PHE A C 1
ATOM 2600 O O . PHE A 1 319 ? -39.512 36.796 33.629 1.00 51.88 319 PHE A O 1
ATOM 2607 N N . ASP A 1 320 ? -38.607 35.001 32.656 1.00 56.12 320 ASP A N 1
ATOM 2608 C CA . ASP A 1 320 ? -39.414 35.159 31.424 1.00 56.12 320 ASP A CA 1
ATOM 2609 C C . ASP A 1 320 ? -39.904 33.826 30.829 1.00 56.12 320 ASP A C 1
ATOM 2611 O O . ASP A 1 320 ? -39.129 32.911 30.554 1.00 56.12 320 ASP A O 1
ATOM 2615 N N . THR A 1 321 ? -41.220 33.717 30.615 1.00 55.59 321 THR A N 1
ATOM 2616 C CA . THR A 1 321 ? -41.921 32.486 30.197 1.00 55.59 321 THR A CA 1
ATOM 2617 C C . THR A 1 321 ? -41.722 32.100 28.728 1.00 55.59 321 THR A C 1
ATOM 2619 O O . THR A 1 321 ? -41.903 30.931 28.393 1.00 55.59 321 THR A O 1
ATOM 2622 N N . ASP A 1 322 ? -41.298 33.030 27.867 1.00 57.03 322 ASP A N 1
ATOM 2623 C CA . ASP A 1 322 ? -41.050 32.766 26.437 1.00 57.03 322 ASP A CA 1
ATOM 2624 C C . ASP A 1 322 ? -39.664 32.138 26.160 1.00 57.03 322 ASP A C 1
ATOM 2626 O O . ASP A 1 322 ? -39.404 31.670 25.055 1.00 57.03 322 ASP A O 1
ATOM 2630 N N . ILE A 1 323 ? -38.793 32.049 27.176 1.00 57.75 323 ILE A N 1
ATOM 2631 C CA . ILE A 1 323 ? -37.413 31.525 27.080 1.00 57.75 323 ILE A CA 1
ATOM 2632 C C . ILE A 1 323 ? -37.327 30.051 27.551 1.00 57.75 323 ILE A C 1
ATOM 2634 O O . ILE A 1 323 ? -36.333 29.356 27.335 1.00 57.75 323 ILE A O 1
ATOM 2638 N N . GLN A 1 324 ? -38.398 29.513 28.146 1.00 60.47 324 GLN A N 1
ATOM 2639 C CA . GLN A 1 324 ? -38.396 28.191 28.787 1.00 60.47 324 GLN A CA 1
ATOM 2640 C C . GLN A 1 324 ? -38.109 27.032 27.812 1.00 60.47 324 GLN A C 1
ATOM 2642 O O . GLN A 1 324 ? -37.384 26.102 28.157 1.00 60.47 324 GLN A O 1
ATOM 2647 N N . ALA A 1 325 ? -38.624 27.094 26.578 1.00 60.94 325 ALA A N 1
ATOM 2648 C CA . ALA A 1 325 ? -38.404 26.050 25.572 1.00 60.94 325 ALA A CA 1
ATOM 2649 C C . ALA A 1 325 ? -36.952 26.015 25.054 1.00 60.94 325 ALA A C 1
ATOM 2651 O O . ALA A 1 325 ? -36.415 24.936 24.795 1.00 60.94 325 ALA A O 1
ATOM 2652 N N . GLU A 1 326 ? -36.302 27.178 24.936 1.00 60.22 326 GLU A N 1
ATOM 2653 C CA . GLU A 1 326 ? -34.885 27.283 24.566 1.00 60.22 326 GLU A CA 1
ATOM 2654 C C . GLU A 1 326 ? -33.979 26.784 25.701 1.00 60.22 326 GLU A C 1
ATOM 2656 O O . GLU A 1 326 ? -33.031 26.036 25.452 1.00 60.22 326 GLU A O 1
ATOM 2661 N N . ILE A 1 327 ? -34.322 27.107 26.954 1.00 63.47 327 ILE A N 1
ATOM 2662 C CA . ILE A 1 327 ? -33.625 26.610 28.151 1.00 63.47 327 ILE A CA 1
ATOM 2663 C C . ILE A 1 327 ? -33.740 25.085 28.265 1.00 63.47 327 ILE A C 1
ATOM 2665 O O . ILE A 1 327 ? -32.745 24.408 28.541 1.00 63.47 327 ILE A O 1
ATOM 2669 N N . ASP A 1 328 ? -34.923 24.519 28.025 1.00 67.50 328 ASP A N 1
ATOM 2670 C CA . ASP A 1 328 ? -35.145 23.072 28.089 1.00 67.50 328 ASP A CA 1
ATOM 2671 C C . ASP A 1 328 ? -34.375 22.328 26.983 1.00 67.50 328 ASP A C 1
ATOM 2673 O O . ASP A 1 328 ? -33.791 21.266 27.236 1.00 67.50 328 ASP A O 1
ATOM 2677 N N . PHE A 1 329 ? -34.318 22.890 25.769 1.00 67.44 329 PHE A N 1
ATOM 2678 C CA . PHE A 1 329 ? -33.528 22.343 24.663 1.00 67.44 329 PHE A CA 1
ATOM 2679 C C . PHE A 1 329 ? -32.024 22.381 24.972 1.00 67.44 329 PHE A C 1
ATOM 2681 O O . PHE A 1 329 ? -31.369 21.339 24.904 1.00 67.44 329 PHE A O 1
ATOM 2688 N N . ALA A 1 330 ? -31.499 23.527 25.417 1.00 68.31 330 ALA A N 1
ATOM 2689 C CA . ALA A 1 330 ? -30.097 23.682 25.810 1.00 68.31 330 ALA A CA 1
ATOM 2690 C C . ALA A 1 330 ? -29.714 22.756 26.980 1.00 68.31 330 ALA A C 1
ATOM 2692 O O . ALA A 1 330 ? -28.653 22.134 26.975 1.00 68.31 330 ALA A O 1
ATOM 2693 N N . THR A 1 331 ? -30.610 22.577 27.956 1.00 74.12 331 THR A N 1
ATOM 2694 C CA . THR A 1 331 ? -30.411 21.652 29.084 1.00 74.12 331 THR A CA 1
ATOM 2695 C C . THR A 1 331 ? -30.351 20.196 28.617 1.00 74.12 331 THR A C 1
ATOM 2697 O O . THR A 1 331 ? -29.582 19.394 29.156 1.00 74.12 331 THR A O 1
ATOM 2700 N N . LYS A 1 332 ? -31.156 19.828 27.615 1.00 77.44 332 LYS A N 1
ATOM 2701 C CA . LYS A 1 332 ? -31.162 18.483 27.030 1.00 77.44 332 LYS A CA 1
ATOM 2702 C C . LYS A 1 332 ? -29.915 18.220 26.184 1.00 77.44 332 LYS A C 1
ATOM 2704 O O . LYS A 1 332 ? -29.349 17.134 26.296 1.00 77.44 332 LYS A O 1
ATOM 2709 N N . GLU A 1 333 ? -29.475 19.188 25.380 1.00 74.94 333 GLU A N 1
ATOM 2710 C CA . GLU A 1 333 ? -28.212 19.096 24.636 1.00 74.94 333 GLU A CA 1
ATOM 2711 C C . GLU A 1 333 ? -27.013 18.994 25.578 1.00 74.94 333 GLU A C 1
ATOM 2713 O O . GLU A 1 333 ? -26.188 18.100 25.412 1.00 74.94 333 GLU A O 1
ATOM 2718 N N . TYR A 1 334 ? -26.982 19.804 26.637 1.00 77.56 334 TYR A N 1
ATOM 2719 C CA . TYR A 1 334 ? -25.952 19.721 27.668 1.00 77.56 334 TYR A CA 1
ATOM 2720 C C . TYR A 1 334 ? -25.912 18.349 28.347 1.00 77.56 334 TYR A C 1
ATOM 2722 O O . TYR A 1 334 ? -24.844 17.751 28.457 1.00 77.56 334 TYR A O 1
ATOM 2730 N N . LYS A 1 335 ? -27.062 17.822 28.798 1.00 80.00 335 LYS A N 1
ATOM 2731 C CA . LYS A 1 335 ? -27.118 16.482 29.410 1.00 80.00 335 LYS A CA 1
ATOM 2732 C C . LYS A 1 335 ? -26.566 15.424 28.464 1.00 80.00 335 LYS A C 1
ATOM 2734 O O . LYS A 1 335 ? -25.771 14.594 28.887 1.00 80.00 335 LYS A O 1
ATOM 2739 N N . ARG A 1 336 ? -26.933 15.503 27.185 1.00 80.31 336 ARG A N 1
ATOM 2740 C CA . ARG A 1 336 ? -26.434 14.596 26.153 1.00 80.31 336 ARG A CA 1
ATOM 2741 C C . ARG A 1 336 ? -24.920 14.720 25.961 1.00 80.31 336 ARG A C 1
ATOM 2743 O O . ARG A 1 336 ? -24.253 13.707 25.804 1.00 80.31 336 ARG A O 1
ATOM 2750 N N . GLU A 1 337 ? -24.376 15.933 25.982 1.00 80.38 337 GLU A N 1
ATOM 2751 C CA . GLU A 1 337 ? -22.936 16.173 25.849 1.00 80.38 337 GLU A CA 1
ATOM 2752 C C . GLU A 1 337 ? -22.149 15.700 27.084 1.00 80.38 337 GLU A C 1
ATOM 2754 O O . GLU A 1 337 ? -21.077 15.112 26.944 1.00 80.38 337 GLU A O 1
ATOM 2759 N N . VAL A 1 338 ? -22.700 15.873 28.292 1.00 82.12 338 VAL A N 1
ATOM 2760 C CA . VAL A 1 338 ? -22.152 15.295 29.532 1.00 82.12 338 VAL A CA 1
ATOM 2761 C C . VAL A 1 338 ? -22.131 13.774 29.458 1.00 82.12 338 VAL A C 1
ATOM 2763 O O . VAL A 1 338 ? -21.082 13.182 29.693 1.00 82.12 338 VAL A O 1
ATOM 2766 N N . GLU A 1 339 ? -23.265 13.155 29.121 1.00 83.75 339 GLU A N 1
ATOM 2767 C CA . GLU A 1 339 ? -23.397 11.699 29.005 1.00 83.75 339 GLU A CA 1
ATOM 2768 C C . GLU A 1 339 ? -22.428 11.135 27.955 1.00 83.75 339 GLU A C 1
ATOM 2770 O O . GLU A 1 339 ? -21.784 10.116 28.193 1.00 83.75 339 GLU A O 1
ATOM 2775 N N . GLU A 1 340 ? -22.259 11.823 26.823 1.00 82.25 340 GLU A N 1
ATOM 2776 C CA . GLU A 1 340 ? -21.303 11.452 25.776 1.00 82.25 340 GLU A CA 1
ATOM 2777 C C . GLU A 1 340 ? -19.849 11.543 26.271 1.00 82.25 340 GLU A C 1
ATOM 2779 O O . GLU A 1 340 ? -19.061 10.620 26.061 1.00 82.25 340 GLU A O 1
ATOM 2784 N N . LEU A 1 341 ? -19.477 12.625 26.964 1.00 81.00 341 LEU A N 1
ATOM 2785 C CA . LEU A 1 341 ? -18.130 12.784 27.521 1.00 81.00 341 LEU A CA 1
ATOM 2786 C C . LEU A 1 341 ? -17.831 11.754 28.619 1.00 81.00 341 LEU A C 1
ATOM 2788 O O . LEU A 1 341 ? -16.735 11.193 28.639 1.00 81.00 341 LEU A O 1
ATOM 2792 N N . GLU A 1 342 ? -18.785 11.492 29.514 1.00 84.12 342 GLU A N 1
ATOM 2793 C CA . GLU A 1 342 ? -18.672 10.465 30.558 1.00 84.12 342 GLU A CA 1
ATOM 2794 C C . GLU A 1 342 ? -18.530 9.073 29.938 1.00 84.12 342 GLU A C 1
ATOM 2796 O O . GLU A 1 342 ? -17.609 8.336 30.289 1.00 84.12 342 GLU A O 1
ATOM 2801 N N . PHE A 1 343 ? -19.341 8.758 28.925 1.00 81.19 343 PHE A N 1
ATOM 2802 C CA . PHE A 1 343 ? -19.227 7.514 28.169 1.00 81.19 343 PHE A CA 1
ATOM 2803 C C . PHE A 1 343 ? -17.854 7.364 27.496 1.00 81.19 343 PHE A C 1
ATOM 2805 O O . PHE A 1 343 ? -17.256 6.286 27.529 1.00 81.19 343 PHE A O 1
ATOM 2812 N N . GLN A 1 344 ? -17.311 8.435 26.909 1.00 76.56 344 GLN A N 1
ATOM 2813 C CA . GLN A 1 344 ? -15.971 8.411 26.316 1.00 76.56 344 GLN A CA 1
ATOM 2814 C C . GLN A 1 344 ? -14.866 8.200 27.361 1.00 76.56 344 GLN A C 1
ATOM 2816 O O . GLN A 1 344 ? -13.892 7.502 27.073 1.00 76.56 344 GLN A O 1
ATOM 2821 N N . ILE A 1 345 ? -14.998 8.773 28.560 1.00 82.12 345 ILE A N 1
ATOM 2822 C CA . ILE A 1 345 ? -14.047 8.575 29.665 1.00 82.12 345 ILE A CA 1
ATOM 2823 C C . ILE A 1 345 ? -14.085 7.123 30.152 1.00 82.12 345 ILE A C 1
ATOM 2825 O O . ILE A 1 345 ? -13.030 6.487 30.220 1.00 82.12 345 ILE A O 1
ATOM 2829 N N . ASP A 1 346 ? -15.276 6.581 30.407 1.00 81.25 346 ASP A N 1
ATOM 2830 C CA . ASP A 1 346 ? -15.464 5.188 30.832 1.00 81.25 346 ASP A CA 1
ATOM 2831 C C . ASP A 1 346 ? -14.934 4.204 29.782 1.00 81.25 346 ASP A C 1
ATOM 2833 O O . ASP A 1 346 ? -14.298 3.196 30.108 1.00 81.25 346 ASP A O 1
ATOM 2837 N N . LYS A 1 347 ? -15.132 4.520 28.496 1.00 77.56 347 LYS A N 1
ATOM 2838 C CA . LYS A 1 347 ? -14.572 3.748 27.386 1.00 77.56 347 LYS A CA 1
ATOM 2839 C C . LYS A 1 347 ? -13.042 3.702 27.446 1.00 77.56 347 LYS A C 1
ATOM 2841 O O . LYS A 1 347 ? -12.474 2.623 27.290 1.00 77.56 347 LYS A O 1
ATOM 2846 N N . ILE A 1 348 ? -12.376 4.832 27.700 1.00 74.62 348 ILE A N 1
ATOM 2847 C CA . ILE A 1 348 ? -10.910 4.884 27.819 1.00 74.62 348 ILE A CA 1
ATOM 2848 C C . ILE A 1 348 ? -10.420 4.099 29.043 1.00 74.62 348 ILE A C 1
ATOM 2850 O O . ILE A 1 348 ? -9.424 3.382 28.949 1.00 74.62 348 ILE A O 1
ATOM 2854 N N . ASP A 1 349 ? -11.116 4.181 30.177 1.00 80.25 349 ASP A N 1
ATOM 2855 C CA . ASP A 1 349 ? -10.760 3.399 31.368 1.00 80.25 349 ASP A CA 1
ATOM 2856 C C . ASP A 1 349 ? -10.853 1.896 31.121 1.00 80.25 349 ASP A C 1
ATOM 2858 O O . ASP A 1 349 ? -9.956 1.126 31.491 1.00 80.25 349 ASP A O 1
ATOM 2862 N N . HIS A 1 350 ? -11.903 1.476 30.418 1.00 76.19 350 HIS A N 1
ATOM 2863 C CA . HIS A 1 350 ? -12.024 0.102 29.973 1.00 76.19 350 HIS A CA 1
ATOM 2864 C C . HIS A 1 350 ? -10.858 -0.288 29.052 1.00 76.19 350 HIS A C 1
ATOM 2866 O O . HIS A 1 350 ? -10.232 -1.326 29.267 1.00 76.19 350 HIS A O 1
ATOM 2872 N N . GLU A 1 351 ? -10.511 0.550 28.076 1.00 72.31 351 GLU A N 1
ATOM 2873 C CA . GLU A 1 351 ? -9.389 0.328 27.158 1.00 72.31 351 GLU A CA 1
ATOM 2874 C C . GLU A 1 351 ? -8.046 0.155 27.894 1.00 72.31 351 GLU A C 1
ATOM 2876 O O . GLU A 1 351 ? -7.354 -0.840 27.666 1.00 72.31 351 GLU A O 1
ATOM 2881 N N . ILE A 1 352 ? -7.710 1.037 28.843 1.00 76.38 352 ILE A N 1
ATOM 2882 C CA . ILE A 1 352 ? -6.483 0.949 29.660 1.00 76.38 352 ILE A CA 1
ATOM 2883 C C . ILE A 1 352 ? -6.419 -0.376 30.439 1.00 76.38 352 ILE A C 1
ATOM 2885 O O . ILE A 1 352 ? -5.375 -1.042 30.478 1.00 76.38 352 ILE A O 1
ATOM 2889 N N . SER A 1 353 ? -7.546 -0.805 31.019 1.00 76.56 353 SER A N 1
ATOM 2890 C CA . SER A 1 353 ? -7.620 -2.067 31.768 1.00 76.56 353 SER A CA 1
ATOM 2891 C C . SER A 1 353 ? -7.370 -3.302 30.886 1.00 76.56 353 SER A C 1
ATOM 2893 O O . SER A 1 353 ? -6.753 -4.278 31.323 1.00 76.56 353 SER A O 1
ATOM 2895 N N . GLN A 1 354 ? -7.803 -3.263 29.620 1.00 71.69 354 GLN A N 1
ATOM 2896 C CA . GLN A 1 354 ? -7.640 -4.376 28.679 1.00 71.69 354 GLN A CA 1
ATOM 2897 C C . GLN A 1 354 ? -6.197 -4.504 28.184 1.00 71.69 354 GLN A C 1
ATOM 2899 O O . GLN A 1 354 ? -5.675 -5.615 28.093 1.00 71.69 354 GLN A O 1
ATOM 2904 N N . ILE A 1 355 ? -5.525 -3.382 27.925 1.00 71.69 355 ILE A N 1
ATOM 2905 C CA . ILE A 1 355 ? -4.111 -3.369 27.510 1.00 71.69 355 ILE A CA 1
ATOM 2906 C C . ILE A 1 355 ? -3.218 -3.975 28.585 1.00 71.69 355 ILE A C 1
ATOM 2908 O O . ILE A 1 355 ? -2.287 -4.724 28.285 1.00 71.69 355 ILE A O 1
ATOM 2912 N N . SER A 1 356 ? -3.534 -3.667 29.840 1.00 69.00 356 SER A N 1
ATOM 2913 C CA . SER A 1 356 ? -2.771 -4.115 31.001 1.00 69.00 356 SER A CA 1
ATOM 2914 C C . SER A 1 356 ? -2.935 -5.613 31.294 1.00 69.00 356 SER A C 1
ATOM 2916 O O . SER A 1 356 ? -2.106 -6.182 31.995 1.00 69.00 356 SER A O 1
ATOM 2918 N N . SER A 1 357 ? -3.982 -6.269 30.773 1.00 60.38 357 SER A N 1
ATOM 2919 C CA . SER A 1 357 ? -4.372 -7.627 31.185 1.00 60.38 357 SER A CA 1
ATOM 2920 C C . SER A 1 357 ? -4.148 -8.737 30.142 1.00 60.38 357 SER A C 1
ATOM 2922 O O . SER A 1 357 ? -4.339 -9.904 30.487 1.00 60.38 357 SER A O 1
ATOM 2924 N N . LYS A 1 358 ? -3.752 -8.443 28.885 1.00 59.38 358 LYS A N 1
ATOM 2925 C CA . LYS A 1 358 ? -3.692 -9.444 27.785 1.00 59.38 358 LYS A CA 1
ATOM 2926 C C . LYS A 1 358 ? -2.594 -9.214 26.723 1.00 59.38 358 LYS A C 1
ATOM 2928 O O . LYS A 1 358 ? -1.905 -8.190 26.707 1.00 59.38 358 LYS A O 1
ATOM 2933 N N . ASN A 1 359 ? -2.456 -10.184 25.805 1.00 62.75 359 ASN A N 1
ATOM 2934 C CA . ASN A 1 359 ? -1.831 -10.000 24.487 1.00 62.75 359 ASN A CA 1
ATOM 2935 C C . ASN A 1 359 ? -2.680 -9.023 23.671 1.00 62.75 359 ASN A C 1
ATOM 2937 O O . ASN A 1 359 ? -3.869 -9.261 23.448 1.00 62.75 359 ASN A O 1
ATOM 2941 N N . LEU A 1 360 ? -2.074 -7.910 23.272 1.00 66.88 360 LEU A N 1
ATOM 2942 C CA . LEU A 1 360 ? -2.737 -6.878 22.491 1.00 66.88 360 LEU A CA 1
ATOM 2943 C C . LEU A 1 360 ? -2.867 -7.371 21.041 1.00 66.88 360 LEU A C 1
ATOM 2945 O O . LEU A 1 360 ? -1.878 -7.879 20.509 1.00 66.88 360 LEU A O 1
ATOM 2949 N N . PRO A 1 361 ? -4.042 -7.264 20.394 1.00 76.31 361 PRO A N 1
ATOM 2950 C CA . PRO A 1 361 ? -4.108 -7.466 18.954 1.00 76.31 361 PRO A CA 1
ATOM 2951 C C . PRO A 1 361 ? -3.272 -6.392 18.250 1.00 76.31 361 PRO A C 1
ATOM 2953 O O . PRO A 1 361 ? -3.033 -5.322 18.808 1.00 76.31 361 PRO A O 1
ATOM 2956 N N . PHE A 1 362 ? -2.866 -6.669 17.015 1.00 84.69 362 PHE A N 1
ATOM 2957 C CA . PHE A 1 362 ? -2.175 -5.690 16.185 1.00 84.69 362 PHE A CA 1
ATOM 2958 C C . PHE A 1 362 ? -2.992 -4.396 16.039 1.00 84.69 362 PHE A C 1
ATOM 2960 O O . PHE A 1 362 ? -4.182 -4.430 15.707 1.00 84.69 362 PHE A O 1
ATOM 2967 N N . ILE A 1 363 ? -2.338 -3.263 16.284 1.00 83.94 363 ILE A N 1
ATOM 2968 C CA . ILE A 1 363 ? -2.874 -1.912 16.155 1.00 83.94 363 ILE A CA 1
ATOM 2969 C C . ILE A 1 363 ? -1.801 -1.049 15.487 1.00 83.94 363 ILE A C 1
ATOM 2971 O O . ILE A 1 363 ? -0.752 -0.783 16.068 1.00 83.94 363 ILE A O 1
ATOM 2975 N N . TRP A 1 364 ? -2.097 -0.518 14.300 1.00 88.75 364 TRP A N 1
ATOM 2976 C CA . TRP A 1 364 ? -1.152 0.212 13.444 1.00 88.75 364 TRP A CA 1
ATOM 2977 C C . TRP A 1 364 ? -0.338 1.279 14.188 1.00 88.75 364 TRP A C 1
ATOM 2979 O O . TRP A 1 364 ? 0.887 1.325 14.092 1.00 88.75 364 TRP A O 1
ATOM 2989 N N . ARG A 1 365 ? -1.012 2.113 14.989 1.00 81.06 365 ARG A N 1
ATOM 2990 C CA . ARG A 1 365 ? -0.379 3.211 15.741 1.00 81.06 365 ARG A CA 1
ATOM 2991 C C . ARG A 1 365 ? 0.494 2.745 16.912 1.00 81.06 365 ARG A C 1
ATOM 2993 O O . ARG A 1 365 ? 1.309 3.529 17.391 1.00 81.06 365 ARG A O 1
ATOM 3000 N N . ILE A 1 366 ? 0.292 1.522 17.402 1.00 78.06 366 ILE A N 1
ATOM 3001 C CA . ILE A 1 366 ? 1.022 0.945 18.542 1.00 78.06 366 ILE A CA 1
ATOM 3002 C C . ILE A 1 366 ? 2.187 0.101 18.059 1.00 78.06 366 ILE A C 1
ATOM 3004 O O . ILE A 1 366 ? 3.262 0.144 18.648 1.00 78.06 366 ILE A O 1
ATOM 3008 N N . ASP A 1 367 ? 1.974 -0.680 17.009 1.00 84.50 367 ASP A N 1
ATOM 300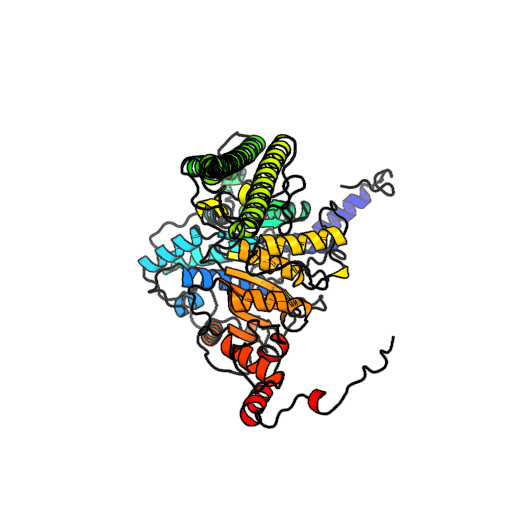9 C CA . ASP A 1 367 ? 2.982 -1.565 16.445 1.00 84.50 367 ASP A CA 1
ATOM 3010 C C . ASP A 1 367 ? 4.006 -0.792 15.594 1.00 84.50 367 ASP A C 1
ATOM 3012 O O . ASP A 1 367 ? 5.206 -1.082 15.665 1.00 84.50 367 ASP A O 1
ATOM 3016 N N . PHE A 1 368 ? 3.565 0.260 14.886 1.00 88.69 368 PHE A N 1
ATOM 3017 C CA . PHE A 1 368 ? 4.411 1.130 14.053 1.00 88.69 368 PHE A CA 1
ATOM 3018 C C . PHE A 1 368 ? 4.354 2.613 14.478 1.00 88.69 368 PHE A C 1
ATOM 3020 O O . PHE A 1 368 ? 3.998 3.489 13.680 1.00 88.69 368 PHE A O 1
ATOM 3027 N N . PRO A 1 369 ? 4.700 2.943 15.737 1.00 81.50 369 PRO A N 1
ATOM 3028 C CA . PRO A 1 369 ? 4.616 4.309 16.246 1.00 81.50 369 PRO A CA 1
ATOM 3029 C C . PRO A 1 369 ? 5.531 5.275 15.482 1.00 81.50 369 PRO A C 1
ATOM 3031 O O . PRO A 1 369 ? 5.172 6.437 15.305 1.00 81.50 369 PRO A O 1
ATOM 3034 N N . GLU A 1 370 ? 6.676 4.812 14.977 1.00 84.38 370 GLU A N 1
ATOM 3035 C CA . GLU A 1 370 ? 7.601 5.623 14.178 1.00 84.38 370 GLU A CA 1
ATOM 3036 C C . GLU A 1 370 ? 6.975 6.183 12.899 1.00 84.38 370 GLU A C 1
ATOM 3038 O O . GLU A 1 370 ? 7.288 7.304 12.501 1.00 84.38 370 GLU A O 1
ATOM 3043 N N . ILE A 1 371 ? 6.041 5.445 12.300 1.00 90.50 371 ILE A N 1
ATOM 3044 C CA . ILE A 1 371 ? 5.376 5.839 11.061 1.00 90.50 371 ILE A CA 1
ATOM 3045 C C . ILE A 1 371 ? 4.285 6.860 11.358 1.00 90.50 371 ILE A C 1
ATOM 3047 O O . ILE A 1 371 ? 4.296 7.972 10.835 1.00 90.50 371 ILE A O 1
ATOM 3051 N N . PHE A 1 372 ? 3.354 6.517 12.246 1.00 85.12 372 PHE A N 1
ATOM 3052 C CA . PHE A 1 372 ? 2.171 7.349 12.474 1.00 85.12 372 PHE A CA 1
ATOM 3053 C C . PHE A 1 372 ? 2.455 8.599 13.299 1.00 85.12 372 PHE A C 1
ATOM 3055 O O . PHE A 1 372 ? 1.734 9.584 13.173 1.00 85.12 372 PHE A O 1
ATOM 3062 N N . ILE A 1 373 ? 3.487 8.575 14.141 1.00 75.44 373 ILE A N 1
ATOM 3063 C CA . ILE A 1 373 ? 3.827 9.710 15.002 1.00 75.44 373 ILE A CA 1
ATOM 3064 C C . ILE A 1 373 ? 5.012 10.491 14.435 1.00 75.44 373 ILE A C 1
ATOM 3066 O O . ILE A 1 373 ? 5.012 11.716 14.507 1.00 75.44 373 ILE A O 1
ATOM 3070 N N . GLY A 1 374 ? 5.999 9.805 13.852 1.00 73.75 374 GLY A N 1
ATOM 3071 C CA . GLY A 1 374 ? 7.153 10.456 13.230 1.00 73.75 374 GLY A CA 1
ATOM 3072 C C . GLY A 1 374 ? 6.833 11.060 11.863 1.00 73.75 374 GLY A C 1
ATOM 3073 O O . GLY A 1 374 ? 7.161 12.219 11.624 1.00 73.75 374 GLY A O 1
ATOM 3074 N N . LYS A 1 375 ? 6.174 10.292 10.985 1.00 82.19 375 LYS A N 1
ATOM 3075 C CA . LYS A 1 375 ? 5.905 10.673 9.584 1.00 82.19 375 LYS A CA 1
ATOM 3076 C C . LYS A 1 375 ? 4.448 11.029 9.278 1.00 82.19 375 LYS A C 1
ATOM 3078 O O . LYS A 1 375 ? 4.155 11.571 8.218 1.00 82.19 375 LYS A O 1
ATOM 3083 N N . GLY A 1 376 ? 3.527 10.730 10.194 1.00 86.31 376 GLY A N 1
ATOM 3084 C CA . GLY A 1 376 ? 2.091 10.925 9.982 1.00 86.31 376 GLY A CA 1
ATOM 3085 C C . GLY A 1 376 ? 1.444 9.892 9.051 1.00 86.31 376 GLY A C 1
ATOM 3086 O O . GLY A 1 376 ? 0.312 10.103 8.628 1.00 86.31 376 GLY A O 1
ATOM 3087 N N . GLY A 1 377 ? 2.143 8.797 8.738 1.00 93.19 377 GLY A N 1
ATOM 3088 C CA . GLY A 1 377 ? 1.705 7.748 7.813 1.00 93.19 377 GLY A CA 1
ATOM 3089 C C . GLY A 1 377 ? 2.833 7.274 6.892 1.00 93.19 377 GLY A C 1
ATOM 3090 O O . GLY A 1 377 ? 3.921 7.852 6.879 1.00 93.19 377 GLY A O 1
ATOM 3091 N N . PHE A 1 378 ? 2.566 6.216 6.132 1.00 97.38 378 PHE A N 1
ATOM 3092 C CA . PHE A 1 378 ? 3.498 5.659 5.152 1.00 97.38 378 PHE A CA 1
ATOM 3093 C C . PHE A 1 378 ? 3.629 6.555 3.919 1.00 97.38 378 PHE A C 1
ATOM 3095 O O . PHE A 1 378 ? 2.685 7.252 3.536 1.00 97.38 378 PHE A O 1
ATOM 3102 N N . ASP A 1 379 ? 4.797 6.505 3.286 1.00 97.94 379 ASP A N 1
ATOM 3103 C CA . ASP A 1 379 ? 5.047 7.179 2.012 1.00 97.94 379 ASP A CA 1
ATOM 3104 C C . ASP A 1 379 ? 4.390 6.415 0.854 1.00 97.94 379 ASP A C 1
ATOM 3106 O O . ASP A 1 379 ? 3.825 7.015 -0.061 1.00 97.94 379 ASP A O 1
ATOM 3110 N N . ILE A 1 380 ? 4.407 5.082 0.919 1.00 98.62 380 ILE A N 1
ATOM 3111 C CA . ILE A 1 380 ? 3.784 4.201 -0.068 1.00 98.62 380 ILE A CA 1
ATOM 3112 C C . ILE A 1 380 ? 3.025 3.092 0.663 1.00 98.62 380 ILE A C 1
ATOM 3114 O O . ILE A 1 380 ? 3.556 2.434 1.555 1.00 98.62 380 ILE A O 1
ATOM 3118 N N . VAL A 1 381 ? 1.783 2.851 0.259 1.00 98.69 381 VAL A N 1
ATOM 3119 C CA . VAL A 1 381 ? 1.051 1.621 0.562 1.00 98.69 381 VAL A CA 1
ATOM 3120 C C . VAL A 1 381 ? 0.876 0.860 -0.744 1.00 98.69 381 VAL A C 1
ATOM 3122 O O . VAL A 1 381 ? 0.333 1.400 -1.704 1.00 98.69 381 VAL A O 1
ATOM 3125 N N . ILE A 1 382 ? 1.343 -0.380 -0.799 1.00 98.56 382 ILE A N 1
ATOM 3126 C CA . ILE A 1 382 ? 1.357 -1.203 -2.009 1.00 98.56 382 ILE A CA 1
ATOM 3127 C C . ILE A 1 382 ? 0.872 -2.609 -1.680 1.00 98.56 382 ILE A C 1
ATOM 3129 O O . ILE A 1 382 ? 1.092 -3.072 -0.571 1.00 98.56 382 ILE A O 1
ATOM 3133 N N . GLY A 1 383 ? 0.198 -3.291 -2.602 1.00 95.69 383 GLY A N 1
ATOM 3134 C CA . GLY A 1 383 ? -0.176 -4.680 -2.348 1.00 95.69 383 GLY A CA 1
ATOM 3135 C C . GLY A 1 383 ? -1.192 -5.271 -3.313 1.00 95.69 383 GLY A C 1
ATOM 3136 O O . GLY A 1 383 ? -1.710 -4.608 -4.217 1.00 95.69 383 GLY A O 1
ATOM 3137 N N . ASN A 1 384 ? -1.514 -6.536 -3.060 1.00 93.00 384 ASN A N 1
ATOM 3138 C CA . ASN A 1 384 ? -2.591 -7.277 -3.707 1.00 93.00 384 ASN A CA 1
ATOM 3139 C C . ASN A 1 384 ? -3.610 -7.722 -2.643 1.00 93.00 384 ASN A C 1
ATOM 3141 O O . ASN A 1 384 ? -3.478 -8.812 -2.081 1.00 93.00 384 ASN A O 1
ATOM 3145 N N . PRO A 1 385 ? -4.603 -6.877 -2.309 1.00 92.50 385 PRO A N 1
ATOM 3146 C CA . PRO A 1 385 ? -5.609 -7.230 -1.315 1.00 92.50 385 PRO A CA 1
ATOM 3147 C C . PRO A 1 385 ? -6.421 -8.480 -1.711 1.00 92.50 385 PRO A C 1
ATOM 3149 O O . PRO A 1 385 ? -6.654 -8.705 -2.893 1.00 92.50 385 PRO A O 1
ATOM 3152 N N . PRO A 1 386 ? -6.955 -9.256 -0.753 1.00 89.31 386 PRO A N 1
ATOM 3153 C CA . PRO A 1 386 ? -7.701 -10.489 -1.031 1.00 89.31 386 PRO A CA 1
ATOM 3154 C C . PRO A 1 386 ? -9.005 -10.270 -1.822 1.00 89.31 386 PRO A C 1
ATOM 3156 O O . PRO A 1 386 ? -9.815 -9.393 -1.495 1.00 89.31 386 PRO A O 1
ATOM 3159 N N . TYR A 1 387 ? -9.262 -11.131 -2.816 1.00 86.81 387 TYR A N 1
ATOM 3160 C CA . TYR A 1 387 ? -10.436 -11.060 -3.708 1.00 86.81 387 TYR A CA 1
ATOM 3161 C C . TYR A 1 387 ? -11.591 -11.922 -3.191 1.00 86.81 387 TYR A C 1
ATOM 3163 O O . TYR A 1 387 ? -12.019 -12.873 -3.839 1.00 86.81 387 TYR A O 1
ATOM 3171 N N . LEU A 1 388 ? -12.074 -11.608 -1.989 1.00 86.50 388 LEU A N 1
ATOM 3172 C CA . LEU A 1 388 ? -13.217 -12.300 -1.398 1.00 86.50 388 LEU A CA 1
ATOM 3173 C C . LEU A 1 388 ? -14.511 -11.563 -1.712 1.00 86.50 388 LEU A C 1
ATOM 3175 O O . LEU A 1 388 ? -14.668 -10.388 -1.346 1.00 86.50 388 LEU A O 1
ATOM 3179 N N . HIS A 1 389 ? -15.447 -12.281 -2.331 1.00 86.69 389 HIS A N 1
ATOM 3180 C CA . HIS A 1 389 ? -16.775 -11.746 -2.573 1.00 86.69 389 HIS A CA 1
ATOM 3181 C C . HIS A 1 389 ? -17.542 -11.591 -1.267 1.00 86.69 389 HIS A C 1
ATOM 3183 O O . HIS A 1 389 ? -17.331 -12.344 -0.314 1.00 86.69 389 HIS A O 1
ATOM 3189 N N . SER A 1 390 ? -18.489 -10.652 -1.220 1.00 85.94 390 SER A N 1
ATOM 3190 C CA . SER A 1 390 ? -19.260 -10.362 -0.001 1.00 85.94 390 SER A CA 1
ATOM 3191 C C . SER A 1 390 ? -19.831 -11.604 0.705 1.00 85.94 390 SER A C 1
ATOM 3193 O O . SER A 1 390 ? -19.848 -11.643 1.936 1.00 85.94 390 SER A O 1
ATOM 3195 N N . GLY A 1 391 ? -20.257 -12.641 -0.027 1.00 85.06 391 GLY A N 1
ATOM 3196 C CA . GLY A 1 391 ? -20.764 -13.897 0.544 1.00 85.06 391 GLY A CA 1
ATOM 3197 C C . GLY A 1 391 ? -19.723 -14.703 1.333 1.00 85.06 391 GLY A C 1
ATOM 3198 O O . GLY A 1 391 ? -20.069 -15.342 2.324 1.00 85.06 391 GLY A O 1
ATOM 3199 N N . GLU A 1 392 ? -18.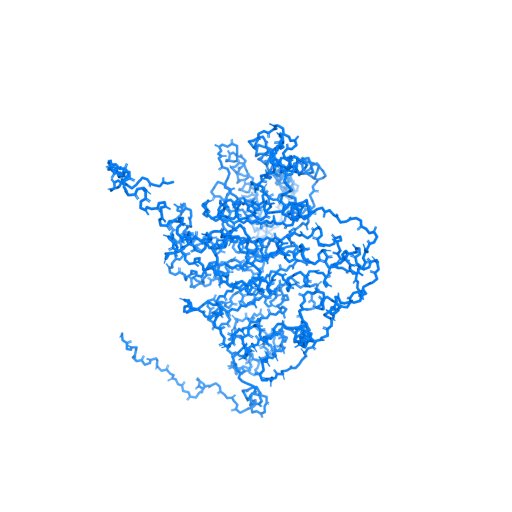455 -14.604 0.946 1.00 87.31 392 GLU A N 1
ATOM 3200 C CA . GLU A 1 392 ? -17.327 -15.402 1.444 1.00 87.31 392 GLU A CA 1
ATOM 3201 C C . GLU A 1 392 ? -16.557 -14.700 2.570 1.00 87.31 392 GLU A C 1
ATOM 3203 O O . GLU A 1 392 ? -15.791 -15.335 3.299 1.00 87.31 392 GLU A O 1
ATOM 3208 N N . ILE A 1 393 ? -16.781 -13.391 2.753 1.00 90.25 393 ILE A N 1
ATOM 3209 C CA . ILE A 1 393 ? -16.127 -12.609 3.806 1.00 90.25 393 ILE A CA 1
ATOM 3210 C C . ILE A 1 393 ? -16.470 -13.196 5.181 1.00 90.25 393 ILE A C 1
ATOM 3212 O O . ILE A 1 393 ? -17.620 -13.176 5.641 1.00 90.25 393 ILE A O 1
ATOM 3216 N N . SER A 1 394 ? -15.425 -13.663 5.856 1.00 89.38 394 SER A N 1
ATOM 3217 C CA . SER A 1 394 ? -15.428 -14.193 7.216 1.00 89.38 394 SER A CA 1
ATOM 3218 C C . SER A 1 394 ? -14.275 -13.580 8.009 1.00 89.38 394 SER A C 1
ATOM 3220 O O . SER A 1 394 ? -13.318 -13.076 7.424 1.00 89.38 394 SER A O 1
ATOM 3222 N N . ASP A 1 395 ? -14.374 -13.585 9.342 1.00 89.00 395 ASP A N 1
ATOM 3223 C CA . ASP A 1 395 ? -13.274 -13.104 10.181 1.00 89.00 395 ASP A CA 1
ATOM 3224 C C . ASP A 1 395 ? -12.064 -14.042 10.030 1.00 89.00 395 ASP A C 1
ATOM 3226 O O . ASP A 1 395 ? -12.142 -15.205 10.449 1.00 89.00 395 ASP A O 1
ATOM 3230 N N . PRO A 1 396 ? -10.929 -13.560 9.494 1.00 85.44 396 PRO A N 1
ATOM 3231 C CA . PRO A 1 396 ? -9.769 -14.400 9.215 1.00 85.44 396 PRO A CA 1
ATOM 3232 C C . PRO A 1 396 ? -9.117 -14.979 10.477 1.00 85.44 396 PRO A C 1
ATOM 3234 O O . PRO A 1 396 ? -8.373 -15.963 10.379 1.00 85.44 396 PRO A O 1
ATOM 3237 N N . LEU A 1 397 ? -9.396 -14.389 11.645 1.00 83.81 397 LEU A N 1
ATOM 3238 C CA . LEU A 1 397 ? -8.923 -14.830 12.957 1.00 83.81 397 LEU A CA 1
ATOM 3239 C C . LEU A 1 397 ? -9.988 -15.626 13.734 1.00 83.81 397 LEU A C 1
ATOM 3241 O O . LEU A 1 397 ? -9.718 -16.094 14.839 1.00 83.81 397 LEU A O 1
ATOM 3245 N N . GLY A 1 398 ? -11.193 -15.799 13.177 1.00 84.19 398 GLY A N 1
ATOM 3246 C CA . GLY A 1 398 ? -12.265 -16.606 13.766 1.00 84.19 398 GLY A CA 1
ATOM 3247 C C . GLY A 1 398 ? -12.810 -16.085 15.102 1.00 84.19 398 GLY A C 1
ATOM 3248 O O . GLY A 1 398 ? -13.312 -16.875 15.902 1.00 84.19 398 GLY A O 1
ATOM 3249 N N . ARG A 1 399 ? -12.700 -14.778 15.365 1.00 81.94 399 ARG A N 1
ATOM 3250 C CA . ARG A 1 399 ? -13.158 -14.105 16.595 1.00 81.94 399 ARG A CA 1
ATOM 3251 C C . ARG A 1 399 ? -14.637 -13.720 16.514 1.00 81.94 399 ARG A C 1
ATOM 3253 O O . ARG A 1 399 ? -15.324 -13.670 17.534 1.00 81.94 399 ARG A O 1
ATOM 3260 N N . PHE A 1 400 ? -15.137 -13.440 15.312 1.00 85.56 400 PHE A N 1
ATOM 3261 C CA . PHE A 1 400 ? -16.496 -12.964 15.066 1.00 85.56 400 PHE A CA 1
ATOM 3262 C C . PHE A 1 400 ? -17.251 -13.844 14.063 1.00 85.56 400 PHE A C 1
ATOM 3264 O O . PHE A 1 400 ? -16.668 -14.451 13.171 1.00 85.56 400 PHE A O 1
ATOM 3271 N N . LYS A 1 401 ? -18.587 -13.866 14.178 1.00 89.25 401 LYS A N 1
ATOM 3272 C CA . LYS A 1 401 ? -19.465 -14.391 13.118 1.00 89.25 401 LYS A CA 1
ATOM 3273 C C . LYS A 1 401 ? -19.369 -13.504 11.870 1.00 89.25 401 LYS A C 1
ATOM 3275 O O . LYS A 1 401 ? -19.210 -12.291 12.013 1.00 89.25 401 LYS A O 1
ATOM 3280 N N . ASN A 1 402 ? -19.564 -14.081 10.683 1.00 90.81 402 ASN A N 1
ATOM 3281 C CA . ASN A 1 402 ? -19.412 -13.389 9.393 1.00 90.81 402 ASN A CA 1
ATOM 3282 C C . ASN A 1 402 ? -20.206 -12.074 9.315 1.00 90.81 402 ASN A C 1
ATOM 3284 O O . ASN A 1 402 ? -19.634 -11.039 8.990 1.00 90.81 402 ASN A O 1
ATOM 3288 N N . ASP A 1 403 ? -21.486 -12.070 9.700 1.00 89.44 403 ASP A N 1
ATOM 3289 C CA . ASP A 1 403 ? -22.314 -10.851 9.649 1.00 89.44 403 ASP A CA 1
ATOM 3290 C C . ASP A 1 403 ? -21.818 -9.759 10.600 1.00 89.44 403 ASP A C 1
ATOM 3292 O O . ASP A 1 403 ? -21.806 -8.577 10.253 1.00 89.44 403 ASP A O 1
ATOM 3296 N N . LYS A 1 404 ? -21.345 -10.156 11.789 1.00 90.31 404 LYS A N 1
ATOM 3297 C CA . LYS A 1 404 ? -20.746 -9.229 12.753 1.00 90.31 404 LYS A CA 1
ATOM 3298 C C . LYS A 1 404 ? -19.443 -8.653 12.203 1.00 90.31 404 LYS A C 1
ATOM 3300 O O . LYS A 1 404 ? -19.225 -7.456 12.337 1.00 90.31 404 LYS A O 1
ATOM 3305 N N . TYR A 1 405 ? -18.603 -9.471 11.570 1.00 92.62 405 TYR A N 1
ATOM 3306 C CA . TYR A 1 405 ? -17.362 -9.005 10.952 1.00 92.62 405 TYR A CA 1
ATOM 3307 C C . TYR A 1 405 ? -17.635 -8.002 9.823 1.00 92.62 405 TYR A C 1
ATOM 3309 O O . TYR A 1 405 ? -17.070 -6.914 9.822 1.00 92.62 405 TYR A O 1
ATOM 3317 N N . LYS A 1 406 ? -18.591 -8.300 8.934 1.00 93.06 406 LYS A N 1
ATOM 3318 C CA . LYS A 1 406 ? -19.021 -7.375 7.871 1.00 93.06 406 LYS A CA 1
ATOM 3319 C C . LYS A 1 406 ? -19.555 -6.054 8.427 1.00 93.06 406 LYS A C 1
ATOM 3321 O O . LYS A 1 406 ? -19.234 -4.999 7.892 1.00 93.06 406 LYS A O 1
ATOM 3326 N N . ALA A 1 407 ? -20.339 -6.089 9.505 1.00 92.31 407 ALA A N 1
ATOM 3327 C CA . ALA A 1 407 ? -20.800 -4.870 10.171 1.00 92.31 407 ALA A CA 1
ATOM 3328 C C . ALA A 1 407 ? -19.629 -4.057 10.755 1.00 92.31 407 ALA A C 1
ATOM 3330 O O . ALA A 1 407 ? -19.578 -2.840 10.590 1.00 92.31 407 ALA A O 1
ATOM 3331 N N . LEU A 1 408 ? -18.650 -4.727 11.377 1.00 92.12 408 LEU A N 1
ATOM 3332 C CA . LEU A 1 408 ? -17.438 -4.073 11.876 1.00 92.12 408 LEU A CA 1
ATOM 3333 C C . LEU A 1 408 ? -16.624 -3.435 10.742 1.00 92.12 408 LEU A C 1
ATOM 3335 O O . LEU A 1 408 ? -16.130 -2.332 10.941 1.00 92.12 408 LEU A O 1
ATOM 3339 N N . LEU A 1 409 ? -16.526 -4.064 9.564 1.00 95.06 409 LEU A N 1
ATOM 3340 C CA . LEU A 1 409 ? -15.822 -3.499 8.400 1.00 95.06 409 LEU A CA 1
ATOM 3341 C C . LEU A 1 409 ? -16.432 -2.165 7.965 1.00 95.06 409 LEU A C 1
ATOM 3343 O O . LEU A 1 409 ? -15.715 -1.176 7.813 1.00 95.06 409 LEU A O 1
ATOM 3347 N N . ARG A 1 410 ? -17.763 -2.110 7.836 1.00 94.75 410 ARG A N 1
ATOM 3348 C CA . ARG A 1 410 ? -18.473 -0.879 7.456 1.00 94.75 410 ARG A CA 1
ATOM 3349 C C . ARG A 1 410 ? -18.318 0.213 8.508 1.00 94.75 410 ARG A C 1
ATOM 3351 O O . ARG A 1 410 ? -18.000 1.350 8.170 1.00 94.75 410 ARG A O 1
ATOM 3358 N N . LYS A 1 411 ? -18.482 -0.148 9.782 1.00 91.94 411 LYS A N 1
ATOM 3359 C CA . LYS A 1 411 ? -18.325 0.786 10.898 1.00 91.94 411 LYS A CA 1
ATOM 3360 C C . LYS A 1 411 ? -16.894 1.307 11.010 1.00 91.94 411 LYS A C 1
ATOM 3362 O O . LYS A 1 411 ? -16.685 2.473 11.315 1.00 91.94 411 LYS A O 1
ATOM 3367 N N . MET A 1 412 ? -15.901 0.462 10.752 1.00 91.00 412 MET A N 1
ATOM 3368 C CA . MET A 1 412 ? -14.501 0.868 10.760 1.00 91.00 412 MET A CA 1
ATOM 3369 C C . MET A 1 412 ? -14.181 1.834 9.616 1.00 91.00 412 MET A C 1
ATOM 3371 O O . MET A 1 412 ? -13.497 2.825 9.846 1.00 91.00 412 MET A O 1
ATOM 3375 N N . ALA A 1 413 ? -14.717 1.593 8.416 1.00 92.69 413 ALA A N 1
ATOM 3376 C CA . ALA A 1 413 ? -14.559 2.507 7.288 1.00 92.69 413 ALA A CA 1
ATOM 3377 C C . ALA A 1 413 ? -15.154 3.899 7.581 1.00 92.69 413 ALA A C 1
ATOM 3379 O O . ALA A 1 413 ? -14.508 4.909 7.308 1.00 92.69 413 ALA A O 1
ATOM 3380 N N . GLU A 1 414 ? -16.340 3.952 8.198 1.00 92.06 414 GLU A N 1
ATOM 3381 C CA . GLU A 1 414 ? -16.937 5.200 8.699 1.00 92.06 414 GLU A CA 1
ATOM 3382 C C . GLU A 1 414 ? -16.056 5.860 9.769 1.00 92.06 414 GLU A C 1
ATOM 3384 O O . GLU A 1 414 ? -15.798 7.053 9.692 1.00 92.06 414 GLU A O 1
ATOM 3389 N N . LEU A 1 415 ? -15.530 5.109 10.741 1.00 87.00 415 LEU A N 1
ATOM 3390 C CA . LEU A 1 415 ? -14.661 5.675 11.782 1.00 87.00 415 LEU A CA 1
ATOM 3391 C C . LEU A 1 415 ? -13.328 6.199 11.244 1.00 87.00 415 LEU A C 1
ATOM 3393 O O . LEU A 1 415 ? -12.789 7.158 11.795 1.00 87.00 415 LEU A O 1
ATOM 3397 N N . ASP A 1 416 ? -12.784 5.575 10.201 1.00 87.50 416 ASP A N 1
ATOM 3398 C CA . ASP A 1 416 ? -11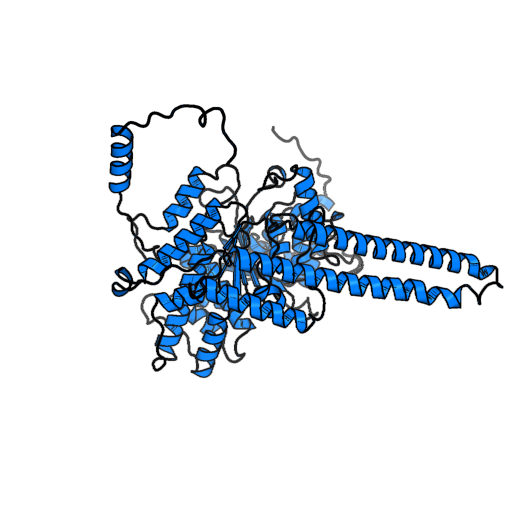.605 6.097 9.533 1.00 87.50 416 ASP A CA 1
ATOM 3399 C C . ASP A 1 416 ? -11.964 7.431 8.860 1.00 87.50 416 ASP A C 1
ATOM 3401 O O . ASP A 1 416 ? -11.316 8.431 9.153 1.00 87.50 416 ASP A O 1
ATOM 3405 N N . PHE A 1 417 ? -13.030 7.503 8.052 1.00 88.50 417 PHE A N 1
ATOM 3406 C CA . PHE A 1 417 ? -13.446 8.720 7.330 1.00 88.50 417 PHE A CA 1
ATOM 3407 C C . PHE A 1 417 ? -14.859 9.210 7.720 1.00 88.50 417 PHE A C 1
ATOM 3409 O O . PHE A 1 417 ? -15.772 9.152 6.895 1.00 88.50 417 PHE A O 1
ATOM 3416 N N . PRO A 1 418 ? -15.060 9.772 8.927 1.00 86.69 418 PRO A N 1
ATOM 3417 C CA . PRO A 1 418 ? -16.399 10.038 9.474 1.00 86.69 418 PRO A CA 1
ATOM 3418 C C . PRO A 1 418 ? -17.190 11.111 8.722 1.00 86.69 418 PRO A C 1
ATOM 3420 O O . PRO A 1 418 ? -18.415 11.142 8.788 1.00 86.69 418 PRO A O 1
ATOM 3423 N N . ASN A 1 419 ? -16.495 11.993 8.001 1.00 86.19 419 ASN A N 1
ATOM 3424 C CA . ASN A 1 419 ? -17.120 13.057 7.215 1.00 86.19 419 ASN A CA 1
ATOM 3425 C C . ASN A 1 419 ? -17.387 12.650 5.758 1.00 86.19 419 ASN A C 1
ATOM 3427 O O . ASN A 1 419 ? -18.107 13.358 5.057 1.00 86.19 419 ASN A O 1
ATOM 3431 N N . ASP A 1 420 ? -16.802 11.541 5.296 1.00 86.62 420 ASP A N 1
ATOM 3432 C CA . ASP A 1 420 ? -16.780 11.167 3.876 1.00 86.62 420 ASP A CA 1
ATOM 3433 C C . ASP A 1 420 ? -17.470 9.819 3.619 1.00 86.62 420 ASP A C 1
ATOM 3435 O O . ASP A 1 420 ? -18.027 9.595 2.545 1.00 86.62 420 ASP A O 1
ATOM 3439 N N . ILE A 1 421 ? -17.482 8.929 4.613 1.00 90.00 421 ILE A N 1
ATOM 3440 C CA . ILE A 1 421 ? -18.082 7.598 4.548 1.00 90.00 421 ILE A CA 1
ATOM 3441 C C . ILE A 1 421 ? -19.138 7.490 5.643 1.00 90.00 421 ILE A C 1
ATOM 3443 O O . ILE A 1 421 ? -18.886 7.826 6.792 1.00 90.00 421 ILE A O 1
ATOM 3447 N N . SER A 1 422 ? -20.311 6.960 5.294 1.00 89.88 422 SER A N 1
ATOM 3448 C CA . SER A 1 422 ? -21.326 6.561 6.271 1.00 89.88 422 SER A CA 1
ATOM 3449 C C . SER A 1 422 ? -21.611 5.074 6.136 1.00 89.88 422 SER A C 1
ATOM 3451 O O . SER A 1 422 ? -21.797 4.593 5.015 1.00 89.88 422 SER A O 1
ATOM 3453 N N . GLU A 1 423 ? -21.724 4.364 7.264 1.00 90.00 423 GLU A N 1
ATOM 3454 C CA . GLU A 1 423 ? -21.983 2.915 7.298 1.00 90.00 423 GLU A CA 1
ATOM 3455 C C . GLU A 1 423 ? -23.192 2.535 6.426 1.00 90.00 423 GLU A C 1
ATOM 3457 O O . GLU A 1 423 ? -23.165 1.547 5.695 1.00 90.00 423 GLU A O 1
ATOM 3462 N N . LYS A 1 424 ? -24.235 3.376 6.444 1.00 87.88 424 LYS A N 1
ATOM 3463 C CA . LYS A 1 424 ? -25.494 3.171 5.711 1.00 87.88 424 LYS A CA 1
ATOM 3464 C C . LYS A 1 424 ? -25.352 3.261 4.191 1.00 87.88 424 LYS A C 1
ATOM 3466 O O . LYS A 1 424 ? -26.227 2.771 3.484 1.00 87.88 424 LYS A O 1
ATOM 3471 N N . ARG A 1 425 ? -24.308 3.928 3.688 1.00 87.12 425 ARG A N 1
ATOM 3472 C CA . ARG A 1 425 ? -24.046 4.071 2.245 1.00 87.12 425 ARG A CA 1
ATOM 3473 C C . ARG A 1 425 ? -23.174 2.944 1.692 1.00 87.12 425 ARG A C 1
ATOM 3475 O O . ARG A 1 425 ? -23.097 2.806 0.477 1.00 87.12 425 ARG A O 1
ATOM 3482 N N . ILE A 1 426 ? -22.520 2.162 2.552 1.00 90.94 426 ILE A N 1
ATOM 3483 C CA . ILE A 1 426 ? -21.695 1.035 2.117 1.00 90.94 426 ILE A CA 1
ATOM 3484 C C . ILE A 1 426 ? -22.614 -0.136 1.771 1.00 90.94 426 ILE A C 1
ATOM 3486 O O . ILE A 1 426 ? -23.312 -0.672 2.634 1.00 90.94 426 ILE A O 1
ATOM 3490 N N . ASP A 1 427 ? -22.595 -0.561 0.509 1.00 88.38 427 ASP A N 1
ATOM 3491 C CA . ASP A 1 427 ? -23.383 -1.705 0.053 1.00 88.38 427 ASP A CA 1
ATOM 3492 C C . ASP A 1 427 ? -22.896 -2.992 0.745 1.00 88.38 427 ASP A C 1
ATOM 3494 O O . ASP A 1 427 ? -21.699 -3.291 0.783 1.00 88.38 427 ASP A O 1
ATOM 3498 N N . GLY A 1 428 ? -23.819 -3.791 1.288 1.00 86.69 428 GLY A N 1
ATOM 3499 C CA . GLY A 1 428 ? -23.507 -5.074 1.928 1.00 86.69 428 GLY A CA 1
ATOM 3500 C C . GLY A 1 428 ? -22.934 -6.135 0.977 1.00 86.69 428 GLY A C 1
ATOM 3501 O O . GLY A 1 428 ? -22.385 -7.136 1.443 1.00 86.69 428 GLY A O 1
ATOM 3502 N N . ARG A 1 429 ? -23.039 -5.911 -0.337 1.00 90.12 429 ARG A N 1
ATOM 3503 C CA . ARG A 1 429 ? -22.434 -6.707 -1.411 1.00 90.12 429 ARG A CA 1
ATOM 3504 C C . ARG A 1 429 ? -20.982 -6.317 -1.702 1.00 90.12 429 ARG A C 1
ATOM 3506 O O . ARG A 1 429 ? -20.387 -6.924 -2.578 1.00 90.12 429 ARG A O 1
ATOM 3513 N N . SER A 1 430 ? -20.420 -5.339 -0.987 1.00 92.69 430 SER A N 1
ATOM 3514 C CA . SER A 1 430 ? -19.038 -4.903 -1.205 1.00 92.69 430 SER A CA 1
ATOM 3515 C C . SER A 1 430 ? -18.032 -6.017 -0.935 1.00 92.69 430 SER A C 1
ATOM 3517 O O . SER A 1 430 ? -18.065 -6.655 0.120 1.00 92.69 430 SER A O 1
ATOM 3519 N N . ASP A 1 431 ? -17.120 -6.201 -1.882 1.00 93.50 431 ASP A N 1
ATOM 3520 C CA . ASP A 1 431 ? -16.022 -7.159 -1.786 1.00 93.50 431 ASP A CA 1
ATOM 3521 C C . ASP A 1 431 ? -14.921 -6.666 -0.840 1.00 93.50 431 ASP A C 1
ATOM 3523 O O . ASP A 1 431 ? -14.768 -5.463 -0.607 1.00 93.50 431 ASP A O 1
ATOM 3527 N N . LEU A 1 432 ? -14.127 -7.590 -0.291 1.00 93.94 432 LEU A N 1
ATOM 3528 C CA . LEU A 1 432 ? -13.204 -7.292 0.811 1.00 93.94 432 LEU A CA 1
ATOM 3529 C C . LEU A 1 432 ? -12.142 -6.239 0.455 1.00 93.94 432 LEU A C 1
ATOM 3531 O O . LEU A 1 432 ? -11.841 -5.366 1.272 1.00 93.94 432 LEU A O 1
ATOM 3535 N N . TYR A 1 433 ? -11.609 -6.280 -0.769 1.00 93.94 433 TYR A N 1
ATOM 3536 C CA . TYR A 1 433 ? -10.577 -5.345 -1.229 1.00 93.94 433 TYR A CA 1
ATOM 3537 C C . TYR A 1 433 ? -11.031 -3.873 -1.186 1.00 93.94 433 TYR A C 1
ATOM 3539 O O . TYR A 1 433 ? -10.200 -2.977 -1.046 1.00 93.94 433 TYR A O 1
ATOM 3547 N N . THR A 1 434 ? -12.340 -3.590 -1.241 1.00 95.81 434 THR A N 1
ATOM 3548 C CA . THR A 1 434 ? -12.856 -2.214 -1.129 1.00 95.81 434 THR A CA 1
ATOM 3549 C C . THR A 1 434 ? -12.544 -1.588 0.234 1.00 95.81 434 THR A C 1
ATOM 3551 O O . THR A 1 434 ? -12.221 -0.404 0.318 1.00 95.81 434 THR A O 1
ATOM 3554 N N . PHE A 1 435 ? -12.540 -2.388 1.304 1.00 96.62 435 PHE A N 1
ATOM 3555 C CA . PHE A 1 435 ? -12.158 -1.934 2.643 1.00 96.62 435 PHE A CA 1
ATOM 3556 C C . PHE A 1 435 ? -10.641 -1.734 2.765 1.00 96.62 435 PHE A C 1
ATOM 3558 O O . PHE A 1 435 ? -10.195 -0.875 3.526 1.00 96.62 435 PHE A O 1
ATOM 3565 N N . PHE A 1 436 ? -9.843 -2.458 1.971 1.00 97.06 436 PHE A N 1
ATOM 3566 C CA . PHE A 1 436 ? -8.399 -2.235 1.873 1.00 97.06 436 PHE A CA 1
ATOM 3567 C C . PHE A 1 436 ? -8.046 -0.915 1.190 1.00 97.06 436 PHE A C 1
ATOM 3569 O O . PHE A 1 436 ? -7.055 -0.310 1.592 1.00 97.06 436 PHE A O 1
ATOM 3576 N N . TYR A 1 437 ? -8.846 -0.416 0.238 1.00 96.50 437 TYR A N 1
ATOM 3577 C CA . TYR A 1 437 ? -8.681 0.951 -0.284 1.00 96.50 437 TYR A CA 1
ATOM 3578 C C . TYR A 1 437 ? -8.854 1.995 0.816 1.00 96.50 437 TYR A C 1
ATOM 3580 O O . TYR A 1 437 ? -7.988 2.850 0.993 1.00 96.50 437 TYR A O 1
ATOM 3588 N N . VAL A 1 438 ? -9.932 1.891 1.600 1.00 95.56 438 VAL A N 1
ATOM 3589 C CA . VAL A 1 438 ? -10.174 2.796 2.735 1.00 95.56 438 VAL A CA 1
ATOM 3590 C C . VAL A 1 438 ? -9.016 2.720 3.730 1.00 95.56 438 VAL A C 1
ATOM 3592 O O . VAL A 1 438 ? -8.476 3.749 4.137 1.00 95.56 438 VAL A O 1
ATOM 3595 N N . ARG A 1 439 ? -8.583 1.503 4.084 1.00 95.56 439 ARG A N 1
ATOM 3596 C CA . ARG A 1 439 ? -7.444 1.305 4.983 1.00 95.56 439 ARG A CA 1
ATOM 3597 C C . ARG A 1 439 ? -6.159 1.886 4.396 1.00 95.56 439 ARG A C 1
ATOM 3599 O O . ARG A 1 439 ? -5.502 2.642 5.094 1.00 95.56 439 ARG A O 1
ATOM 3606 N N . GLY A 1 440 ? -5.822 1.600 3.142 1.00 96.50 440 GLY A N 1
ATOM 3607 C CA . GLY A 1 440 ? -4.608 2.097 2.488 1.00 96.50 440 GLY A CA 1
ATOM 3608 C C . GLY A 1 440 ? -4.545 3.622 2.476 1.00 96.50 440 GLY A C 1
ATOM 3609 O O . GLY A 1 440 ? -3.554 4.195 2.918 1.00 96.50 440 GLY A O 1
ATOM 3610 N N . LEU A 1 441 ? -5.649 4.283 2.107 1.00 95.25 441 LEU A N 1
ATOM 3611 C CA . LEU A 1 441 ? -5.764 5.744 2.161 1.00 95.25 441 LEU A CA 1
ATOM 3612 C C . LEU A 1 441 ? -5.584 6.290 3.580 1.00 95.25 441 LEU A C 1
ATOM 3614 O O . LEU A 1 441 ? -5.041 7.369 3.775 1.00 95.25 441 LEU A O 1
ATOM 3618 N N . ARG A 1 442 ? -6.035 5.556 4.597 1.00 93.00 442 ARG A N 1
ATOM 3619 C CA . ARG A 1 442 ? -5.859 5.951 5.995 1.00 93.00 442 ARG A CA 1
ATOM 3620 C C . ARG A 1 442 ? -4.430 5.733 6.514 1.00 93.00 442 ARG A C 1
ATOM 3622 O O . ARG A 1 442 ? -4.053 6.357 7.503 1.00 93.00 442 ARG A O 1
ATOM 3629 N N . LEU A 1 443 ? -3.672 4.827 5.901 1.00 95.56 443 LEU A N 1
ATOM 3630 C CA . LEU A 1 443 ? -2.313 4.476 6.312 1.00 95.56 443 LEU A CA 1
ATOM 3631 C C . LEU A 1 443 ? -1.251 5.412 5.720 1.00 95.56 443 LEU A C 1
ATOM 3633 O O . LEU A 1 443 ? -0.188 5.552 6.324 1.00 95.56 443 LEU A O 1
ATOM 3637 N N . ILE A 1 444 ? -1.522 6.053 4.581 1.00 95.25 444 ILE A N 1
ATOM 3638 C CA . ILE A 1 444 ? -0.588 6.994 3.949 1.00 95.25 444 ILE A CA 1
ATOM 3639 C C . ILE A 1 444 ? -0.543 8.352 4.657 1.00 95.25 444 ILE A C 1
ATOM 3641 O O . ILE A 1 444 ? -1.526 8.815 5.238 1.00 95.25 444 ILE A O 1
ATOM 3645 N N . ASN A 1 445 ? 0.606 9.020 4.568 1.00 92.50 445 ASN A N 1
ATOM 3646 C CA . ASN A 1 445 ? 0.732 10.432 4.924 1.00 92.50 445 ASN A CA 1
ATOM 3647 C C . ASN A 1 445 ? 0.145 11.343 3.809 1.00 92.50 445 ASN A C 1
ATOM 3649 O O . ASN A 1 445 ? -0.180 10.859 2.721 1.00 92.50 445 ASN A O 1
ATOM 3653 N N . PRO A 1 446 ? 0.008 12.672 4.016 1.00 89.06 446 PRO A N 1
ATOM 3654 C CA . PRO A 1 446 ? -0.591 13.574 3.022 1.00 89.06 446 PRO A CA 1
ATOM 3655 C C . PRO A 1 446 ? 0.120 13.646 1.659 1.00 89.06 446 PRO A C 1
ATOM 3657 O O . PRO A 1 446 ? -0.466 14.145 0.701 1.00 89.06 446 PRO A O 1
ATOM 3660 N N . ARG A 1 447 ? 1.380 13.200 1.570 1.00 90.94 447 ARG A N 1
ATOM 3661 C CA . ARG A 1 447 ? 2.175 13.140 0.332 1.00 90.94 447 ARG A CA 1
ATOM 3662 C C . ARG A 1 447 ? 2.402 11.705 -0.157 1.00 90.94 447 ARG A C 1
ATOM 3664 O O . ARG A 1 447 ? 3.196 11.510 -1.076 1.00 90.94 447 ARG A O 1
ATOM 3671 N N . GLY A 1 448 ? 1.735 10.731 0.460 1.00 94.44 448 GLY A N 1
ATOM 3672 C CA . GLY A 1 448 ? 1.892 9.321 0.148 1.00 94.44 448 GLY A CA 1
ATOM 3673 C C . GLY A 1 448 ? 0.940 8.823 -0.936 1.00 94.44 448 GLY A C 1
ATOM 3674 O O . GLY A 1 448 ? -0.020 9.499 -1.321 1.00 94.44 448 GLY A O 1
ATOM 3675 N N . TYR A 1 449 ? 1.216 7.612 -1.412 1.00 96.81 449 TYR A N 1
ATOM 3676 C CA . TYR A 1 449 ? 0.491 6.963 -2.503 1.00 96.81 449 TYR A CA 1
ATOM 3677 C C . TYR A 1 449 ? 0.014 5.567 -2.110 1.00 96.81 449 TYR A C 1
ATOM 3679 O O . TYR A 1 449 ? 0.699 4.847 -1.391 1.00 96.81 449 TYR A O 1
ATOM 3687 N N . VAL A 1 450 ? -1.153 5.178 -2.617 1.00 98.38 450 VAL A N 1
ATOM 3688 C CA . VAL A 1 450 ? -1.689 3.817 -2.543 1.00 98.38 450 VAL A CA 1
ATOM 3689 C C . VAL A 1 450 ? -1.657 3.211 -3.941 1.00 98.38 450 VAL A C 1
ATOM 3691 O O . VAL A 1 450 ? -2.309 3.743 -4.841 1.00 98.38 450 VAL A O 1
ATOM 3694 N N . THR A 1 451 ? -0.950 2.096 -4.113 1.00 98.31 451 THR A N 1
ATOM 3695 C CA . THR A 1 451 ? -0.881 1.341 -5.369 1.00 98.31 451 THR A CA 1
ATOM 3696 C C . THR A 1 451 ? -1.364 -0.089 -5.151 1.00 98.31 451 THR A C 1
ATOM 3698 O O . THR A 1 451 ? -0.688 -0.889 -4.512 1.00 98.31 451 THR A O 1
ATOM 3701 N N . TYR A 1 452 ? -2.526 -0.440 -5.696 1.00 97.50 452 TYR A N 1
ATOM 3702 C CA . TYR A 1 452 ? -3.094 -1.784 -5.550 1.00 97.50 452 TYR A CA 1
ATOM 3703 C C . TYR A 1 452 ? -3.384 -2.440 -6.886 1.00 97.50 452 TYR A C 1
ATOM 3705 O O . TYR A 1 452 ? -3.830 -1.770 -7.818 1.00 97.50 452 TYR A O 1
ATOM 3713 N N . ILE A 1 453 ? -3.214 -3.763 -6.921 1.00 94.44 453 ILE A N 1
ATOM 3714 C CA . ILE A 1 453 ? -3.795 -4.634 -7.940 1.00 94.44 453 ILE A CA 1
ATOM 3715 C C . ILE A 1 453 ? -5.054 -5.301 -7.376 1.00 94.44 453 ILE A C 1
ATOM 3717 O O . ILE A 1 453 ? -5.009 -5.961 -6.339 1.00 94.44 453 ILE A O 1
ATOM 3721 N N . CYS A 1 454 ? -6.206 -5.090 -8.014 1.00 91.75 454 CYS A N 1
ATOM 3722 C CA . CYS A 1 454 ? -7.477 -5.659 -7.555 1.00 91.75 454 CYS A CA 1
ATOM 3723 C C . CYS A 1 454 ? -8.476 -5.896 -8.692 1.00 91.75 454 CYS A C 1
ATOM 3725 O O . CYS A 1 454 ? -8.244 -5.488 -9.828 1.00 91.75 454 CYS A O 1
ATOM 3727 N N . SER A 1 455 ? -9.608 -6.536 -8.384 1.00 90.00 455 SER A N 1
ATOM 3728 C CA . SER A 1 455 ? -10.727 -6.693 -9.323 1.00 90.00 455 SER A CA 1
ATOM 3729 C C . SER A 1 455 ? -11.228 -5.345 -9.850 1.00 90.00 455 SER A C 1
ATOM 3731 O O . SER A 1 455 ? -11.463 -4.414 -9.080 1.00 90.00 455 SER A O 1
ATOM 3733 N N . ASN A 1 456 ? -11.504 -5.259 -11.151 1.00 90.38 456 ASN A N 1
ATOM 3734 C CA . ASN A 1 456 ? -12.094 -4.069 -11.773 1.00 90.38 456 ASN A CA 1
ATOM 3735 C C . ASN A 1 456 ? -13.581 -3.851 -11.427 1.00 90.38 456 ASN A C 1
ATOM 3737 O O . ASN A 1 456 ? -14.158 -2.829 -11.794 1.00 90.38 456 ASN A O 1
ATOM 3741 N N . SER A 1 457 ? -14.209 -4.782 -10.705 1.00 91.31 457 SER A N 1
ATOM 3742 C CA . SER A 1 457 ? -15.659 -4.797 -10.473 1.00 91.31 457 SER A CA 1
ATOM 3743 C C . SER A 1 457 ? -16.182 -3.556 -9.740 1.00 91.31 457 SER A C 1
ATOM 3745 O O . SER A 1 457 ? -17.291 -3.105 -10.020 1.00 91.31 457 SER A O 1
ATOM 3747 N N . TRP A 1 458 ? -15.382 -2.925 -8.870 1.00 93.12 458 TRP A N 1
ATOM 3748 C CA . TRP A 1 458 ? -15.806 -1.702 -8.164 1.00 93.12 458 TRP A CA 1
ATOM 3749 C C . TRP A 1 458 ? -15.981 -0.486 -9.092 1.00 93.12 458 TRP A C 1
ATOM 3751 O O . TRP A 1 458 ? -16.605 0.502 -8.704 1.00 93.12 458 TRP A O 1
ATOM 3761 N N . LEU A 1 459 ? -15.462 -0.556 -10.321 1.00 93.00 459 LEU A N 1
ATOM 3762 C CA . LEU A 1 459 ? -15.615 0.490 -11.328 1.00 93.00 459 LEU A CA 1
ATOM 3763 C C . LEU A 1 459 ? -16.969 0.449 -12.039 1.00 93.00 459 LEU A C 1
ATOM 3765 O O . LEU A 1 459 ? -17.378 1.469 -12.580 1.00 93.00 459 LEU A O 1
ATOM 3769 N N . ASP A 1 460 ? -17.650 -0.699 -12.054 1.00 91.69 460 ASP A N 1
ATOM 3770 C CA . ASP A 1 460 ? -18.851 -0.902 -12.877 1.00 91.69 460 ASP A CA 1
ATOM 3771 C C . ASP A 1 460 ? -20.058 -1.447 -12.103 1.00 91.69 460 ASP A C 1
ATOM 3773 O O . ASP A 1 460 ? -21.200 -1.246 -12.529 1.00 91.69 460 ASP A O 1
ATOM 3777 N N . VAL A 1 461 ? -19.834 -2.116 -10.969 1.00 91.88 461 VAL A N 1
ATOM 3778 C CA . VAL A 1 461 ? -20.892 -2.695 -10.134 1.00 91.88 461 VAL A CA 1
ATOM 3779 C C . VAL A 1 461 ? -21.308 -1.705 -9.044 1.00 91.88 461 VAL A C 1
ATOM 3781 O O . VAL A 1 461 ? -20.459 -1.106 -8.388 1.00 91.88 461 VAL A O 1
ATOM 3784 N N . GLU A 1 462 ? -22.619 -1.585 -8.802 1.00 89.06 462 GLU A N 1
ATOM 3785 C CA . GLU A 1 462 ? -23.216 -0.637 -7.840 1.00 89.06 462 GLU A CA 1
ATOM 3786 C C . GLU A 1 462 ? -22.594 -0.692 -6.439 1.00 89.06 462 GLU A C 1
ATOM 3788 O O . GLU A 1 462 ? -22.464 0.343 -5.787 1.00 89.06 462 GLU A O 1
ATOM 3793 N N . TYR A 1 463 ? -22.159 -1.872 -5.972 1.00 91.56 463 TYR A N 1
ATOM 3794 C CA . TYR A 1 463 ? -21.540 -1.976 -4.649 1.00 91.56 463 TYR A CA 1
ATOM 3795 C C . TYR A 1 463 ? -20.260 -1.141 -4.535 1.00 91.56 463 TYR A C 1
ATOM 3797 O O . TYR A 1 463 ? -19.877 -0.776 -3.432 1.00 91.56 463 TYR A O 1
ATOM 3805 N N . GLY A 1 464 ? -19.575 -0.860 -5.648 1.00 91.94 464 GLY A N 1
ATOM 3806 C CA . GLY A 1 464 ? -18.335 -0.089 -5.681 1.00 91.94 464 GLY A CA 1
ATOM 3807 C C . GLY A 1 464 ? -18.546 1.421 -5.725 1.00 91.94 464 GLY A C 1
ATOM 3808 O O . GLY A 1 464 ? -17.592 2.173 -5.551 1.00 91.94 464 GLY A O 1
ATOM 3809 N N . TYR A 1 465 ? -19.777 1.894 -5.921 1.00 91.94 465 TYR A N 1
ATOM 3810 C CA . TYR A 1 465 ? -20.061 3.310 -6.154 1.00 91.94 465 TYR A CA 1
ATOM 3811 C C . TYR A 1 465 ? -19.714 4.209 -4.963 1.00 91.94 465 TYR A C 1
ATOM 3813 O O . TYR A 1 465 ? -19.212 5.318 -5.145 1.00 91.94 465 TYR A O 1
ATOM 3821 N N . TRP A 1 466 ? -19.890 3.721 -3.732 1.00 92.75 466 TRP A N 1
ATOM 3822 C CA . TRP A 1 466 ? -19.457 4.460 -2.543 1.00 92.75 466 TRP A CA 1
ATOM 3823 C C . TRP A 1 466 ? -17.930 4.631 -2.500 1.00 92.75 466 TRP A C 1
ATOM 3825 O O . TRP A 1 466 ? -17.446 5.674 -2.060 1.00 92.75 466 TRP A O 1
ATOM 3835 N N . LEU A 1 467 ? -17.174 3.639 -2.988 1.00 93.81 467 LEU A N 1
ATOM 3836 C CA . LEU A 1 467 ? -15.719 3.712 -3.085 1.00 93.81 467 LEU A CA 1
ATOM 3837 C C . LEU A 1 467 ? -15.300 4.657 -4.214 1.00 93.81 467 LEU A C 1
ATOM 3839 O O . LEU A 1 467 ? -14.418 5.483 -3.998 1.00 93.81 467 LEU A O 1
ATOM 3843 N N . GLN A 1 468 ? -15.958 4.593 -5.380 1.00 92.75 468 GLN A N 1
ATOM 3844 C CA . GLN A 1 468 ? -15.734 5.562 -6.460 1.00 92.75 468 GLN A CA 1
ATOM 3845 C C . GLN A 1 468 ? -15.907 6.983 -5.954 1.00 92.75 468 GLN A C 1
ATOM 3847 O O . GLN A 1 468 ? -15.049 7.822 -6.187 1.00 92.75 468 GLN A O 1
ATOM 3852 N N . ARG A 1 469 ? -16.985 7.235 -5.211 1.00 89.19 469 ARG A N 1
ATOM 3853 C CA . ARG A 1 469 ? -17.243 8.541 -4.627 1.00 89.19 469 ARG A CA 1
ATOM 3854 C C . ARG A 1 469 ? -16.124 8.982 -3.688 1.00 89.19 469 ARG A C 1
ATOM 3856 O O . ARG A 1 469 ? -15.637 10.096 -3.831 1.00 89.19 469 ARG A O 1
ATOM 3863 N N . LEU A 1 470 ? -15.699 8.127 -2.756 1.00 90.56 470 LEU A N 1
ATOM 3864 C CA . LEU A 1 470 ? -14.591 8.446 -1.853 1.00 90.56 470 LEU A CA 1
ATOM 3865 C C . LEU A 1 470 ? -13.324 8.810 -2.638 1.00 90.56 470 LEU A C 1
ATOM 3867 O O . LEU A 1 470 ? -12.724 9.851 -2.382 1.00 90.56 470 LEU A O 1
ATOM 3871 N N . VAL A 1 471 ? -12.936 7.961 -3.595 1.00 91.31 471 VAL A N 1
ATOM 3872 C CA . VAL A 1 471 ? -11.721 8.146 -4.395 1.00 91.31 471 VAL A CA 1
ATOM 3873 C C . VAL A 1 471 ? -11.820 9.415 -5.233 1.00 91.31 471 VAL A C 1
ATOM 3875 O O . VAL A 1 471 ? -10.910 10.226 -5.204 1.00 91.31 471 VAL A O 1
ATOM 3878 N N . LEU A 1 472 ? -12.926 9.638 -5.933 1.00 87.69 472 LEU A N 1
ATOM 3879 C CA . LEU A 1 472 ? -13.084 10.787 -6.818 1.00 87.69 472 LEU A CA 1
ATOM 3880 C C . LEU A 1 472 ? -13.276 12.113 -6.066 1.00 87.69 472 LEU A C 1
ATOM 3882 O O . LEU A 1 472 ? -12.815 13.143 -6.535 1.00 87.69 472 LEU A O 1
ATOM 3886 N N . GLU A 1 473 ? -13.932 12.127 -4.902 1.00 84.75 473 GLU A N 1
ATOM 3887 C CA . GLU A 1 473 ? -14.174 13.370 -4.149 1.00 84.75 473 GLU A CA 1
ATOM 3888 C C . GLU A 1 473 ? -13.004 13.757 -3.228 1.00 84.75 473 GLU A C 1
ATOM 3890 O O . GLU A 1 473 ? -12.879 14.927 -2.853 1.00 84.75 473 GLU A O 1
ATOM 3895 N N . LYS A 1 474 ? -12.162 12.799 -2.811 1.00 86.62 474 LYS A N 1
ATOM 3896 C CA . LYS A 1 474 ? -11.101 13.029 -1.806 1.00 86.62 474 LYS A CA 1
ATOM 3897 C C . LYS A 1 474 ? -9.695 12.745 -2.304 1.00 86.62 474 LYS A C 1
ATOM 3899 O O . LYS A 1 474 ? -8.733 13.209 -1.680 1.00 86.62 474 LYS A O 1
ATOM 3904 N N . CYS A 1 475 ? -9.561 12.019 -3.403 1.00 91.00 475 CYS A N 1
ATOM 3905 C CA . CYS A 1 475 ? -8.281 11.545 -3.879 1.00 91.00 475 CYS A CA 1
ATOM 3906 C C . CYS A 1 475 ? -8.015 11.954 -5.326 1.00 91.00 475 CYS A C 1
ATOM 3908 O O . CYS A 1 475 ? -8.892 12.051 -6.174 1.00 91.00 475 CYS A O 1
ATOM 3910 N N . THR A 1 476 ? -6.740 12.128 -5.629 1.00 91.12 476 THR A N 1
ATOM 3911 C CA . THR A 1 476 ? -6.238 12.124 -6.991 1.00 91.12 476 THR A CA 1
ATOM 3912 C C . THR A 1 476 ? -6.058 10.669 -7.427 1.00 91.12 476 THR A C 1
ATOM 3914 O O . THR A 1 476 ? -5.165 9.979 -6.933 1.00 91.12 476 THR A O 1
ATOM 3917 N N . LEU A 1 477 ? -6.911 10.191 -8.336 1.00 92.81 477 LEU A N 1
ATOM 3918 C CA . LEU A 1 477 ? -6.700 8.938 -9.065 1.00 92.81 477 LEU A CA 1
ATOM 3919 C C . LEU A 1 477 ? -5.749 9.228 -10.232 1.00 92.81 477 LEU A C 1
ATOM 3921 O O . LEU A 1 477 ? -6.183 9.777 -11.241 1.00 92.81 477 LEU A O 1
ATOM 3925 N N . HIS A 1 478 ? -4.466 8.895 -10.079 1.00 92.94 478 HIS A N 1
ATOM 3926 C CA . HIS A 1 478 ? -3.430 9.226 -11.067 1.00 92.94 478 HIS A CA 1
ATOM 3927 C C . HIS A 1 478 ? -3.524 8.317 -12.283 1.00 92.94 478 HIS A C 1
ATOM 3929 O O . HIS A 1 478 ? -3.669 8.786 -13.410 1.00 92.94 478 HIS A O 1
ATOM 3935 N N . TYR A 1 479 ? -3.484 7.010 -12.031 1.00 95.00 479 TYR A N 1
ATOM 3936 C CA . TYR A 1 479 ? -3.495 5.995 -13.071 1.00 95.00 479 TYR A CA 1
ATOM 3937 C C . TYR A 1 479 ? -4.419 4.853 -12.702 1.00 95.00 479 TYR A C 1
ATOM 3939 O O . TYR A 1 479 ? -4.498 4.437 -11.541 1.00 95.00 479 TYR A O 1
ATOM 3947 N N . LEU A 1 480 ? -5.065 4.323 -13.731 1.00 96.00 480 LEU A N 1
ATOM 3948 C CA . LEU A 1 480 ? -5.788 3.073 -13.683 1.00 96.00 480 LEU A CA 1
ATOM 3949 C C . LEU A 1 480 ? -5.397 2.253 -14.912 1.00 96.00 480 LEU A C 1
ATOM 3951 O O . LEU A 1 480 ? -5.871 2.517 -16.015 1.00 96.00 480 LEU A O 1
ATOM 3955 N N . PHE A 1 481 ? -4.524 1.272 -14.713 1.00 95.06 481 PHE A N 1
ATOM 3956 C CA . PHE A 1 481 ? -4.037 0.390 -15.763 1.00 95.06 481 PHE A CA 1
ATOM 3957 C C . PHE A 1 481 ? -4.890 -0.870 -15.850 1.00 95.06 481 PHE A C 1
ATOM 3959 O O . PHE A 1 481 ? -5.142 -1.540 -14.847 1.00 95.06 481 PHE A O 1
ATOM 3966 N N . TYR A 1 482 ? -5.289 -1.212 -17.069 1.00 92.88 482 TYR A N 1
ATOM 3967 C CA . TYR A 1 482 ? -5.998 -2.434 -17.403 1.00 92.88 482 TYR A CA 1
ATOM 3968 C C . TYR A 1 482 ? -5.243 -3.183 -18.503 1.00 92.88 482 TYR A C 1
ATOM 3970 O O . TYR A 1 482 ? -5.041 -2.645 -19.593 1.00 92.88 482 TYR A O 1
ATOM 3978 N N . ASN A 1 483 ? -4.833 -4.421 -18.222 1.00 88.44 483 ASN A N 1
ATOM 3979 C CA . ASN A 1 483 ? -4.247 -5.305 -19.226 1.00 88.44 483 ASN A CA 1
ATOM 3980 C C . ASN A 1 483 ? -5.369 -6.032 -19.978 1.00 88.44 483 ASN A C 1
ATOM 3982 O O . ASN A 1 483 ? -5.963 -6.982 -19.465 1.00 88.44 483 ASN A O 1
ATOM 3986 N N . GLN A 1 484 ? -5.699 -5.553 -21.178 1.00 83.00 484 GLN A N 1
ATOM 3987 C CA . GLN A 1 484 ? -6.701 -6.195 -22.027 1.00 83.00 484 GLN A CA 1
ATOM 3988 C C . GLN A 1 484 ? -6.110 -7.395 -22.778 1.00 83.00 484 GLN A C 1
ATOM 3990 O O . GLN A 1 484 ? -6.835 -8.351 -23.054 1.00 83.00 484 GLN A O 1
ATOM 3995 N N . ALA A 1 485 ? -4.817 -7.345 -23.107 1.00 72.19 485 ALA A N 1
ATOM 3996 C CA . ALA A 1 485 ? -4.128 -8.378 -23.876 1.00 72.19 485 ALA A CA 1
ATOM 3997 C C . ALA A 1 485 ? -4.019 -9.695 -23.107 1.00 72.19 485 ALA A C 1
ATOM 3999 O O . ALA A 1 485 ? -4.258 -10.773 -23.651 1.00 72.19 485 ALA A O 1
ATOM 4000 N N . GLN A 1 486 ? -3.676 -9.596 -21.823 1.00 75.25 486 GLN A N 1
ATOM 4001 C CA . GLN A 1 486 ? -3.420 -10.739 -20.968 1.00 75.25 486 GLN A CA 1
ATOM 4002 C C . GLN A 1 486 ? -3.968 -10.494 -19.566 1.00 75.25 486 GLN A C 1
ATOM 4004 O O . GLN A 1 486 ? -3.733 -9.463 -18.944 1.00 75.25 486 GLN A O 1
ATOM 4009 N N . ARG A 1 487 ? -4.675 -11.487 -19.021 1.00 72.31 487 ARG A N 1
ATOM 4010 C CA . ARG A 1 487 ? -5.022 -11.461 -17.598 1.00 72.31 487 ARG A CA 1
ATOM 4011 C C . ARG A 1 487 ? -3.744 -11.590 -16.777 1.00 72.31 487 ARG A C 1
ATOM 4013 O O . ARG A 1 487 ? -3.011 -12.559 -16.975 1.00 72.31 487 ARG A O 1
ATOM 4020 N N . SER A 1 488 ? -3.560 -10.708 -15.795 1.00 68.56 488 SER A N 1
ATOM 4021 C CA . SER A 1 488 ? -2.477 -10.833 -14.810 1.00 68.56 488 SER A CA 1
ATOM 4022 C C . SER A 1 488 ? -2.494 -12.207 -14.140 1.00 68.56 488 SER A C 1
ATOM 4024 O O . SER A 1 488 ? -1.484 -12.893 -14.036 1.00 68.56 488 SER A O 1
ATOM 4026 N N . PHE A 1 489 ? -3.681 -12.704 -13.787 1.00 65.56 489 PHE A N 1
ATOM 4027 C CA . PHE A 1 489 ? -3.829 -13.998 -13.130 1.00 65.56 489 PHE A CA 1
ATOM 4028 C C . PHE A 1 489 ? -4.402 -15.046 -14.090 1.00 65.56 489 PHE A C 1
ATOM 4030 O O . PHE A 1 489 ? -5.617 -15.183 -14.221 1.00 65.56 489 PHE A O 1
ATOM 4037 N N . LYS A 1 490 ? -3.534 -15.858 -14.715 1.00 58.72 490 LYS A N 1
ATOM 4038 C CA . LYS A 1 490 ? -3.928 -16.919 -15.677 1.00 58.72 490 LYS A CA 1
ATOM 4039 C C . LYS A 1 490 ? -4.993 -17.897 -15.149 1.00 58.72 490 LYS A C 1
ATOM 4041 O O . LYS A 1 490 ? -5.693 -18.518 -15.940 1.00 58.72 490 LYS A O 1
ATOM 4046 N N . ARG A 1 491 ? -5.084 -18.080 -13.826 1.00 53.62 491 ARG A N 1
ATOM 4047 C CA . ARG A 1 491 ? -5.964 -19.065 -13.165 1.00 53.62 491 ARG A CA 1
ATOM 4048 C C . ARG A 1 491 ? -7.172 -18.459 -12.449 1.00 53.62 491 ARG A C 1
ATOM 4050 O O . ARG A 1 491 ? -7.985 -19.223 -11.941 1.00 53.62 491 ARG A O 1
ATOM 4057 N N . ALA A 1 492 ? -7.268 -17.133 -12.361 1.00 58.62 492 ALA A N 1
ATOM 4058 C CA . ALA A 1 492 ? -8.394 -16.468 -11.718 1.00 58.62 492 ALA A CA 1
ATOM 4059 C C . ALA A 1 492 ? -9.384 -15.983 -12.783 1.00 58.62 492 ALA A C 1
ATOM 4061 O O . ALA A 1 492 ? -8.997 -15.346 -13.765 1.00 58.62 492 ALA A O 1
ATOM 4062 N N . ASP A 1 493 ? -10.673 -16.235 -12.573 1.00 62.06 493 ASP A N 1
ATOM 4063 C CA . ASP A 1 493 ? -11.748 -15.711 -13.424 1.00 62.06 493 ASP A CA 1
ATOM 4064 C C . ASP A 1 493 ? -12.120 -14.266 -13.063 1.00 62.06 493 ASP A C 1
ATOM 4066 O O . ASP A 1 493 ? -13.288 -13.890 -13.017 1.00 62.06 493 ASP A O 1
ATOM 4070 N N . VAL A 1 494 ? -11.108 -13.438 -12.791 1.00 70.81 494 VAL A N 1
ATOM 4071 C CA . VAL A 1 494 ? -11.273 -12.047 -12.365 1.00 70.81 494 VAL A CA 1
ATOM 4072 C C . VAL A 1 494 ? -10.406 -11.150 -13.240 1.00 70.81 494 VAL A C 1
ATOM 4074 O O . VAL A 1 494 ? -9.205 -11.372 -13.379 1.00 70.81 494 VAL A O 1
ATOM 4077 N N . ASN A 1 495 ? -11.020 -10.124 -13.827 1.00 82.81 495 ASN A N 1
ATOM 4078 C CA . ASN A 1 495 ? -10.291 -9.064 -14.513 1.00 82.81 495 ASN A CA 1
ATOM 4079 C C . ASN A 1 495 ? -9.726 -8.097 -13.475 1.00 82.81 495 ASN A C 1
ATOM 4081 O O . ASN A 1 495 ? -10.470 -7.579 -12.639 1.00 82.81 495 ASN A O 1
ATOM 4085 N N . THR A 1 496 ? -8.426 -7.839 -13.546 1.00 89.75 496 THR A N 1
ATOM 4086 C CA . THR A 1 496 ? -7.724 -7.006 -12.573 1.00 89.75 496 THR A CA 1
ATOM 4087 C C . THR A 1 496 ? -7.261 -5.692 -13.170 1.00 89.75 496 THR A C 1
ATOM 4089 O O . THR A 1 496 ? -7.046 -5.568 -14.374 1.00 89.75 496 THR A O 1
ATOM 4092 N N . ILE A 1 497 ? -7.129 -4.703 -12.299 1.00 94.00 497 ILE A N 1
ATOM 4093 C CA . ILE A 1 497 ? -6.589 -3.386 -12.600 1.00 94.00 497 ILE A CA 1
ATOM 4094 C C . ILE A 1 497 ? -5.493 -3.045 -11.601 1.00 94.00 497 ILE A C 1
ATOM 4096 O O . ILE A 1 497 ? -5.572 -3.452 -10.442 1.00 94.00 497 ILE A O 1
ATOM 4100 N N . ILE A 1 498 ? -4.517 -2.256 -12.039 1.00 96.31 498 ILE A N 1
ATOM 4101 C CA . ILE A 1 498 ? -3.555 -1.598 -11.153 1.00 96.31 498 ILE A CA 1
ATOM 4102 C C . ILE A 1 498 ? -3.985 -0.141 -11.024 1.00 96.31 498 ILE A C 1
ATOM 4104 O O . ILE A 1 498 ? -4.120 0.558 -12.026 1.00 96.31 498 ILE A O 1
ATOM 4108 N N . SER A 1 499 ? -4.218 0.326 -9.801 1.00 96.75 499 SER A N 1
ATOM 4109 C CA . SER A 1 499 ? -4.600 1.717 -9.537 1.00 96.75 499 SER A CA 1
ATOM 4110 C C . SER A 1 499 ? -3.586 2.406 -8.641 1.00 96.75 499 SER A C 1
ATOM 4112 O O . SER A 1 499 ? -3.225 1.828 -7.615 1.00 96.75 499 SER A O 1
ATOM 4114 N N . THR A 1 500 ? -3.247 3.657 -8.952 1.00 97.06 500 THR A N 1
ATOM 4115 C CA . THR A 1 500 ? -2.417 4.520 -8.099 1.00 97.06 500 THR A CA 1
ATOM 4116 C C . THR A 1 500 ? -3.201 5.757 -7.668 1.00 97.06 500 THR A C 1
ATOM 4118 O O . THR A 1 500 ? -3.673 6.534 -8.502 1.00 97.06 500 THR A O 1
ATOM 4121 N N . VAL A 1 501 ? -3.336 5.946 -6.355 1.00 95.75 501 VAL A N 1
ATOM 4122 C CA . VAL A 1 501 ? -4.208 6.954 -5.736 1.00 95.75 501 VAL A CA 1
ATOM 4123 C C . VAL A 1 501 ? -3.453 7.720 -4.642 1.00 95.75 501 VAL A C 1
ATOM 4125 O O . VAL A 1 501 ? -2.704 7.120 -3.880 1.00 95.75 501 VAL A O 1
ATOM 4128 N N . SER A 1 502 ? -3.663 9.031 -4.519 1.00 93.94 502 SER A N 1
ATOM 4129 C CA . SER A 1 502 ? -3.165 9.853 -3.397 1.00 93.94 502 SER A CA 1
ATOM 4130 C C . SER A 1 502 ? -4.244 10.817 -2.909 1.00 93.94 502 SER A C 1
ATOM 4132 O O . SER A 1 502 ? -5.227 11.038 -3.607 1.00 93.94 502 SER A O 1
ATOM 4134 N N . PHE A 1 503 ? -4.074 11.469 -1.759 1.00 90.19 503 PHE A N 1
ATOM 4135 C CA . PHE A 1 503 ? -4.961 12.585 -1.399 1.00 90.19 503 PHE A CA 1
ATOM 4136 C C . PHE A 1 503 ? -4.779 13.792 -2.330 1.00 90.19 503 PHE A C 1
ATOM 4138 O O . PHE A 1 503 ? -3.704 13.996 -2.903 1.00 90.19 503 PHE A O 1
ATOM 4145 N N . TYR A 1 504 ? -5.829 14.609 -2.466 1.00 83.62 504 TYR A N 1
ATOM 4146 C CA . TYR A 1 504 ? -5.727 15.889 -3.165 1.00 83.62 504 TYR A CA 1
ATOM 4147 C C . TYR A 1 504 ? -4.742 16.833 -2.465 1.00 83.62 504 TYR A C 1
ATOM 4149 O O . TYR A 1 504 ? -4.815 17.059 -1.258 1.00 83.62 504 TYR A O 1
ATOM 4157 N N . LYS A 1 505 ? -3.862 17.459 -3.256 1.00 69.75 505 LYS A N 1
ATOM 4158 C CA . LYS A 1 505 ? -2.867 18.434 -2.771 1.00 69.75 505 LYS A CA 1
ATOM 4159 C C . LYS A 1 505 ? -3.484 19.794 -2.401 1.00 69.75 505 LYS A C 1
ATOM 4161 O O . LYS A 1 505 ? -2.905 20.544 -1.623 1.00 69.75 505 LYS A O 1
ATOM 4166 N N . SER A 1 506 ? -4.635 20.135 -2.984 1.00 59.31 506 SER A N 1
ATOM 4167 C CA . SER A 1 506 ? -5.320 21.429 -2.863 1.00 59.31 506 SER A CA 1
ATOM 4168 C C . SER A 1 506 ? -6.833 21.240 -3.018 1.00 59.31 506 SER A C 1
ATOM 4170 O O . SER A 1 506 ? -7.268 20.301 -3.678 1.00 59.31 506 SER A O 1
ATOM 4172 N N . LYS A 1 507 ? -7.645 22.152 -2.460 1.00 52.84 507 LYS A N 1
ATOM 4173 C CA . LYS A 1 507 ? -9.122 22.151 -2.584 1.00 52.84 507 LYS A CA 1
ATOM 4174 C C . LYS A 1 507 ? -9.638 22.308 -4.028 1.00 52.84 507 LYS A C 1
ATOM 4176 O O . LYS A 1 507 ? -10.840 22.206 -4.249 1.00 52.84 507 LYS A O 1
ATOM 4181 N N . SER A 1 508 ? -8.761 22.556 -5.002 1.00 51.97 508 SER A N 1
ATOM 4182 C CA . SER A 1 508 ? -9.077 22.556 -6.434 1.00 51.97 508 SER A CA 1
ATOM 4183 C C . SER A 1 508 ? -9.167 21.118 -6.962 1.00 51.97 508 SER A C 1
ATOM 4185 O O . SER A 1 508 ? -8.250 20.620 -7.612 1.00 51.97 508 SER A O 1
ATOM 4187 N N . VAL A 1 509 ? -10.279 20.452 -6.659 1.00 58.12 509 VAL A N 1
ATOM 4188 C CA . VAL A 1 509 ? -10.601 19.075 -7.077 1.00 58.12 509 VAL A CA 1
ATOM 4189 C C . VAL A 1 509 ? -10.730 18.942 -8.610 1.00 58.12 509 VAL A C 1
ATOM 4191 O O . VAL A 1 509 ? -10.564 17.852 -9.149 1.00 58.12 509 VAL A O 1
ATOM 4194 N N . SER A 1 510 ? -10.990 20.039 -9.332 1.00 56.66 510 SER A N 1
ATOM 4195 C CA . SER A 1 510 ? -11.590 19.980 -10.670 1.00 56.66 510 SER A CA 1
ATOM 4196 C C . SER A 1 510 ? -10.662 19.790 -11.871 1.00 56.66 510 SER A C 1
ATOM 4198 O O . SER A 1 510 ? -11.112 19.253 -12.879 1.00 56.66 510 SER A O 1
ATOM 4200 N N . SER A 1 511 ? -9.395 20.212 -11.819 1.00 68.75 511 SER A N 1
ATOM 4201 C CA . SER A 1 511 ? -8.561 20.266 -13.035 1.00 68.75 511 SER A CA 1
ATOM 4202 C C . SER A 1 511 ? -7.710 19.022 -13.297 1.00 68.75 511 SER A C 1
ATOM 4204 O O . SER A 1 511 ? -7.205 18.860 -14.406 1.00 68.75 511 SER A O 1
ATOM 4206 N N . HIS A 1 512 ? -7.524 18.140 -12.310 1.00 84.38 512 HIS A N 1
ATOM 4207 C CA . HIS A 1 512 ? -6.726 16.933 -12.519 1.00 84.38 512 HIS A CA 1
ATOM 4208 C C . HIS A 1 512 ? -7.488 15.919 -13.376 1.00 84.38 512 HIS A C 1
ATOM 4210 O O . HIS A 1 512 ? -8.621 15.560 -13.052 1.00 84.38 512 HIS A O 1
ATOM 4216 N N . LYS A 1 513 ? -6.835 15.414 -14.427 1.00 90.31 513 LYS A N 1
ATOM 4217 C CA . LYS A 1 513 ? -7.359 14.323 -15.247 1.00 90.31 513 LYS A CA 1
ATOM 4218 C C . LYS A 1 513 ? -6.786 12.985 -14.819 1.00 90.31 513 LYS A C 1
ATOM 4220 O O . LYS A 1 513 ? -5.593 12.735 -14.997 1.00 90.31 513 LYS A O 1
ATOM 4225 N N . SER A 1 514 ? -7.665 12.113 -14.348 1.00 92.81 514 SER A N 1
ATOM 4226 C CA . SER A 1 514 ? -7.353 10.712 -14.106 1.00 92.81 514 SER A CA 1
ATOM 4227 C C . SER A 1 514 ? -7.058 10.003 -15.420 1.00 92.81 514 SER A C 1
ATOM 4229 O O . SER A 1 514 ? -7.820 10.134 -16.380 1.00 92.81 514 SER A O 1
ATOM 4231 N N . LYS A 1 515 ? -5.951 9.256 -15.475 1.00 95.19 515 LYS A N 1
ATOM 4232 C CA . LYS A 1 515 ? -5.522 8.543 -16.683 1.00 95.19 515 LYS A CA 1
ATOM 4233 C C . LYS A 1 515 ? -6.023 7.096 -16.638 1.00 95.19 515 LYS A C 1
ATOM 4235 O O . LYS A 1 515 ? -5.490 6.264 -15.902 1.00 95.19 515 LYS A O 1
ATOM 4240 N N . PHE A 1 516 ? -7.049 6.789 -17.428 1.00 96.12 516 PHE A N 1
ATOM 4241 C CA . PHE A 1 516 ? -7.532 5.421 -17.634 1.00 96.12 516 PHE A CA 1
ATOM 4242 C C . PHE A 1 516 ? -6.772 4.801 -18.807 1.00 96.12 516 PHE A C 1
ATOM 4244 O O . PHE A 1 516 ? -6.866 5.286 -19.933 1.00 96.12 516 PHE A O 1
ATOM 4251 N N . ILE A 1 517 ? -5.985 3.761 -18.546 1.00 95.56 517 ILE A N 1
ATOM 4252 C CA . ILE A 1 517 ? -5.013 3.214 -19.495 1.00 95.56 517 ILE A CA 1
ATOM 4253 C C . ILE A 1 517 ? -5.355 1.759 -19.780 1.00 95.56 517 ILE A C 1
ATOM 4255 O O . ILE A 1 517 ? -5.496 0.945 -18.870 1.00 95.56 517 ILE A O 1
ATOM 4259 N N . THR A 1 518 ? -5.490 1.426 -21.059 1.00 94.56 518 THR A N 1
ATOM 4260 C CA . THR A 1 518 ? -5.717 0.061 -21.531 1.00 94.56 518 THR A CA 1
ATOM 4261 C C . THR A 1 518 ? -4.537 -0.396 -22.365 1.00 94.56 518 THR A C 1
ATOM 4263 O O . THR A 1 518 ? -4.314 0.139 -23.449 1.00 94.56 518 THR A O 1
ATOM 4266 N N . PHE A 1 519 ? -3.829 -1.412 -21.893 1.00 92.50 519 PHE A N 1
ATOM 4267 C CA . PHE A 1 519 ? -2.797 -2.088 -22.667 1.00 92.50 519 PHE A CA 1
ATOM 4268 C C . PHE A 1 519 ? -3.439 -3.146 -23.564 1.00 92.50 519 PHE A C 1
ATOM 4270 O O . PHE A 1 519 ? -4.173 -4.017 -23.090 1.00 92.50 519 PHE A O 1
ATOM 4277 N N . LYS A 1 520 ? -3.205 -3.024 -24.869 1.00 90.75 520 LYS A N 1
ATOM 4278 C CA . LYS A 1 520 ? -3.697 -3.922 -25.923 1.00 90.75 520 LYS A CA 1
ATOM 4279 C C . LYS A 1 520 ? -2.684 -4.995 -26.302 1.00 90.75 520 LYS A C 1
ATOM 4281 O O . LYS A 1 520 ? -3.088 -6.001 -26.881 1.00 90.75 520 LYS A O 1
ATOM 4286 N N . LEU A 1 521 ? -1.418 -4.787 -25.949 1.00 89.12 521 LEU A N 1
ATOM 4287 C CA . LEU A 1 521 ? -0.370 -5.804 -25.925 1.00 89.12 521 LEU A CA 1
ATOM 4288 C C . LEU A 1 521 ? -0.015 -6.156 -24.467 1.00 89.12 521 LEU A C 1
ATOM 4290 O O . LEU A 1 521 ? -0.412 -5.420 -23.554 1.00 89.12 521 LEU A O 1
ATOM 4294 N N . PRO A 1 522 ? 0.648 -7.302 -24.222 1.00 85.62 522 PRO A N 1
ATOM 4295 C CA . PRO A 1 522 ? 1.128 -7.670 -22.894 1.00 85.62 522 PRO A CA 1
ATOM 4296 C C . PRO A 1 522 ? 2.030 -6.589 -2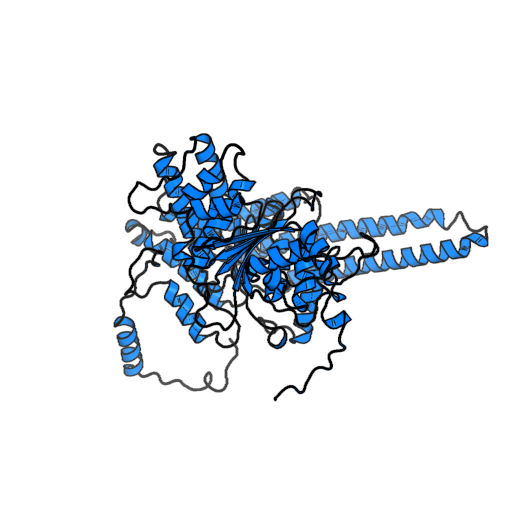2.282 1.00 85.62 522 PRO A C 1
ATOM 4298 O O . PRO A 1 522 ? 2.620 -5.769 -22.983 1.00 85.62 522 PRO A O 1
ATOM 4301 N N . PHE A 1 523 ? 2.128 -6.576 -20.954 1.00 84.69 523 PHE A N 1
ATOM 4302 C CA . PHE A 1 523 ? 2.882 -5.562 -20.210 1.00 84.69 523 PHE A 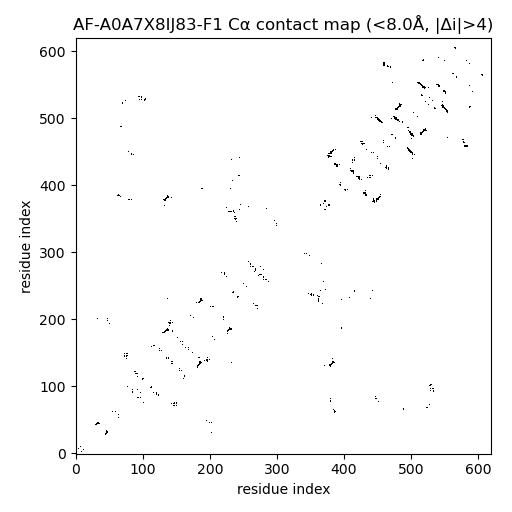CA 1
ATOM 4303 C C . PHE A 1 523 ? 4.369 -5.558 -20.576 1.00 84.69 523 PHE A C 1
ATOM 4305 O O . PHE A 1 523 ? 4.974 -4.495 -20.686 1.00 84.69 523 PHE A O 1
ATOM 4312 N N . GLU A 1 524 ? 4.918 -6.739 -20.837 1.00 81.94 524 GLU A N 1
ATOM 4313 C CA . GLU A 1 524 ? 6.289 -6.988 -21.272 1.00 81.94 524 GLU A CA 1
ATOM 4314 C C . GLU A 1 524 ? 6.652 -6.196 -22.535 1.00 81.94 524 GLU A C 1
ATOM 4316 O O . GLU A 1 524 ? 7.803 -5.821 -22.707 1.00 81.94 524 GLU A O 1
ATOM 4321 N N . GLU A 1 525 ? 5.665 -5.921 -23.393 1.00 84.69 525 GLU A N 1
ATOM 4322 C CA . GLU A 1 525 ? 5.823 -5.212 -24.667 1.00 84.69 525 GLU A CA 1
ATOM 4323 C C . GLU A 1 525 ? 5.413 -3.734 -24.583 1.00 84.69 525 GLU A C 1
ATOM 4325 O O . GLU A 1 525 ? 5.364 -3.047 -25.602 1.00 84.69 525 GLU A O 1
ATOM 4330 N N . CYS A 1 526 ? 5.044 -3.229 -23.403 1.00 86.06 526 CYS A N 1
ATOM 4331 C CA . CYS A 1 526 ? 4.477 -1.885 -23.267 1.00 86.06 526 CYS A CA 1
ATOM 4332 C C . CYS A 1 526 ? 5.077 -1.038 -22.141 1.00 86.06 526 CYS A C 1
ATOM 4334 O O . CYS A 1 526 ? 4.894 0.183 -22.161 1.00 86.06 526 CYS A O 1
ATOM 4336 N N . ILE A 1 527 ? 5.733 -1.645 -21.150 1.00 88.69 527 ILE A N 1
ATOM 4337 C CA . ILE A 1 527 ? 6.305 -0.942 -19.995 1.00 88.69 527 ILE A CA 1
ATOM 4338 C C . ILE A 1 527 ? 7.715 -0.450 -20.350 1.00 88.69 527 ILE A C 1
ATOM 4340 O O . ILE A 1 527 ? 8.720 -1.018 -19.933 1.00 88.69 527 ILE A O 1
ATOM 4344 N N . TYR A 1 528 ? 7.761 0.639 -21.115 1.00 89.75 528 TYR A N 1
ATOM 4345 C CA . TYR A 1 528 ? 8.988 1.362 -21.455 1.00 89.75 528 TYR A CA 1
ATOM 4346 C C . TYR A 1 528 ? 8.840 2.846 -21.132 1.00 89.75 528 TYR A C 1
ATOM 4348 O O . TYR A 1 528 ? 7.721 3.371 -21.043 1.00 89.75 528 TYR A O 1
ATOM 4356 N N . THR A 1 529 ? 9.972 3.522 -20.968 1.00 90.69 529 THR A N 1
ATOM 4357 C CA . THR A 1 529 ? 10.063 4.946 -20.622 1.00 90.69 529 THR A CA 1
ATOM 4358 C C . THR A 1 529 ? 9.164 5.825 -21.497 1.00 90.69 529 THR A C 1
ATOM 4360 O O . THR A 1 529 ? 8.391 6.635 -20.981 1.00 90.69 529 THR A O 1
ATOM 4363 N N . GLU A 1 530 ? 9.192 5.627 -22.811 1.00 90.62 530 GLU A N 1
ATOM 4364 C CA . GLU A 1 530 ? 8.459 6.418 -23.801 1.00 90.62 530 GLU A CA 1
ATOM 4365 C C . GLU A 1 530 ? 6.944 6.279 -23.626 1.00 90.62 530 GLU A C 1
ATOM 4367 O O . GLU A 1 530 ? 6.207 7.269 -23.635 1.00 90.62 530 GLU A O 1
ATOM 4372 N N . ASN A 1 531 ? 6.472 5.053 -23.394 1.00 91.06 531 ASN A N 1
ATOM 4373 C CA . ASN A 1 531 ? 5.057 4.775 -23.178 1.00 91.06 531 ASN A CA 1
ATOM 4374 C C . ASN A 1 531 ? 4.567 5.347 -21.841 1.00 91.06 531 ASN A C 1
ATOM 4376 O O . ASN A 1 531 ? 3.479 5.922 -21.778 1.00 91.06 531 ASN A O 1
ATOM 4380 N N . LEU A 1 532 ? 5.367 5.256 -20.776 1.00 93.06 532 LEU A N 1
ATOM 4381 C CA . LEU A 1 532 ? 5.020 5.818 -19.465 1.00 93.06 532 LEU A CA 1
ATOM 4382 C C . LEU A 1 532 ? 5.004 7.355 -19.468 1.00 93.06 532 LEU A C 1
ATOM 4384 O O . LEU A 1 532 ? 4.150 7.972 -18.813 1.00 93.06 532 LEU A O 1
ATOM 4388 N N . LEU A 1 533 ? 5.896 7.978 -20.242 1.00 93.00 533 LEU A N 1
ATOM 4389 C CA . LEU A 1 533 ? 5.885 9.417 -20.498 1.00 93.00 533 LEU A CA 1
ATOM 4390 C C . LEU A 1 533 ? 4.643 9.833 -21.276 1.00 93.00 533 LEU A C 1
ATOM 4392 O O . LEU A 1 533 ? 3.886 10.684 -20.803 1.00 93.00 533 LEU A O 1
ATOM 4396 N N . LEU A 1 534 ? 4.359 9.153 -22.390 1.00 93.12 534 LEU A N 1
ATOM 4397 C CA . LEU A 1 534 ? 3.151 9.372 -23.182 1.00 93.12 534 LEU A CA 1
ATOM 4398 C C . LEU A 1 534 ? 1.893 9.297 -22.302 1.00 93.12 534 LEU A C 1
ATOM 4400 O O . LEU A 1 534 ? 1.047 10.191 -22.352 1.00 93.12 534 LEU A O 1
ATOM 4404 N N . MET A 1 535 ? 1.772 8.270 -21.456 1.00 92.75 535 MET A N 1
ATOM 4405 C CA . MET A 1 535 ? 0.648 8.105 -20.523 1.00 92.75 535 MET A CA 1
ATOM 4406 C C . MET A 1 535 ? 0.508 9.265 -19.534 1.00 92.75 535 MET A C 1
ATOM 4408 O O . MET A 1 535 ? -0.608 9.626 -19.155 1.00 92.75 535 MET A O 1
ATOM 4412 N N . SER A 1 536 ? 1.629 9.836 -19.102 1.00 90.44 536 SER A N 1
ATOM 4413 C CA . SER A 1 536 ? 1.663 10.916 -18.117 1.00 90.44 536 SER A CA 1
ATOM 4414 C C . SER A 1 536 ? 1.311 12.275 -18.724 1.00 90.44 536 SER A C 1
ATOM 4416 O O . SER A 1 536 ? 0.607 13.058 -18.087 1.00 90.44 536 SER A O 1
ATOM 4418 N N . GLU A 1 537 ? 1.756 12.536 -19.952 1.00 91.44 537 GLU A N 1
ATOM 4419 C CA . GLU A 1 537 ? 1.611 13.827 -20.640 1.00 91.44 537 GLU A CA 1
ATOM 4420 C C . GLU A 1 537 ? 0.314 13.952 -21.452 1.00 91.44 537 GLU A C 1
ATOM 4422 O O . GLU A 1 537 ? -0.159 15.055 -21.724 1.00 91.44 537 GLU A O 1
ATOM 4427 N N . THR A 1 538 ? -0.292 12.828 -21.839 1.00 92.75 538 THR A N 1
ATOM 4428 C CA . THR A 1 538 ? -1.479 12.810 -22.703 1.00 92.75 538 THR A CA 1
ATOM 4429 C C . THR A 1 538 ? -2.688 13.462 -22.033 1.00 92.75 538 THR A C 1
ATOM 4431 O O . THR A 1 538 ? -3.169 12.993 -21.006 1.00 92.75 538 THR A O 1
ATOM 4434 N N . GLU A 1 539 ? -3.254 14.498 -22.656 1.00 92.25 539 GLU A N 1
ATOM 4435 C CA . GLU A 1 539 ? -4.413 15.250 -22.142 1.00 92.25 539 GLU A CA 1
ATOM 4436 C C . GLU A 1 539 ? -5.739 14.962 -22.864 1.00 92.25 539 GLU A C 1
ATOM 4438 O O . GLU A 1 539 ? -6.791 15.458 -22.453 1.00 92.25 539 GLU A O 1
ATOM 4443 N N . GLN A 1 540 ? -5.713 14.166 -23.931 1.00 91.19 540 GLN A N 1
ATOM 4444 C CA . GLN A 1 540 ? -6.884 13.803 -24.732 1.00 91.19 540 GLN A CA 1
ATOM 4445 C C . GLN A 1 540 ? -6.921 12.296 -24.986 1.00 91.19 540 GLN A C 1
ATOM 4447 O O . GLN A 1 540 ? -5.920 11.613 -24.809 1.00 91.19 540 GLN A O 1
ATOM 4452 N N . LEU A 1 541 ? -8.070 11.771 -25.416 1.00 91.94 541 LEU A N 1
ATOM 4453 C CA . LEU A 1 541 ? -8.202 10.356 -25.762 1.00 91.94 541 LEU A CA 1
ATOM 4454 C C . LEU A 1 541 ? -7.272 9.984 -26.928 1.00 91.94 541 LEU A C 1
ATOM 4456 O O . LEU A 1 541 ? -7.460 10.442 -28.059 1.00 91.94 541 LEU A O 1
ATOM 4460 N N . ILE A 1 542 ? -6.325 9.091 -26.654 1.00 92.75 542 ILE A N 1
ATOM 4461 C CA . ILE A 1 542 ? -5.420 8.496 -27.639 1.00 92.75 542 ILE A CA 1
ATOM 4462 C C . ILE A 1 542 ? -5.669 6.990 -27.695 1.00 92.75 542 ILE A C 1
ATOM 4464 O O . ILE A 1 542 ? -5.954 6.355 -26.682 1.00 92.75 542 ILE A O 1
ATOM 4468 N N . ASP A 1 543 ? -5.597 6.427 -28.899 1.00 92.38 543 ASP A N 1
ATOM 4469 C CA . ASP A 1 543 ? -5.905 5.025 -29.171 1.00 92.38 543 ASP A CA 1
ATOM 4470 C C . ASP A 1 543 ? -4.900 4.473 -30.195 1.00 92.38 543 ASP A C 1
ATOM 4472 O O . ASP A 1 543 ? -5.133 4.547 -31.403 1.00 92.38 543 ASP A O 1
ATOM 4476 N N . TYR A 1 544 ? -3.754 3.991 -29.708 1.00 91.25 544 TYR A N 1
ATOM 4477 C CA . TYR A 1 544 ? -2.688 3.380 -30.507 1.00 91.25 544 TYR A CA 1
ATOM 4478 C C . TYR A 1 544 ? -2.849 1.856 -30.591 1.00 91.25 544 TYR A C 1
ATOM 4480 O O . TYR A 1 544 ? -3.821 1.286 -30.084 1.00 91.25 544 TYR A O 1
ATOM 4488 N N . SER A 1 545 ? -1.953 1.182 -31.316 1.00 88.56 545 SER A N 1
ATOM 4489 C CA . SER A 1 545 ? -1.999 -0.275 -31.508 1.00 88.56 545 SER A CA 1
ATOM 4490 C C . SER A 1 545 ? -1.715 -1.055 -30.226 1.00 88.56 545 SER A C 1
ATOM 4492 O O . SER A 1 545 ? -2.310 -2.107 -30.016 1.00 88.56 545 SER A O 1
ATOM 4494 N N . ASP A 1 546 ? -0.848 -0.518 -29.377 1.00 88.25 546 ASP A N 1
ATOM 4495 C CA . ASP A 1 546 ? -0.325 -1.109 -28.148 1.00 88.25 546 ASP A CA 1
ATOM 4496 C C . ASP A 1 546 ? -1.031 -0.583 -26.891 1.00 88.25 546 ASP A C 1
ATOM 4498 O O . ASP A 1 546 ? -1.304 -1.350 -25.968 1.00 88.25 546 ASP A O 1
ATOM 4502 N N . VAL A 1 547 ? -1.414 0.698 -26.871 1.00 92.19 547 VAL A N 1
ATOM 4503 C CA . VAL A 1 547 ? -2.046 1.333 -25.710 1.00 92.19 547 VAL A CA 1
ATOM 4504 C C . VAL A 1 547 ? -3.184 2.285 -26.089 1.00 92.19 547 VAL A C 1
ATOM 4506 O O . VAL A 1 547 ? -3.152 2.991 -27.097 1.00 92.19 547 VAL A O 1
ATOM 4509 N N . ARG A 1 548 ? -4.212 2.337 -25.240 1.00 94.00 548 ARG A N 1
ATOM 4510 C CA . ARG A 1 548 ? -5.240 3.386 -25.236 1.00 94.00 548 ARG A CA 1
ATOM 4511 C C . ARG A 1 548 ? -5.167 4.167 -23.933 1.00 94.00 548 ARG A C 1
ATOM 4513 O O . ARG A 1 548 ? -5.149 3.567 -22.862 1.00 94.00 548 ARG A O 1
ATOM 4520 N N . ILE A 1 549 ? -5.189 5.491 -24.025 1.00 95.38 549 ILE A N 1
ATOM 4521 C CA . ILE A 1 549 ? -5.109 6.400 -22.879 1.00 95.38 549 ILE A CA 1
ATOM 4522 C C . ILE A 1 549 ? -6.327 7.315 -22.921 1.00 95.38 549 ILE A C 1
ATOM 4524 O O . ILE A 1 549 ? -6.534 8.033 -23.899 1.00 95.38 549 ILE A O 1
ATOM 4528 N N . ASN A 1 550 ? -7.130 7.294 -21.862 1.00 95.19 550 ASN A N 1
ATOM 4529 C CA . ASN A 1 550 ? -8.329 8.107 -21.712 1.00 95.19 550 ASN A CA 1
ATOM 4530 C C . ASN A 1 550 ? -8.207 9.009 -20.469 1.00 95.19 550 ASN A C 1
ATOM 4532 O O . ASN A 1 550 ? -8.511 8.573 -19.354 1.00 95.19 550 ASN A O 1
ATOM 4536 N N . PRO A 1 551 ? -7.701 10.245 -20.632 1.00 94.50 551 PRO A N 1
ATOM 4537 C CA . PRO A 1 551 ? -7.648 11.241 -19.569 1.00 94.50 551 PRO A CA 1
ATOM 4538 C C . PRO A 1 551 ? -9.026 11.865 -19.357 1.00 94.50 551 PRO A C 1
ATOM 4540 O O . PRO A 1 551 ? -9.586 12.426 -20.297 1.00 94.50 551 PRO A O 1
ATOM 4543 N N . VAL A 1 552 ? -9.540 11.829 -18.128 1.00 92.00 552 VAL A N 1
ATOM 4544 C CA . VAL A 1 552 ? -10.835 12.441 -17.795 1.00 92.00 552 VAL A CA 1
ATOM 4545 C C . VAL A 1 552 ? -10.806 13.094 -16.412 1.00 92.00 552 VAL A C 1
ATOM 4547 O O . VAL A 1 552 ? -10.254 12.533 -15.462 1.00 92.00 552 VAL A O 1
ATOM 4550 N N . SER A 1 553 ? -11.362 14.299 -16.290 1.00 90.19 553 SER A N 1
ATOM 4551 C CA . SER A 1 553 ? -11.500 15.002 -15.008 1.00 90.19 553 SER A CA 1
ATOM 4552 C C . SER A 1 553 ? -12.755 14.571 -14.245 1.00 90.19 553 SER A C 1
ATOM 4554 O O . SER A 1 553 ? -13.687 13.992 -14.807 1.00 90.19 553 SER A O 1
ATOM 4556 N N . LEU A 1 554 ? -12.825 14.897 -12.950 1.00 86.12 554 LEU A N 1
ATOM 4557 C CA . LEU A 1 554 ? -14.041 14.662 -12.167 1.00 86.12 554 LEU A CA 1
ATOM 4558 C C . LEU A 1 554 ? -15.256 15.403 -12.747 1.00 86.12 554 LEU A C 1
ATOM 4560 O O . LEU A 1 554 ? -16.353 14.849 -12.788 1.00 86.12 554 LEU A O 1
ATOM 4564 N N . GLU A 1 555 ? -15.065 16.641 -13.206 1.00 85.12 555 GLU A N 1
ATOM 4565 C CA . GLU A 1 555 ? -16.138 17.438 -13.810 1.00 85.12 555 GLU A CA 1
ATOM 4566 C C . GLU A 1 555 ? -16.680 16.766 -15.074 1.00 85.12 555 GLU A C 1
ATOM 4568 O O . GLU A 1 555 ? -17.893 16.665 -15.245 1.00 85.12 555 GLU A O 1
ATOM 4573 N N . GLU A 1 556 ? -15.792 16.241 -15.921 1.00 87.62 556 GLU A N 1
ATOM 4574 C CA . GLU A 1 556 ? -16.169 15.499 -17.124 1.00 87.62 556 GLU A CA 1
ATOM 4575 C C . GLU A 1 556 ? -16.897 14.193 -16.775 1.00 87.62 556 GLU A C 1
ATOM 4577 O O . GLU A 1 556 ? -17.907 13.877 -17.403 1.00 87.62 556 GLU A O 1
ATOM 4582 N N . ILE A 1 557 ? -16.451 13.459 -15.746 1.00 87.75 557 ILE A N 1
ATOM 4583 C CA . ILE A 1 557 ? -17.137 12.247 -15.269 1.00 87.75 557 ILE A CA 1
ATOM 4584 C C . ILE A 1 557 ? -18.572 12.571 -14.832 1.00 87.75 557 ILE A C 1
ATOM 4586 O O . ILE A 1 557 ? -19.505 11.906 -15.287 1.00 87.75 557 ILE A O 1
ATOM 4590 N N . ILE A 1 558 ? -18.752 13.585 -13.979 1.00 83.06 558 ILE A N 1
ATOM 4591 C CA . ILE A 1 558 ? -20.069 13.986 -13.459 1.00 83.06 558 ILE A CA 1
ATOM 4592 C C . ILE A 1 558 ? -20.967 14.467 -14.601 1.00 83.06 558 ILE A C 1
ATOM 4594 O O . ILE A 1 558 ? -22.129 14.067 -14.687 1.00 83.06 558 ILE A O 1
ATOM 4598 N N . GLN A 1 559 ? -20.433 15.290 -15.505 1.00 81.94 559 GLN A N 1
ATOM 4599 C CA . GLN A 1 559 ? -21.180 15.802 -16.650 1.00 81.94 559 GLN A CA 1
ATOM 4600 C C . GLN A 1 559 ? -21.648 14.664 -17.568 1.00 81.94 559 GLN A C 1
ATOM 4602 O O . GLN A 1 559 ? -22.821 14.617 -17.942 1.00 81.94 559 GLN A O 1
ATOM 4607 N N . ASN A 1 560 ? -20.762 13.714 -17.881 1.00 82.31 560 ASN A N 1
ATOM 4608 C CA . ASN A 1 560 ? -21.097 12.552 -18.703 1.00 82.31 560 ASN A CA 1
ATOM 4609 C C . ASN A 1 560 ? -22.170 11.674 -18.033 1.00 82.31 560 ASN A C 1
ATOM 4611 O O . ASN A 1 560 ? -23.047 11.147 -18.716 1.00 82.31 560 ASN A O 1
ATOM 4615 N N . GLU A 1 561 ? -22.136 11.520 -16.705 1.00 80.38 561 GLU A N 1
ATOM 4616 C CA . GLU A 1 561 ? -23.151 10.767 -15.959 1.00 80.38 561 GLU A CA 1
ATOM 4617 C C . GLU A 1 561 ? -24.531 11.440 -16.013 1.00 80.38 561 GLU A C 1
ATOM 4619 O O . GLU A 1 561 ? -25.520 10.776 -16.333 1.00 80.38 561 GLU A O 1
ATOM 4624 N N . LEU A 1 562 ? -24.610 12.752 -15.764 1.00 74.19 562 LEU A N 1
ATOM 4625 C CA . LEU A 1 562 ? -25.867 13.515 -15.827 1.00 74.19 562 LEU A CA 1
ATOM 4626 C C . LEU A 1 562 ? -26.521 13.424 -17.213 1.00 74.19 562 LEU A C 1
ATOM 4628 O O . LEU A 1 562 ? -27.732 13.219 -17.339 1.00 74.19 562 LEU A O 1
ATOM 4632 N N . GLU A 1 563 ? -25.707 13.509 -18.261 1.00 72.44 563 GLU A N 1
ATOM 4633 C CA . GLU A 1 563 ? -26.159 13.399 -19.647 1.00 72.44 563 GLU A CA 1
ATOM 4634 C C . GLU A 1 563 ? -26.677 11.996 -19.978 1.00 72.44 563 GLU A C 1
ATOM 4636 O O . GLU A 1 563 ? -27.731 11.854 -20.601 1.00 72.44 563 GLU A O 1
ATOM 4641 N N . LEU A 1 564 ? -25.996 10.948 -19.504 1.00 70.44 564 LEU A N 1
ATOM 4642 C CA . LEU A 1 564 ? -26.461 9.564 -19.644 1.00 70.44 564 LEU A CA 1
ATOM 4643 C C . LEU A 1 564 ? -27.772 9.308 -18.889 1.00 70.44 564 LEU A C 1
ATOM 4645 O O . LEU A 1 564 ? -28.560 8.448 -19.293 1.00 70.44 564 LEU A O 1
ATOM 4649 N N . LEU A 1 565 ? -28.027 10.035 -17.799 1.00 67.69 565 LEU A N 1
ATOM 4650 C CA . LEU A 1 565 ? -29.264 9.911 -17.034 1.00 67.69 565 LEU A CA 1
ATOM 4651 C C . LEU A 1 565 ? -30.445 10.657 -17.674 1.00 67.69 565 LEU A C 1
ATOM 4653 O O . LEU A 1 565 ? -31.588 10.260 -17.421 1.00 67.69 565 LEU A O 1
ATOM 4657 N N . GLY A 1 566 ? -30.183 11.627 -18.558 1.00 59.22 566 GLY A N 1
ATOM 4658 C CA . GLY A 1 566 ? -31.192 12.395 -19.295 1.00 59.22 566 GLY A CA 1
ATOM 4659 C C . GLY A 1 566 ? -31.803 13.554 -18.502 1.00 59.22 566 GLY A C 1
ATOM 4660 O O . GLY A 1 566 ? -32.922 13.967 -18.800 1.00 59.22 566 GLY A O 1
ATOM 4661 N N . THR A 1 567 ? -31.111 14.057 -17.478 1.00 56.72 567 THR A N 1
ATOM 4662 C CA . THR A 1 567 ? -31.546 15.204 -16.669 1.00 56.72 567 THR A CA 1
ATOM 4663 C C . THR A 1 567 ? -30.939 16.489 -17.236 1.00 56.72 567 THR A C 1
ATOM 4665 O O . THR A 1 567 ? -29.830 16.861 -16.864 1.00 56.72 567 THR A O 1
ATOM 4668 N N . GLU A 1 568 ? -31.634 17.145 -18.172 1.00 48.12 568 GLU A N 1
ATOM 4669 C CA . GLU A 1 568 ? -31.191 18.427 -18.761 1.00 48.12 568 GLU A CA 1
ATOM 4670 C C . GLU A 1 568 ? -31.476 19.646 -17.855 1.00 48.12 568 GLU A C 1
ATOM 4672 O O . GLU A 1 568 ? -30.899 20.711 -18.069 1.00 48.12 568 GLU A O 1
ATOM 4677 N N . ASP A 1 569 ? -32.301 19.497 -16.811 1.00 42.00 569 ASP A N 1
ATOM 4678 C CA . ASP A 1 569 ? -32.700 20.603 -15.936 1.00 42.00 569 ASP A CA 1
ATOM 4679 C C . ASP A 1 569 ? -31.890 20.647 -14.622 1.00 42.00 569 ASP A C 1
ATOM 4681 O O . ASP A 1 569 ? -32.002 19.771 -13.765 1.00 42.00 569 ASP A O 1
ATOM 4685 N N . ASN A 1 570 ? -31.141 21.746 -14.461 1.00 38.09 570 ASN A N 1
ATOM 4686 C CA . ASN A 1 570 ? -30.334 22.205 -13.315 1.00 38.09 570 ASN A CA 1
ATOM 4687 C C . ASN A 1 570 ? -28.988 21.501 -13.032 1.00 38.09 570 ASN A C 1
ATOM 4689 O O . ASN A 1 570 ? -28.943 20.500 -12.311 1.00 38.09 570 ASN A O 1
ATOM 4693 N N . PRO A 1 571 ? -27.848 22.108 -13.430 1.00 41.59 571 PRO A N 1
ATOM 4694 C CA . PRO A 1 571 ? -26.562 21.739 -12.861 1.00 41.59 571 PRO A CA 1
ATOM 4695 C C . PRO A 1 571 ? -26.528 22.220 -11.397 1.00 41.59 571 PRO A C 1
ATOM 4697 O O . PRO A 1 571 ? -26.921 23.346 -11.106 1.00 41.59 571 PRO A O 1
ATOM 4700 N N . ILE A 1 572 ? -26.024 21.379 -10.485 1.00 39.56 572 ILE A N 1
ATOM 4701 C CA . ILE A 1 572 ? -25.616 21.688 -9.089 1.00 39.56 572 ILE A CA 1
ATOM 4702 C C . ILE A 1 572 ? -26.620 21.350 -7.952 1.00 39.56 572 ILE A C 1
ATOM 4704 O O . ILE A 1 572 ? -26.205 21.308 -6.797 1.00 39.56 572 ILE A O 1
ATOM 4708 N N . VAL A 1 573 ? -27.894 20.993 -8.182 1.00 36.06 573 VAL A N 1
ATOM 4709 C CA . VAL A 1 573 ? -28.844 20.862 -7.035 1.00 36.06 573 VAL A CA 1
ATOM 4710 C C . VAL A 1 573 ? -28.942 19.464 -6.383 1.00 36.06 573 VAL A C 1
ATOM 4712 O O . VAL A 1 573 ? -29.406 19.367 -5.248 1.00 36.06 573 VAL A O 1
ATOM 4715 N N . SER A 1 574 ? -28.408 18.382 -6.966 1.00 39.84 574 SER A N 1
ATOM 4716 C CA . SER A 1 574 ? -28.174 17.139 -6.198 1.00 39.84 574 SER A CA 1
ATOM 4717 C C . SER A 1 574 ? -26.685 16.956 -5.917 1.00 39.84 574 SER A C 1
ATOM 4719 O O . SER A 1 574 ? -25.942 16.401 -6.719 1.00 39.84 574 SER A O 1
ATOM 4721 N N . ASN A 1 575 ? -26.260 17.444 -4.757 1.00 43.50 575 ASN A N 1
ATOM 4722 C CA . ASN A 1 575 ? -24.879 17.529 -4.274 1.00 43.50 575 ASN A CA 1
ATOM 4723 C C . ASN A 1 575 ? -24.200 16.165 -3.972 1.00 43.50 575 ASN A C 1
ATOM 4725 O O . ASN A 1 575 ? -23.500 16.018 -2.969 1.00 43.50 575 ASN A O 1
ATOM 4729 N N . SER A 1 576 ? -24.414 15.124 -4.779 1.00 55.81 576 SER A N 1
ATOM 4730 C CA . SER A 1 576 ? -23.656 13.880 -4.628 1.00 55.81 576 SER A CA 1
ATOM 4731 C C . SER A 1 576 ? -23.609 13.053 -5.904 1.00 55.81 576 SER A C 1
ATOM 4733 O O . SER A 1 576 ? -24.638 12.521 -6.320 1.00 55.81 576 SER A O 1
ATOM 4735 N N . PHE A 1 577 ? -22.401 12.874 -6.437 1.00 67.69 577 PHE A N 1
ATOM 4736 C CA . PHE A 1 577 ? -22.065 11.796 -7.363 1.00 67.69 577 PHE A CA 1
ATOM 4737 C C . PHE A 1 577 ? -22.553 10.462 -6.773 1.00 67.69 577 PHE A C 1
ATOM 4739 O O . PHE A 1 577 ? -22.218 10.120 -5.630 1.00 67.69 577 PHE A O 1
ATOM 4746 N N . HIS A 1 578 ? -23.424 9.758 -7.503 1.00 71.62 578 HIS A N 1
ATOM 4747 C CA . HIS A 1 578 ? -24.000 8.496 -7.038 1.00 71.62 578 HIS A CA 1
ATOM 4748 C C . HIS A 1 578 ? -23.114 7.306 -7.405 1.00 71.62 578 HIS A C 1
ATOM 4750 O O . HIS A 1 578 ? -23.113 6.342 -6.647 1.00 71.62 578 HIS A O 1
ATOM 4756 N N . GLY A 1 579 ? -22.344 7.411 -8.495 1.00 80.56 579 GLY A N 1
ATOM 4757 C CA . GLY A 1 579 ? -21.461 6.376 -9.029 1.00 80.56 579 GLY A CA 1
ATOM 4758 C C . GLY A 1 579 ? -21.799 6.045 -10.481 1.00 80.56 579 GLY A C 1
ATOM 4759 O O . GLY A 1 579 ? -22.956 6.104 -10.887 1.00 80.56 579 GLY A O 1
ATOM 4760 N N . THR A 1 580 ? -20.795 5.667 -11.272 1.00 87.56 580 THR A N 1
ATOM 4761 C CA . THR A 1 580 ? -20.973 5.386 -12.704 1.00 87.56 580 THR A CA 1
ATOM 4762 C C . THR A 1 580 ? -20.192 4.147 -13.140 1.00 87.56 580 THR A C 1
ATOM 4764 O O . THR A 1 580 ? -19.485 3.521 -12.352 1.00 87.56 580 THR A O 1
ATOM 4767 N N . LYS A 1 581 ? -20.333 3.761 -14.410 1.00 89.56 581 LYS A N 1
ATOM 4768 C CA . LYS A 1 581 ? -19.613 2.630 -15.011 1.00 89.56 581 LYS A CA 1
ATOM 4769 C C . LYS A 1 581 ? -18.253 3.062 -15.552 1.00 89.56 581 LYS A C 1
ATOM 4771 O O . LYS A 1 581 ? -18.043 3.107 -16.765 1.00 89.56 581 LYS A O 1
ATOM 4776 N N . LEU A 1 582 ? -17.355 3.457 -14.650 1.00 91.50 582 LEU A N 1
ATOM 4777 C CA . LEU A 1 582 ? -16.042 4.007 -14.992 1.00 91.50 582 LEU A CA 1
ATOM 4778 C C . LEU A 1 582 ? -15.216 3.040 -15.847 1.00 91.50 582 LEU A C 1
ATOM 4780 O O . LEU A 1 582 ? -14.582 3.459 -16.814 1.00 91.50 582 LEU A O 1
ATOM 4784 N N . GLY A 1 583 ? -15.238 1.747 -15.520 1.00 90.06 583 GLY A N 1
ATOM 4785 C CA . GLY A 1 583 ? -14.453 0.738 -16.225 1.00 90.06 583 GLY A CA 1
ATOM 4786 C C . GLY A 1 583 ? -14.967 0.554 -17.646 1.00 90.06 583 GLY A C 1
ATOM 4787 O O . GLY A 1 583 ? -14.221 0.678 -18.616 1.00 90.06 583 GLY A O 1
ATOM 4788 N N . SER A 1 584 ? -16.274 0.364 -17.784 1.00 89.62 584 SER A N 1
ATOM 4789 C CA . SER A 1 584 ? -16.919 0.205 -19.082 1.00 89.62 584 SER A CA 1
ATOM 4790 C C . SER A 1 584 ? -16.732 1.439 -19.972 1.00 89.62 584 SER A C 1
ATOM 4792 O O . SER A 1 584 ? -16.448 1.292 -21.160 1.00 89.62 584 SER A O 1
ATOM 4794 N N . LEU A 1 585 ? -16.855 2.648 -19.414 1.00 89.50 585 LEU A N 1
ATOM 4795 C CA . LEU A 1 585 ? -16.778 3.905 -20.166 1.00 89.50 585 LEU A CA 1
ATOM 4796 C C . LEU A 1 585 ? -15.345 4.303 -20.536 1.00 89.50 585 LEU A C 1
ATOM 4798 O O . LEU A 1 585 ? -15.107 4.728 -21.667 1.00 89.50 585 LEU A O 1
ATOM 4802 N N . TYR A 1 586 ? -14.394 4.179 -19.611 1.00 92.88 586 TYR A N 1
ATOM 4803 C CA . TYR A 1 586 ? -13.061 4.761 -19.788 1.00 92.88 586 TYR A CA 1
ATOM 4804 C C . TYR A 1 586 ? -11.953 3.721 -20.013 1.00 92.88 586 TYR A C 1
ATOM 4806 O O . TYR A 1 586 ? -10.959 4.059 -20.651 1.00 92.88 586 TYR A O 1
ATOM 4814 N N . LEU A 1 587 ? -12.134 2.456 -19.596 1.00 91.19 587 LEU A N 1
ATOM 4815 C CA . LEU A 1 587 ? -11.165 1.364 -19.825 1.00 91.19 587 LEU A CA 1
ATOM 4816 C C . LEU A 1 587 ? -11.557 0.381 -20.918 1.00 91.19 587 LEU A C 1
ATOM 4818 O O . LEU A 1 587 ? -10.695 -0.362 -21.369 1.00 91.19 587 LEU A O 1
ATOM 4822 N N . VAL A 1 588 ? -12.828 0.300 -21.310 1.00 89.38 588 VAL A N 1
ATOM 4823 C CA . VAL A 1 588 ? -13.282 -0.695 -22.299 1.00 89.38 588 VAL A CA 1
ATOM 4824 C C . VAL A 1 588 ? -13.792 -0.021 -23.565 1.00 89.38 588 VAL A C 1
ATOM 4826 O O . VAL A 1 588 ? -13.403 -0.435 -24.661 1.00 89.38 588 VAL A O 1
ATOM 4829 N N . ALA A 1 589 ? -14.607 1.033 -23.446 1.00 87.81 589 ALA A N 1
ATOM 4830 C CA . ALA A 1 589 ? -15.270 1.653 -24.589 1.00 87.81 589 ALA A CA 1
ATOM 4831 C C . ALA A 1 589 ? -14.276 2.085 -25.690 1.00 87.81 589 ALA A C 1
ATOM 4833 O O . ALA A 1 589 ? -13.339 2.845 -25.422 1.00 87.81 589 ALA A O 1
ATOM 4834 N N . PRO A 1 590 ? -14.448 1.614 -26.940 1.00 85.31 590 PRO A N 1
ATOM 4835 C CA . PRO A 1 590 ? -13.560 1.968 -28.046 1.00 85.31 590 PRO A CA 1
ATOM 4836 C C . PRO A 1 590 ? -13.667 3.459 -28.373 1.00 85.31 590 PRO A C 1
ATOM 4838 O O . PRO A 1 590 ? -14.698 4.078 -28.114 1.00 85.31 590 PRO A O 1
ATOM 4841 N N . LYS A 1 591 ? -12.652 4.034 -29.028 1.00 84.06 591 LYS A N 1
ATOM 4842 C CA . LYS A 1 591 ? -12.669 5.452 -29.429 1.00 84.06 591 LYS A CA 1
ATOM 4843 C C . LYS A 1 591 ? -13.932 5.855 -30.202 1.00 84.06 591 LYS A C 1
ATOM 4845 O O . LYS A 1 591 ? -14.503 6.910 -29.946 1.00 84.06 591 LYS A O 1
ATOM 4850 N N . VAL A 1 592 ? -14.439 4.960 -31.054 1.00 85.31 592 VAL A N 1
ATOM 4851 C CA . VAL A 1 592 ? -15.679 5.159 -31.825 1.00 85.31 592 VAL A CA 1
ATOM 4852 C C . VAL A 1 592 ? -16.894 5.443 -30.931 1.00 85.31 592 VAL A C 1
ATOM 4854 O O . VAL A 1 592 ? -17.760 6.226 -31.316 1.00 85.31 592 VAL A O 1
ATOM 4857 N N . TYR A 1 593 ? -16.971 4.845 -29.735 1.00 86.12 593 TYR A N 1
ATOM 4858 C CA . TYR A 1 593 ? -18.041 5.138 -28.778 1.00 86.12 593 TYR A CA 1
ATOM 4859 C C . TYR A 1 593 ? -18.027 6.618 -28.383 1.00 86.12 593 TYR A C 1
ATOM 4861 O O . TYR A 1 593 ? -19.064 7.274 -28.438 1.00 86.12 593 TYR A O 1
ATOM 4869 N N . TRP A 1 594 ? -16.851 7.156 -28.055 1.00 82.69 594 TRP A N 1
ATOM 4870 C CA . TRP A 1 594 ? -16.681 8.557 -27.671 1.00 82.69 594 TRP A CA 1
ATOM 4871 C C . TRP A 1 594 ? -16.885 9.511 -28.847 1.00 82.69 594 TRP A C 1
ATOM 4873 O O . TRP A 1 594 ? -17.564 10.526 -28.695 1.00 82.69 594 TRP A O 1
ATOM 4883 N N . ASP A 1 595 ? -16.415 9.150 -30.044 1.00 81.75 595 ASP A N 1
ATOM 4884 C CA . ASP A 1 595 ? -16.688 9.915 -31.265 1.00 81.75 595 ASP A CA 1
ATOM 4885 C C . ASP A 1 595 ? -18.201 10.045 -31.515 1.00 81.75 595 ASP A C 1
ATOM 4887 O O . ASP A 1 595 ? -18.693 11.120 -31.872 1.00 81.75 595 ASP A O 1
ATOM 4891 N N . LEU A 1 596 ? -18.962 8.965 -31.304 1.00 81.81 596 LEU A N 1
ATOM 4892 C CA . LEU A 1 596 ? -20.421 8.966 -31.417 1.00 81.81 596 LEU A CA 1
ATOM 4893 C C . LEU A 1 596 ? -21.089 9.734 -30.274 1.00 81.81 596 LEU A C 1
ATOM 4895 O O . LEU A 1 596 ? -21.996 10.523 -30.542 1.00 81.81 596 LEU A O 1
ATOM 4899 N N . PHE A 1 597 ? -20.641 9.538 -29.034 1.00 78.50 597 PHE A N 1
ATOM 4900 C CA . PHE A 1 597 ? -21.164 10.227 -27.854 1.00 78.50 597 PHE A CA 1
ATOM 4901 C C . PHE A 1 597 ? -21.047 11.747 -28.008 1.00 78.50 597 PHE A C 1
ATOM 4903 O O . PHE A 1 597 ? -22.029 12.465 -27.829 1.00 78.50 597 PHE A O 1
ATOM 4910 N N . ILE A 1 598 ? -19.890 12.234 -28.467 1.00 73.88 598 ILE A N 1
ATOM 4911 C CA . ILE A 1 598 ? -19.635 13.658 -28.707 1.00 73.88 598 ILE A CA 1
ATOM 4912 C C . ILE A 1 598 ? -20.440 14.172 -29.916 1.00 73.88 598 ILE A C 1
ATOM 4914 O O . ILE A 1 598 ? -21.082 15.220 -29.829 1.00 73.88 598 ILE A O 1
ATOM 4918 N N . ARG A 1 599 ? -20.458 13.450 -31.051 1.00 70.94 599 ARG A N 1
ATOM 4919 C CA . ARG A 1 599 ? -21.098 13.920 -32.305 1.00 70.94 599 ARG A CA 1
ATOM 4920 C C . ARG A 1 599 ? -22.622 13.816 -32.320 1.00 70.94 599 ARG A C 1
ATOM 4922 O O . ARG A 1 599 ? -23.285 14.599 -32.998 1.00 70.94 599 ARG A O 1
ATOM 4929 N N . LYS A 1 600 ? -23.195 12.819 -31.645 1.00 64.88 600 LYS A N 1
ATOM 4930 C CA . LYS A 1 600 ? -24.642 12.528 -31.633 1.00 64.88 600 LYS A CA 1
ATOM 4931 C C . LYS A 1 600 ? -25.277 12.778 -30.266 1.00 64.88 600 LYS A C 1
ATOM 4933 O O . LYS A 1 600 ? -26.409 12.363 -30.041 1.00 64.88 600 LYS A O 1
ATOM 4938 N N . LYS A 1 601 ? -24.590 13.540 -29.414 1.00 63.72 601 LYS A N 1
ATOM 4939 C CA . LYS A 1 601 ? -24.955 13.904 -28.041 1.00 63.72 601 LYS A CA 1
ATOM 4940 C C . LYS A 1 601 ? -26.433 14.269 -27.835 1.00 63.72 601 LYS A C 1
ATOM 4942 O O . LYS A 1 601 ? -27.072 13.742 -26.942 1.00 63.72 601 LYS A O 1
ATOM 4947 N N . ARG A 1 602 ? -27.015 15.089 -28.722 1.00 58.47 602 ARG A N 1
ATOM 4948 C CA . ARG A 1 602 ? -28.431 15.532 -28.658 1.00 58.47 602 ARG A CA 1
ATOM 4949 C C . ARG A 1 602 ? -29.465 14.498 -29.129 1.00 58.47 602 ARG A C 1
ATOM 4951 O O . ARG A 1 602 ? -30.665 14.724 -29.012 1.00 58.47 602 ARG A O 1
ATOM 4958 N N . HIS A 1 603 ? -29.017 13.398 -29.729 1.00 63.91 603 HIS A N 1
ATOM 4959 C CA . HIS A 1 603 ? -29.874 12.359 -30.308 1.00 63.91 603 HIS A CA 1
ATOM 4960 C C . HIS A 1 603 ? -29.794 11.029 -29.553 1.00 63.91 603 HIS A C 1
ATOM 4962 O O . HIS A 1 603 ? -30.609 10.143 -29.803 1.00 63.91 603 HIS A O 1
ATOM 4968 N N . LEU A 1 604 ? -28.827 10.877 -28.645 1.00 62.72 604 LEU A N 1
ATOM 4969 C CA . LEU A 1 604 ? -28.725 9.715 -27.773 1.00 62.72 604 LEU A CA 1
ATOM 4970 C C . LEU A 1 604 ? -29.716 9.888 -26.625 1.00 62.72 604 LEU A C 1
ATOM 4972 O O . LEU A 1 604 ? -29.601 10.807 -25.823 1.00 62.72 604 LEU A O 1
ATOM 4976 N N . ARG A 1 605 ? -30.711 9.006 -26.556 1.00 61.22 605 ARG A N 1
ATOM 4977 C CA . ARG A 1 605 ? -31.635 8.931 -25.425 1.00 61.22 605 ARG A CA 1
ATOM 4978 C C . ARG A 1 605 ? -31.529 7.556 -24.771 1.00 61.22 605 ARG A C 1
ATOM 4980 O O . ARG A 1 605 ? -31.393 6.564 -25.493 1.00 61.22 605 ARG A O 1
ATOM 4987 N N . PRO A 1 606 ? -31.600 7.466 -23.430 1.00 59.84 606 PRO A N 1
ATOM 4988 C CA . PRO A 1 606 ? -31.523 6.188 -22.736 1.00 59.84 606 PRO A CA 1
ATOM 4989 C C . PRO A 1 606 ? -32.598 5.237 -23.257 1.00 59.84 606 PRO A C 1
ATOM 4991 O O . PRO A 1 606 ? -33.760 5.621 -23.354 1.00 59.84 606 PRO A O 1
ATOM 4994 N N . LEU A 1 607 ? -32.255 3.981 -23.541 1.00 60.44 607 LEU A N 1
ATOM 4995 C CA . LEU A 1 607 ? -33.212 3.002 -24.078 1.00 60.44 607 LEU A CA 1
ATOM 4996 C C . LEU A 1 607 ? -34.434 2.808 -23.146 1.00 60.44 607 LEU A C 1
ATOM 4998 O O . LEU A 1 607 ? -35.533 2.518 -23.612 1.00 60.44 607 LEU A O 1
ATOM 5002 N N . ARG A 1 608 ? -34.258 3.034 -21.834 1.00 57.78 608 ARG A N 1
ATOM 5003 C CA . ARG A 1 608 ? -35.317 3.073 -20.798 1.00 57.78 608 ARG A CA 1
ATOM 5004 C C . ARG A 1 608 ? -36.337 4.200 -20.962 1.00 57.78 608 ARG A C 1
ATOM 5006 O O . ARG A 1 608 ? -37.430 4.102 -20.433 1.00 57.78 608 ARG A O 1
ATOM 5013 N N . SER A 1 609 ? -35.988 5.266 -21.679 1.00 60.69 609 SER A N 1
ATOM 5014 C CA . SER A 1 609 ? -36.908 6.378 -21.951 1.00 60.69 609 SER A CA 1
ATOM 5015 C C . SER A 1 609 ? -37.938 6.047 -23.035 1.00 60.69 609 SER A C 1
ATOM 5017 O O . SER A 1 609 ? -38.920 6.768 -23.175 1.00 60.69 609 SER A O 1
ATOM 5019 N N . PHE A 1 610 ? -37.730 4.957 -23.781 1.00 59.19 610 PHE A N 1
ATOM 5020 C CA . PHE A 1 610 ? -38.625 4.518 -24.853 1.00 59.19 610 PHE A CA 1
ATOM 5021 C C . PHE A 1 610 ? -39.299 3.170 -24.586 1.00 59.19 610 PHE A C 1
ATOM 5023 O O . PHE A 1 610 ? -40.300 2.868 -25.229 1.00 59.19 610 PHE A O 1
ATOM 5030 N N . PHE A 1 611 ? -38.770 2.358 -23.666 1.00 59.03 611 PHE A N 1
ATOM 5031 C CA . PHE A 1 611 ? -39.288 1.019 -23.394 1.00 59.03 611 PHE A CA 1
ATOM 5032 C C . PHE A 1 611 ? -39.217 0.682 -21.899 1.00 59.03 611 PHE A C 1
ATOM 5034 O O . PHE A 1 611 ? -38.165 0.830 -21.274 1.00 59.03 611 PHE A O 1
ATOM 5041 N N . ASP A 1 612 ? -40.319 0.156 -21.357 1.00 52.94 612 ASP A N 1
ATOM 5042 C CA . ASP A 1 612 ? -40.356 -0.516 -20.055 1.00 52.94 612 ASP A CA 1
ATOM 5043 C C . ASP A 1 612 ? -39.823 -1.948 -20.206 1.00 52.94 612 ASP A C 1
ATOM 5045 O O . ASP A 1 612 ? -40.484 -2.827 -20.766 1.00 52.94 612 ASP A O 1
ATOM 5049 N N . TYR A 1 613 ? -38.619 -2.215 -19.702 1.00 57.81 613 TYR A N 1
ATOM 5050 C CA . TYR A 1 613 ? -38.064 -3.570 -19.708 1.00 57.81 613 TYR A CA 1
ATOM 5051 C C . TYR A 1 613 ? -38.598 -4.359 -18.512 1.00 57.81 613 TYR A C 1
ATOM 5053 O O . TYR A 1 613 ? -38.211 -4.113 -17.370 1.00 57.81 613 TYR A O 1
ATOM 5061 N N . LYS A 1 614 ? -39.431 -5.376 -18.758 1.00 51.19 614 LYS A N 1
ATOM 5062 C CA . LYS A 1 614 ? -39.614 -6.466 -17.790 1.00 51.19 614 LYS A CA 1
ATOM 5063 C C . LYS A 1 614 ? -38.431 -7.420 -17.915 1.00 51.19 614 LYS A C 1
ATOM 5065 O O . LYS A 1 614 ? -38.146 -7.915 -19.003 1.00 51.19 614 LYS A O 1
ATOM 5070 N N . ARG A 1 615 ? -37.741 -7.676 -16.801 1.00 45.72 615 ARG A N 1
ATOM 5071 C CA . ARG A 1 615 ? -36.675 -8.683 -16.711 1.00 45.72 615 ARG A CA 1
ATOM 5072 C C . ARG A 1 615 ? -37.243 -10.028 -17.194 1.00 45.72 615 ARG A C 1
ATOM 5074 O O . ARG A 1 615 ? -38.217 -10.514 -16.624 1.00 45.72 615 ARG A O 1
ATOM 5081 N N . GLY A 1 616 ? -36.692 -10.570 -18.280 1.00 62.47 616 GLY A N 1
ATOM 5082 C CA . GLY A 1 616 ? -37.084 -11.875 -18.820 1.00 62.47 616 GLY A CA 1
ATOM 5083 C C . GLY A 1 616 ? -36.700 -13.028 -17.888 1.00 62.47 616 GLY A C 1
ATOM 5084 O O . GLY A 1 616 ? -35.930 -12.838 -16.945 1.00 62.47 616 GLY A O 1
ATOM 5085 N N . LEU A 1 617 ? -37.248 -14.217 -18.163 1.00 45.59 617 LEU A N 1
ATOM 5086 C CA . LEU A 1 617 ? -36.982 -15.452 -17.419 1.00 45.59 617 LEU A CA 1
ATOM 5087 C C . LEU A 1 617 ? -35.474 -15.733 -17.368 1.00 45.59 617 LEU A C 1
ATOM 5089 O O . LEU A 1 617 ? -34.840 -15.951 -18.398 1.00 45.59 617 LEU A O 1
ATOM 5093 N N . THR A 1 618 ? -34.912 -15.746 -16.163 1.00 40.94 618 THR A N 1
ATOM 5094 C CA . THR A 1 618 ? -33.597 -16.329 -15.899 1.00 40.94 618 THR A CA 1
ATOM 5095 C C . THR A 1 618 ? -33.684 -17.831 -16.142 1.00 40.94 618 THR A C 1
ATOM 5097 O O . THR A 1 618 ? -34.461 -18.516 -15.479 1.00 40.94 618 THR A O 1
ATOM 5100 N N . THR A 1 619 ? -32.922 -18.346 -17.104 1.00 40.97 619 THR A N 1
ATOM 5101 C CA . THR A 1 619 ? -32.646 -19.783 -17.192 1.00 40.97 619 THR A CA 1
ATOM 5102 C C . THR A 1 619 ? -31.827 -20.180 -15.966 1.00 40.97 619 THR A C 1
ATOM 5104 O O . THR A 1 619 ? -30.782 -19.574 -15.728 1.00 40.97 619 THR A O 1
ATOM 5107 N N . ASN A 1 620 ? -32.371 -21.116 -15.180 1.00 39.81 620 ASN A N 1
ATOM 5108 C CA . ASN A 1 620 ? -31.763 -21.670 -13.965 1.00 39.81 620 ASN A CA 1
ATOM 5109 C C . ASN A 1 620 ? -30.430 -22.362 -14.232 1.00 39.81 620 ASN A C 1
ATOM 5111 O O . ASN A 1 620 ? -30.327 -23.024 -15.292 1.00 39.81 620 ASN A O 1
#

pLDDT: mean 80.81, std 14.96, range [36.06, 98.69]

Mean predicted aligned error: 10.95 Å

Solvent-accessible surface area (backbone atoms only — not comparable to full-atom values): 35368 Å² total; per-residue (Å²): 136,82,87,48,76,86,54,77,73,48,86,79,84,76,51,70,66,57,52,50,52,52,51,52,58,56,68,72,51,60,72,41,74,59,64,75,59,101,84,57,86,88,89,64,48,25,54,61,51,52,42,53,50,54,44,66,77,69,32,89,85,67,42,67,72,87,75,49,66,68,62,39,44,51,52,39,46,52,52,49,47,56,42,44,75,70,72,43,65,88,84,65,52,71,64,35,49,32,29,52,67,35,53,62,93,59,96,86,59,85,76,57,66,47,85,64,54,62,70,53,45,50,45,52,46,56,48,64,64,62,37,32,38,32,18,65,48,32,47,51,24,63,60,58,55,36,39,49,52,52,53,52,53,46,53,50,50,44,36,67,76,51,34,73,90,55,88,76,69,55,68,32,61,46,53,55,46,47,49,73,53,23,46,36,30,23,17,68,48,60,68,33,44,51,44,24,52,49,44,57,49,40,61,42,55,74,50,51,58,79,78,57,82,74,51,92,63,78,81,78,59,62,51,76,80,34,49,36,62,25,53,70,78,67,31,57,48,76,94,40,80,54,60,80,62,80,74,71,91,78,54,70,72,58,54,50,56,47,53,56,48,51,52,50,53,49,33,46,28,69,65,73,44,91,73,55,72,65,59,58,52,51,49,39,53,52,53,50,46,54,52,52,55,50,51,43,50,52,50,51,50,50,52,50,49,60,66,53,65,54,69,65,58,74,75,73,66,87,81,60,85,89,49,50,68,61,51,53,49,52,53,51,53,47,52,50,52,52,52,50,50,51,50,53,44,54,50,49,55,52,38,51,56,41,61,77,71,53,90,74,67,48,39,70,66,59,68,40,38,68,37,49,70,71,58,52,21,28,44,31,27,42,44,57,52,44,73,33,49,39,92,69,51,56,39,90,82,68,84,46,57,39,70,58,38,55,52,49,53,38,48,42,48,15,58,54,35,68,92,78,36,52,48,89,65,54,44,82,66,37,39,52,39,63,55,48,52,55,42,36,64,64,44,25,18,85,83,14,36,30,39,37,44,40,67,48,57,46,32,56,41,75,45,19,16,55,54,48,39,48,42,67,77,52,27,42,50,54,40,36,41,31,53,72,53,42,66,83,47,88,86,52,100,59,64,53,27,43,38,36,36,28,53,56,94,54,93,73,69,56,81,58,54,28,27,24,28,26,29,55,39,48,64,92,81,53,73,23,27,68,50,55,47,49,60,70,70,49,76,52,78,45,79,57,89,49,42,31,39,33,37,46,25,57,56,56,54,53,52,54,50,41,60,65,72,66,63,88,76,70,90,79,80,74,90,61,83,74,60,66,47,51,38,55,61,48,54,60,50,54,71,67,55,54,55,45,49,69,74,41,50,95,74,68,69,55,69,70,81,79,44,88,82,74,86,71,86,78,81,130

Radius of gyration: 27.75 Å; Cα contacts (8 Å, |Δi|>4): 834; chains: 1; bounding box: 76×81×71 Å

Nearest PDB structures (foldseek):
  8fs2-assembly1_A  TM=7.293E-01  e=1.566E-09  Clostridioides difficile
  8cxt-assembly1_A  TM=6.852E-01  e=6.469E-10  Clostridioides difficile 630
  8cxu-assembly3_C  TM=6.913E-01  e=8.686E-10  Clostridioides difficile 630
  8vpg-assembly3_C  TM=7.507E-01  e=4.394E-09  Clostridioides difficile
  7qw7-assembly1_A  TM=6.392E-01  e=2.236E-07  Geobacillus stearothermophilus